Protein AF-A0A2G9PZA4-F1 (afdb_monomer_lite)

Foldseek 3Di:
DQPVPVVVVVVCVVVVVVVVVVVVPDDDPVVVLVVCPLLNVLLVVLLVVQLVVQLVVVCVVVDPPDPVSNVVSNVRSVVRSVVCVVVVVSVVPDVQVVCVVVVQDPVNCLVVVVVVLVVVLVVCVVVDDPLQSLLVVLVVQLCCLSNDPSDPPSVVSNVSSVVSNVSSVVVVVVVVVVVVCVPVVPDDDPPPDPDPPDDPDDDPDDDDDDDDDDDDDDDDDDDPDPDPPPVVVVVVVVVVVVVVVVVVVVVVVVVVVVVVVVVVVVVVVVVVVVVVVVVVVVVVVVVVVVVVVVVVVVVVVVVVVVVVVVVVVVVVVVVVVVVVVVVVVVVVVVVVVVVVVVVVVVVVVVVVVVVVVVVVVVVVVVVVVVVVVVVVVVVVVVVVVVVVVVVVVVVVVVVVVVVVVVVVVVVVVVVVVVVVVVVVVVVPPPPPDD

Structure (mmCIF, N/CA/C/O backbone):
data_AF-A0A2G9PZA4-F1
#
_entry.id   AF-A0A2G9PZA4-F1
#
loop_
_atom_site.group_PDB
_atom_site.id
_atom_site.type_symbol
_atom_site.label_atom_id
_atom_site.label_alt_id
_atom_site.label_comp_id
_atom_site.label_asym_id
_atom_site.label_entity_id
_atom_site.label_seq_id
_atom_site.pdbx_PDB_ins_code
_atom_site.Cartn_x
_atom_site.Cartn_y
_atom_site.Cartn_z
_atom_site.occupancy
_atom_site.B_iso_or_equiv
_atom_site.auth_seq_id
_atom_site.auth_comp_id
_atom_site.auth_asym_id
_atom_site.auth_atom_id
_atom_site.pdbx_PDB_model_num
ATOM 1 N N . MET A 1 1 ? 37.630 8.972 -16.124 1.00 41.41 1 MET A N 1
ATOM 2 C CA . MET A 1 1 ? 36.545 8.138 -15.556 1.00 41.41 1 MET A CA 1
ATOM 3 C C . MET A 1 1 ? 35.547 9.036 -14.835 1.00 41.41 1 MET A C 1
ATOM 5 O O . MET A 1 1 ? 35.939 9.765 -13.931 1.00 41.41 1 MET A O 1
ATOM 9 N N . GLN A 1 2 ? 34.293 9.073 -15.294 1.00 43.28 2 GLN A N 1
ATOM 10 C CA . GLN A 1 2 ? 33.258 9.966 -14.760 1.00 43.28 2 GLN A CA 1
ATOM 11 C C . GLN A 1 2 ? 32.872 9.541 -13.336 1.00 43.28 2 GLN A C 1
ATOM 13 O O . GLN A 1 2 ? 32.187 8.540 -13.146 1.00 43.28 2 GLN A O 1
ATOM 18 N N . LYS A 1 3 ? 33.284 10.326 -12.333 1.00 47.16 3 LYS A N 1
ATOM 19 C CA . LYS A 1 3 ? 32.994 10.103 -10.902 1.00 47.16 3 LYS A CA 1
ATOM 20 C C . LYS A 1 3 ? 31.487 10.042 -10.568 1.00 47.16 3 LYS A C 1
ATOM 22 O O . LYS A 1 3 ? 31.123 9.587 -9.494 1.00 47.16 3 LYS A O 1
ATOM 27 N N . GLY A 1 4 ? 30.608 10.430 -11.499 1.00 46.19 4 GLY A N 1
ATOM 28 C CA . GLY A 1 4 ? 29.153 10.280 -11.374 1.00 46.19 4 GLY A CA 1
ATOM 29 C C . GLY A 1 4 ? 28.617 8.867 -11.642 1.00 46.19 4 GLY A C 1
ATOM 30 O O . GLY A 1 4 ? 27.509 8.560 -11.212 1.00 46.19 4 GLY A O 1
ATOM 31 N N . GLY A 1 5 ? 29.384 7.993 -12.308 1.00 51.62 5 GLY A N 1
ATOM 32 C CA . GLY A 1 5 ? 28.921 6.646 -12.658 1.00 51.62 5 GLY A CA 1
ATOM 33 C C . GLY A 1 5 ? 28.713 5.752 -11.437 1.00 51.62 5 GLY A C 1
ATOM 34 O O . GLY A 1 5 ? 27.715 5.050 -11.352 1.00 51.62 5 GLY A O 1
ATOM 35 N N . LEU A 1 6 ? 29.606 5.837 -10.451 1.00 56.03 6 LEU A N 1
ATOM 36 C CA . LEU A 1 6 ? 29.572 4.971 -9.269 1.00 56.03 6 LEU A CA 1
ATOM 37 C C . LEU A 1 6 ? 28.418 5.338 -8.322 1.00 56.03 6 LEU A C 1
ATOM 39 O O . LEU A 1 6 ? 27.740 4.454 -7.814 1.00 56.03 6 LEU A O 1
ATOM 43 N N . ALA A 1 7 ? 28.121 6.634 -8.176 1.00 53.75 7 ALA A N 1
ATOM 44 C CA . ALA A 1 7 ? 26.958 7.106 -7.424 1.00 53.75 7 ALA A CA 1
ATOM 45 C C . ALA A 1 7 ? 25.631 6.736 -8.110 1.00 53.75 7 ALA A C 1
ATOM 47 O O . ALA A 1 7 ? 24.681 6.364 -7.432 1.00 53.75 7 ALA A O 1
ATOM 48 N N . LEU A 1 8 ? 25.569 6.789 -9.447 1.00 53.44 8 LEU A N 1
ATOM 49 C CA . LEU A 1 8 ? 24.397 6.342 -10.210 1.00 53.44 8 LEU A CA 1
ATOM 50 C C . LEU A 1 8 ? 24.197 4.828 -10.131 1.00 53.44 8 LEU A C 1
ATOM 52 O O . LEU A 1 8 ? 23.063 4.382 -10.002 1.00 53.44 8 LEU A O 1
ATOM 56 N N . ILE A 1 9 ? 25.281 4.049 -10.169 1.00 62.94 9 ILE A N 1
ATOM 57 C CA . ILE A 1 9 ? 25.228 2.595 -9.993 1.00 62.94 9 ILE A CA 1
ATOM 58 C C . ILE A 1 9 ? 24.745 2.268 -8.582 1.00 62.94 9 ILE A C 1
ATOM 60 O O . ILE A 1 9 ? 23.788 1.514 -8.450 1.00 62.94 9 ILE A O 1
ATOM 64 N N . PHE A 1 10 ? 25.321 2.891 -7.549 1.00 63.72 10 PHE A N 1
ATOM 65 C CA . PHE A 1 10 ? 24.907 2.680 -6.161 1.00 63.72 10 PHE A CA 1
ATOM 66 C C . PHE A 1 10 ? 23.440 3.068 -5.949 1.00 63.72 10 PHE A C 1
ATOM 68 O O . PHE A 1 10 ? 22.669 2.270 -5.433 1.00 63.72 10 PHE A O 1
ATOM 75 N N . LEU A 1 11 ? 23.015 4.233 -6.449 1.00 62.19 11 LEU A N 1
ATOM 76 C CA . LEU A 1 11 ? 21.614 4.656 -6.412 1.00 62.19 11 LEU A CA 1
ATOM 77 C C . LEU A 1 11 ? 20.703 3.666 -7.155 1.00 62.19 11 LEU A C 1
ATOM 79 O O . LEU A 1 11 ? 19.635 3.344 -6.647 1.00 62.19 11 LEU A O 1
ATOM 83 N N . SER A 1 12 ? 21.120 3.152 -8.320 1.00 59.28 12 SER A N 1
ATOM 84 C CA . SER A 1 12 ? 20.335 2.180 -9.094 1.00 59.28 12 SER A CA 1
ATOM 85 C C . SER A 1 12 ? 20.245 0.813 -8.420 1.00 59.28 12 SER A C 1
ATOM 87 O O . SER A 1 12 ? 19.210 0.166 -8.514 1.00 59.28 12 SER A O 1
ATOM 89 N N . VAL A 1 13 ? 21.297 0.390 -7.714 1.00 64.06 13 VAL A N 1
ATOM 90 C CA . VAL A 1 13 ? 21.334 -0.876 -6.978 1.00 64.06 13 VAL A CA 1
ATOM 91 C C . VAL A 1 13 ? 20.474 -0.760 -5.726 1.00 64.06 13 VAL A C 1
ATOM 93 O O . VAL A 1 13 ? 19.646 -1.631 -5.490 1.00 64.06 13 VAL A O 1
ATOM 96 N N . THR A 1 14 ? 20.574 0.339 -4.974 1.00 64.56 14 THR A N 1
ATOM 97 C CA . THR A 1 14 ? 19.731 0.576 -3.793 1.00 64.56 14 THR A CA 1
ATOM 98 C C . THR A 1 14 ? 18.256 0.710 -4.174 1.00 64.56 14 THR A C 1
ATOM 100 O O . THR A 1 14 ? 17.411 0.056 -3.565 1.00 64.56 14 THR A O 1
ATOM 103 N N . LEU A 1 15 ? 17.936 1.478 -5.226 1.00 62.97 15 LEU A N 1
ATOM 104 C CA . LEU A 1 15 ? 16.577 1.537 -5.779 1.00 62.97 15 LEU A CA 1
ATOM 105 C C . LEU A 1 15 ? 16.128 0.171 -6.296 1.00 62.97 15 LEU A C 1
ATOM 107 O O . LEU A 1 15 ? 14.997 -0.215 -6.043 1.00 62.97 15 LEU A O 1
ATOM 111 N N . GLY A 1 16 ? 16.997 -0.572 -6.981 1.00 63.59 16 GLY A N 1
ATOM 112 C CA . GLY A 1 16 ? 16.696 -1.896 -7.520 1.00 63.59 16 GLY A CA 1
ATOM 113 C C . GLY A 1 16 ? 16.392 -2.928 -6.435 1.00 63.59 16 GLY A C 1
ATOM 114 O O . GLY A 1 16 ? 15.448 -3.693 -6.583 1.00 63.59 16 GLY A O 1
ATOM 115 N N . ILE A 1 17 ? 17.130 -2.915 -5.323 1.00 56.12 17 ILE A N 1
ATOM 116 C CA . ILE A 1 17 ? 16.895 -3.793 -4.167 1.00 56.12 17 ILE A CA 1
ATOM 117 C C . ILE A 1 17 ? 15.582 -3.422 -3.467 1.00 56.12 17 ILE A C 1
ATOM 119 O O . ILE A 1 17 ? 14.815 -4.313 -3.105 1.00 56.12 17 ILE A O 1
ATOM 123 N N . MET A 1 18 ? 15.274 -2.126 -3.336 1.00 57.53 18 MET A N 1
ATOM 124 C CA . MET A 1 18 ? 13.964 -1.694 -2.839 1.00 57.53 18 MET A CA 1
ATOM 125 C C . MET A 1 18 ? 12.838 -2.116 -3.790 1.00 57.53 18 MET A C 1
ATOM 127 O O . MET A 1 18 ? 11.859 -2.696 -3.335 1.00 57.53 18 MET A O 1
ATOM 131 N N . PHE A 1 19 ? 13.006 -1.938 -5.104 1.00 59.59 19 PHE A N 1
ATOM 132 C CA . PHE A 1 19 ? 12.042 -2.374 -6.120 1.00 59.59 19 PHE A CA 1
ATOM 133 C C . PHE A 1 19 ? 11.858 -3.901 -6.171 1.00 59.59 19 PHE A C 1
ATOM 135 O O . PHE A 1 19 ? 10.755 -4.364 -6.439 1.00 59.59 19 PHE A O 1
ATOM 142 N N . LEU A 1 20 ? 12.901 -4.692 -5.900 1.00 49.34 20 LEU A N 1
ATOM 143 C CA . LEU A 1 20 ? 12.840 -6.159 -5.848 1.00 49.34 20 LEU A CA 1
ATOM 144 C C . LEU A 1 20 ? 12.078 -6.665 -4.620 1.00 49.34 20 LEU A C 1
ATOM 146 O O . LEU A 1 20 ? 11.274 -7.587 -4.745 1.00 49.34 20 LEU A O 1
ATOM 150 N N . ASN A 1 21 ? 12.281 -6.033 -3.461 1.00 50.91 21 ASN A N 1
ATOM 151 C CA . ASN A 1 21 ? 11.455 -6.284 -2.277 1.00 50.91 21 ASN A CA 1
ATOM 152 C C . ASN A 1 21 ? 10.006 -5.802 -2.480 1.00 50.91 21 ASN A C 1
ATOM 154 O O . ASN A 1 21 ? 9.085 -6.392 -1.927 1.00 50.91 21 ASN A O 1
ATOM 158 N N . PHE A 1 22 ? 9.794 -4.788 -3.327 1.00 47.09 22 PHE A N 1
ATOM 159 C CA . PHE A 1 22 ? 8.467 -4.322 -3.744 1.00 47.09 22 PHE A CA 1
ATOM 160 C C . PHE A 1 22 ? 7.753 -5.264 -4.713 1.00 47.09 22 PHE A C 1
ATOM 162 O O . PHE A 1 22 ? 6.556 -5.484 -4.588 1.00 47.09 22 PHE A O 1
ATOM 169 N N . ALA A 1 23 ? 8.467 -5.834 -5.683 1.00 52.97 23 ALA A N 1
ATOM 170 C CA . ALA A 1 23 ? 7.880 -6.720 -6.685 1.00 52.97 23 ALA A CA 1
ATOM 171 C C . ALA A 1 23 ? 7.468 -8.087 -6.108 1.00 52.97 23 ALA A C 1
ATOM 173 O O . ALA A 1 23 ? 6.637 -8.774 -6.703 1.00 52.97 23 ALA A O 1
ATOM 174 N N . SER A 1 24 ? 8.040 -8.493 -4.968 1.00 49.25 24 SER A N 1
ATOM 175 C CA . SER A 1 24 ? 7.716 -9.759 -4.300 1.00 49.25 24 SER A CA 1
ATOM 176 C C . SER A 1 24 ? 6.525 -9.659 -3.331 1.00 49.25 24 SER A C 1
ATOM 178 O O . SER A 1 24 ? 5.860 -10.667 -3.089 1.00 49.25 24 SER A O 1
ATOM 180 N N . ALA A 1 25 ? 6.194 -8.457 -2.842 1.00 46.25 25 ALA A N 1
ATOM 181 C CA . ALA A 1 25 ? 5.046 -8.171 -1.978 1.00 46.25 25 ALA A CA 1
ATOM 182 C C . ALA A 1 25 ? 3.823 -7.703 -2.805 1.00 46.25 25 ALA A C 1
ATOM 184 O O . ALA A 1 25 ? 3.539 -6.524 -2.925 1.00 46.25 25 ALA A O 1
ATOM 185 N N . GLN A 1 26 ? 3.162 -8.668 -3.443 1.00 50.53 26 GLN A N 1
ATOM 186 C CA . GLN A 1 26 ? 1.803 -8.698 -4.023 1.00 50.53 26 GLN A CA 1
ATOM 187 C C . GLN A 1 26 ? 0.907 -7.432 -4.216 1.00 50.53 26 GLN A C 1
ATOM 189 O O . GLN A 1 26 ? 0.645 -6.682 -3.290 1.00 50.53 26 GLN A O 1
ATOM 194 N N . VAL A 1 27 ? 0.235 -7.444 -5.393 1.00 56.69 27 VAL A N 1
ATOM 195 C CA . VAL A 1 27 ? -1.095 -6.885 -5.777 1.00 56.69 27 VAL A CA 1
ATOM 196 C C . VAL A 1 27 ? -1.184 -5.356 -5.930 1.00 56.69 27 VAL A C 1
ATOM 198 O O . VAL A 1 27 ? -1.075 -4.632 -4.967 1.00 56.69 27 VAL A O 1
ATOM 201 N N . SER A 1 28 ? -1.448 -4.884 -7.161 1.00 60.41 28 SER A N 1
ATOM 202 C CA . SER A 1 28 ? -1.873 -3.511 -7.516 1.00 60.41 28 SER A CA 1
ATOM 203 C C . SER A 1 28 ? -0.941 -2.346 -7.118 1.00 60.41 28 SER A C 1
ATOM 205 O O . SER A 1 28 ? -0.647 -2.099 -5.956 1.00 60.41 28 SER A O 1
ATOM 207 N N . LEU A 1 29 ? -0.563 -1.508 -8.097 1.00 51.56 29 LEU A N 1
ATOM 208 C CA . LEU A 1 29 ? 0.128 -0.232 -7.835 1.00 51.56 29 LEU A CA 1
ATOM 209 C C . LEU A 1 29 ? -0.648 0.638 -6.820 1.00 51.56 29 LEU A C 1
ATOM 211 O O . LEU A 1 29 ? -0.036 1.375 -6.056 1.00 51.56 29 LEU A O 1
ATOM 215 N N . GLY A 1 30 ? -1.982 0.535 -6.805 1.00 57.72 30 GLY A N 1
ATOM 216 C CA . GLY A 1 30 ? -2.848 1.270 -5.882 1.00 57.72 30 GLY A CA 1
ATOM 217 C C . GLY A 1 30 ? -2.719 0.818 -4.427 1.00 57.72 30 GLY A C 1
ATOM 218 O O . GLY A 1 30 ? -2.664 1.666 -3.544 1.00 57.72 30 GLY A O 1
ATOM 219 N N . ASP A 1 31 ? -2.583 -0.484 -4.165 1.00 59.25 31 ASP A N 1
ATOM 220 C CA . ASP A 1 31 ? -2.438 -0.992 -2.792 1.00 59.25 31 ASP A CA 1
ATOM 221 C C . ASP A 1 31 ? -1.059 -0.639 -2.224 1.00 59.25 31 ASP A C 1
ATOM 223 O O . ASP A 1 31 ? -0.925 -0.320 -1.044 1.00 59.25 31 ASP A O 1
ATOM 227 N N . PHE A 1 32 ? -0.044 -0.580 -3.091 1.00 61.09 32 PHE A N 1
ATOM 228 C CA . PHE A 1 32 ? 1.263 -0.041 -2.737 1.00 61.09 32 PHE A CA 1
ATOM 229 C C . PHE A 1 32 ? 1.173 1.426 -2.298 1.00 61.09 32 PHE A C 1
ATOM 231 O O . PHE A 1 32 ? 1.655 1.772 -1.218 1.00 61.09 32 PHE A O 1
ATOM 238 N N . PHE A 1 33 ? 0.538 2.288 -3.092 1.00 59.31 33 PHE A N 1
ATOM 239 C CA . PHE A 1 33 ? 0.412 3.698 -2.722 1.00 59.31 33 PHE A CA 1
ATOM 240 C C . PHE A 1 33 ? -0.455 3.900 -1.476 1.00 59.31 33 PHE A C 1
ATOM 242 O O . PHE A 1 33 ? -0.114 4.752 -0.663 1.00 59.31 33 PHE A O 1
ATOM 249 N N . ASN A 1 34 ? -1.474 3.064 -1.260 1.00 62.25 34 ASN A N 1
ATOM 250 C CA . ASN A 1 34 ? -2.271 3.063 -0.031 1.00 62.25 34 ASN A CA 1
ATOM 251 C C . ASN A 1 34 ? -1.493 2.545 1.193 1.00 62.25 34 ASN A C 1
ATOM 253 O O . ASN A 1 34 ? -1.813 2.907 2.322 1.00 62.25 34 ASN A O 1
ATOM 257 N N . SER A 1 35 ? -0.458 1.717 0.997 1.00 63.22 35 SER A N 1
ATOM 258 C CA . SER A 1 35 ? 0.415 1.252 2.088 1.00 63.22 35 SER A CA 1
ATOM 259 C C . SER A 1 35 ? 1.415 2.317 2.557 1.00 63.22 35 SER A C 1
ATOM 261 O O . SER A 1 35 ? 1.911 2.259 3.685 1.00 63.22 35 SER A O 1
ATOM 263 N N . ILE A 1 36 ? 1.699 3.315 1.714 1.00 65.94 36 ILE A N 1
ATOM 264 C CA . ILE A 1 36 ? 2.458 4.501 2.106 1.00 65.94 36 ILE A CA 1
ATOM 265 C C . ILE A 1 36 ? 1.476 5.461 2.778 1.00 65.94 36 ILE A C 1
ATOM 267 O O . ILE A 1 36 ? 0.850 6.283 2.117 1.00 65.94 36 ILE A O 1
ATOM 271 N N . GLY A 1 37 ? 1.348 5.359 4.105 1.00 66.00 37 GLY A N 1
ATOM 272 C CA . GLY A 1 37 ? 0.577 6.331 4.885 1.00 66.00 37 GLY A CA 1
ATOM 273 C C . GLY A 1 37 ? 1.023 7.768 4.587 1.00 66.00 37 GLY A C 1
ATOM 274 O O . GLY A 1 37 ? 2.208 7.999 4.327 1.00 66.00 37 GLY A O 1
ATOM 275 N N . ALA A 1 38 ? 0.086 8.721 4.624 1.00 65.75 38 ALA A N 1
ATOM 276 C CA . ALA A 1 38 ? 0.326 10.135 4.308 1.00 65.75 38 ALA A CA 1
ATOM 277 C C . ALA A 1 38 ? 1.571 10.706 5.023 1.00 65.75 38 ALA A C 1
ATOM 279 O O . ALA A 1 38 ? 2.367 11.432 4.426 1.00 65.75 38 ALA A O 1
ATOM 280 N N . ASP A 1 39 ? 1.813 10.257 6.255 1.00 67.00 39 ASP A N 1
ATOM 281 C CA . ASP A 1 39 ? 2.970 10.597 7.089 1.00 67.00 39 ASP A CA 1
ATOM 282 C C . ASP A 1 39 ? 4.326 10.308 6.421 1.00 67.00 39 ASP A C 1
ATOM 284 O O . ASP A 1 39 ? 5.273 11.098 6.500 1.00 67.00 39 ASP A O 1
ATOM 288 N N . ASN A 1 40 ? 4.431 9.184 5.708 1.00 77.25 40 ASN A N 1
ATOM 289 C CA . ASN A 1 40 ? 5.648 8.804 4.992 1.00 77.25 40 ASN A CA 1
ATOM 290 C C . ASN A 1 40 ? 5.896 9.711 3.781 1.00 77.25 40 ASN A C 1
ATOM 292 O O . ASN A 1 40 ? 7.046 9.918 3.385 1.00 77.25 40 ASN A O 1
ATOM 296 N N . ILE A 1 41 ? 4.836 10.276 3.200 1.00 69.50 41 ILE A N 1
ATOM 297 C CA . ILE A 1 41 ? 4.944 11.185 2.060 1.00 69.50 41 ILE A CA 1
ATOM 298 C C . ILE A 1 41 ? 5.432 12.558 2.525 1.00 69.50 41 ILE A C 1
ATOM 300 O O . ILE A 1 41 ? 6.348 13.113 1.913 1.00 69.50 41 ILE A O 1
ATOM 304 N N . SER A 1 42 ? 4.912 13.067 3.646 1.00 73.00 42 SER A N 1
ATOM 305 C CA . SER A 1 42 ? 5.410 14.292 4.287 1.00 73.00 42 SER A CA 1
ATOM 306 C C . SER A 1 42 ? 6.912 14.201 4.574 1.00 73.00 42 SER A C 1
ATOM 308 O O . SER A 1 42 ? 7.669 15.117 4.243 1.00 73.00 42 SER A O 1
ATOM 310 N N . LEU A 1 43 ? 7.384 13.053 5.076 1.00 80.81 43 LEU A N 1
ATOM 311 C CA . LEU A 1 43 ? 8.815 12.790 5.268 1.00 80.81 43 LEU A CA 1
ATOM 312 C C . LEU A 1 43 ? 9.607 12.807 3.955 1.00 80.81 43 LEU A C 1
ATOM 314 O O . LEU A 1 43 ? 10.704 13.365 3.901 1.00 80.81 43 LEU A O 1
ATOM 318 N N . LEU A 1 44 ? 9.055 12.245 2.880 1.00 79.19 44 LEU A N 1
ATOM 319 C CA . LEU A 1 44 ? 9.704 12.208 1.569 1.00 79.19 44 LEU A CA 1
ATOM 320 C C . LEU A 1 44 ? 9.804 13.608 0.936 1.00 79.19 44 LEU A C 1
ATOM 322 O O . LEU A 1 44 ? 10.819 13.942 0.316 1.00 79.19 44 LEU A O 1
ATOM 326 N N . ILE A 1 45 ? 8.795 14.458 1.146 1.00 79.06 45 ILE A N 1
ATOM 327 C CA . ILE A 1 45 ? 8.803 15.869 0.735 1.00 79.06 45 ILE A CA 1
ATOM 328 C C . ILE A 1 45 ? 9.845 16.657 1.531 1.00 79.06 45 ILE A C 1
ATOM 330 O O . ILE A 1 45 ? 10.654 17.368 0.927 1.00 79.06 45 ILE A O 1
ATOM 334 N N . ILE A 1 46 ? 9.875 16.502 2.860 1.00 84.31 46 ILE A N 1
ATOM 335 C CA . ILE A 1 46 ? 10.881 17.127 3.733 1.00 84.31 46 ILE A CA 1
ATOM 336 C C . ILE A 1 46 ? 12.287 16.715 3.286 1.00 84.31 46 ILE A C 1
ATOM 338 O O . ILE A 1 46 ? 13.160 17.573 3.129 1.00 84.31 46 ILE A O 1
ATOM 342 N N . PHE A 1 47 ? 12.499 15.430 2.998 1.00 88.06 47 PHE A N 1
ATOM 343 C CA . PHE A 1 47 ? 13.762 14.912 2.475 1.00 88.06 47 PHE A CA 1
ATOM 344 C C . PHE A 1 47 ? 14.148 15.567 1.141 1.00 88.06 47 PHE A C 1
ATOM 346 O O . PHE A 1 47 ? 15.269 16.052 0.976 1.00 88.06 47 PHE A O 1
ATOM 353 N N . GLY A 1 48 ? 13.215 15.635 0.189 1.00 83.94 48 GLY A N 1
ATOM 354 C CA . GLY A 1 48 ? 13.454 16.228 -1.126 1.00 83.94 48 GLY A CA 1
ATOM 355 C C . GLY A 1 48 ? 13.780 17.723 -1.063 1.00 83.94 48 GLY A C 1
ATOM 356 O O . GLY A 1 48 ? 14.771 18.166 -1.652 1.00 83.94 48 GLY A O 1
ATOM 357 N N . LEU A 1 49 ? 12.975 18.500 -0.332 1.00 84.19 49 LEU A N 1
ATOM 358 C CA . LEU A 1 49 ? 13.149 19.948 -0.180 1.00 84.19 49 LEU A CA 1
ATOM 359 C C . LEU A 1 49 ? 14.441 20.288 0.558 1.00 84.19 49 LEU A C 1
ATOM 361 O O . LEU A 1 49 ? 15.224 21.111 0.078 1.00 84.19 49 LEU A O 1
ATOM 365 N N . SER A 1 50 ? 14.694 19.631 1.691 1.00 88.75 50 SER A N 1
ATOM 366 C CA . SER A 1 50 ? 15.919 19.849 2.460 1.00 88.75 50 SER A CA 1
ATOM 367 C C . SER A 1 50 ? 17.162 19.459 1.657 1.00 88.75 50 SER A C 1
ATOM 369 O O . SER A 1 50 ? 18.131 20.217 1.634 1.00 88.75 50 SER A O 1
ATOM 371 N N . GLY A 1 51 ? 17.118 18.352 0.909 1.00 90.31 51 GLY A N 1
ATOM 372 C CA . GLY A 1 51 ? 18.206 17.933 0.027 1.00 90.31 51 GLY A CA 1
ATOM 373 C C . GLY A 1 51 ? 18.461 18.906 -1.121 1.00 90.31 51 GLY A C 1
ATOM 374 O O . GLY A 1 51 ? 19.614 19.218 -1.420 1.00 90.31 51 GLY A O 1
ATOM 375 N N . LEU A 1 52 ? 17.409 19.437 -1.749 1.00 85.00 52 LEU A N 1
ATOM 376 C CA . LEU A 1 52 ? 17.536 20.451 -2.800 1.00 85.00 52 LEU A CA 1
ATOM 377 C C . LEU A 1 52 ? 18.141 21.751 -2.266 1.00 85.00 52 LEU A C 1
ATOM 379 O O . LEU A 1 52 ? 19.077 22.275 -2.875 1.00 85.00 52 LEU A O 1
ATOM 383 N N . LEU A 1 53 ? 17.649 22.242 -1.127 1.00 88.06 53 LEU A N 1
ATOM 384 C CA . LEU A 1 53 ? 18.146 23.460 -0.487 1.00 88.06 53 LEU A CA 1
ATOM 385 C C . LEU A 1 53 ? 19.594 23.299 -0.019 1.00 88.06 53 LEU A C 1
ATOM 387 O O . LEU A 1 53 ? 20.435 24.141 -0.335 1.00 88.06 53 LEU A O 1
ATOM 391 N N . ALA A 1 54 ? 19.911 22.191 0.655 1.00 90.94 54 ALA A N 1
ATOM 392 C CA . ALA A 1 54 ? 21.265 21.886 1.105 1.00 90.94 54 ALA A CA 1
ATOM 393 C C . ALA A 1 54 ? 22.226 21.756 -0.082 1.00 90.94 54 ALA A C 1
ATOM 395 O O . ALA A 1 54 ? 23.311 22.335 -0.067 1.00 90.94 54 ALA A O 1
ATOM 396 N N . LYS A 1 55 ? 21.819 21.062 -1.154 1.00 92.06 55 LYS A N 1
ATOM 397 C CA . LYS A 1 55 ? 22.635 20.926 -2.367 1.00 92.06 55 LYS A CA 1
ATOM 398 C C . LYS A 1 55 ? 22.865 22.273 -3.026 1.00 92.06 55 LYS A C 1
ATOM 400 O O . LYS A 1 55 ? 23.987 22.551 -3.442 1.00 92.06 55 LYS A O 1
ATOM 405 N N . TRP A 1 56 ? 21.828 23.098 -3.136 1.00 89.31 56 TRP A N 1
ATOM 406 C CA . TRP A 1 56 ? 21.943 24.433 -3.709 1.00 89.31 56 TRP A CA 1
ATOM 407 C C . TRP A 1 56 ? 22.917 25.297 -2.900 1.00 89.31 56 TRP A C 1
ATOM 409 O O . TRP A 1 56 ? 23.866 25.833 -3.476 1.00 89.31 56 TRP A O 1
ATOM 419 N N . ALA A 1 57 ? 22.771 25.334 -1.573 1.00 91.19 57 ALA A N 1
ATOM 420 C CA . ALA A 1 57 ? 23.665 26.067 -0.680 1.00 91.19 57 ALA A CA 1
ATOM 421 C C . ALA A 1 57 ? 25.124 25.578 -0.776 1.00 91.19 57 ALA A C 1
ATOM 423 O O . ALA A 1 57 ? 26.036 26.376 -0.996 1.00 91.19 57 ALA A O 1
ATOM 424 N N . LEU A 1 58 ? 25.350 24.262 -0.700 1.00 92.38 58 LEU A N 1
ATOM 425 C CA . LEU A 1 58 ? 26.684 23.653 -0.770 1.00 92.38 58 LEU A CA 1
ATOM 426 C C . LEU A 1 58 ? 27.332 23.786 -2.152 1.00 92.38 58 LEU A C 1
ATOM 428 O O . LEU A 1 58 ? 28.544 23.962 -2.256 1.00 92.38 58 LEU A O 1
ATOM 432 N N . SER A 1 59 ? 26.542 23.737 -3.229 1.00 89.50 59 SER A N 1
ATOM 433 C CA . SER A 1 59 ? 27.058 23.917 -4.592 1.00 89.50 59 SER A CA 1
ATOM 434 C C . SER A 1 59 ? 27.642 25.311 -4.816 1.00 89.50 59 SER A C 1
ATOM 436 O O . SER A 1 59 ? 28.537 25.476 -5.644 1.00 89.50 59 SER A O 1
ATOM 438 N N . ARG A 1 60 ? 27.174 26.304 -4.049 1.00 91.06 60 ARG A N 1
ATOM 439 C CA . ARG A 1 60 ? 27.681 27.674 -4.108 1.00 91.06 60 ARG A CA 1
ATOM 440 C C . ARG A 1 60 ? 29.028 27.827 -3.401 1.00 91.06 60 ARG A C 1
ATOM 442 O O . ARG A 1 60 ? 29.838 28.621 -3.863 1.00 91.06 60 ARG A O 1
ATOM 449 N N . SER A 1 61 ? 29.280 27.079 -2.323 1.00 93.06 61 SER A N 1
ATOM 450 C CA . SER A 1 61 ? 30.540 27.176 -1.569 1.00 93.06 61 SER A CA 1
ATOM 451 C C . SER A 1 61 ? 31.646 26.263 -2.103 1.00 93.06 61 SER A C 1
ATOM 453 O O . SER A 1 61 ? 32.811 26.642 -2.079 1.00 93.06 61 SER A O 1
ATOM 455 N N . MET A 1 62 ? 31.305 25.076 -2.615 1.00 90.88 62 MET A N 1
ATOM 456 C CA . MET A 1 62 ? 32.289 24.047 -2.992 1.00 90.88 62 MET A CA 1
ATOM 457 C C . MET A 1 62 ? 32.704 24.069 -4.473 1.00 90.88 62 MET A C 1
ATOM 459 O O . MET A 1 62 ? 33.474 23.212 -4.909 1.00 90.88 62 MET A O 1
ATOM 463 N N . GLY A 1 63 ? 32.205 25.036 -5.243 1.00 81.75 63 GLY A N 1
ATOM 464 C CA . GLY A 1 63 ? 32.559 25.240 -6.645 1.00 81.75 63 GLY A CA 1
ATOM 465 C C . GLY A 1 63 ? 31.907 24.254 -7.634 1.00 81.75 63 GLY A C 1
ATOM 466 O O . GLY A 1 63 ? 31.428 23.175 -7.265 1.00 81.75 63 GLY A O 1
ATOM 467 N N . PRO A 1 64 ? 31.858 24.621 -8.927 1.00 82.12 64 PRO A N 1
ATOM 468 C CA . PRO A 1 64 ? 31.243 23.801 -9.965 1.00 82.12 64 PRO A CA 1
ATOM 469 C C . PRO A 1 64 ? 32.051 22.520 -10.237 1.00 82.12 64 PRO A C 1
ATOM 471 O O . PRO A 1 64 ? 33.274 22.544 -10.331 1.00 82.12 64 PRO A O 1
ATOM 474 N N . GLY A 1 65 ? 31.358 21.388 -10.406 1.00 77.88 65 GLY A N 1
ATOM 475 C CA . GLY A 1 65 ? 31.955 20.108 -10.826 1.00 77.88 65 GLY A CA 1
ATOM 476 C C . GLY A 1 65 ? 32.321 19.135 -9.699 1.00 77.88 65 GLY A C 1
ATOM 477 O O . GLY A 1 65 ? 32.640 17.978 -9.978 1.00 77.88 65 GLY A O 1
ATOM 478 N N . SER A 1 66 ? 32.220 19.549 -8.434 1.00 80.81 66 SER A N 1
ATOM 479 C CA . SER A 1 66 ? 32.376 18.641 -7.296 1.00 80.81 66 SER A CA 1
ATOM 480 C C . SER A 1 66 ? 31.119 17.787 -7.094 1.00 80.81 66 SER A C 1
ATOM 482 O O . SER A 1 66 ? 29.997 18.291 -7.116 1.00 80.81 66 SER A O 1
ATOM 484 N N . SER A 1 67 ? 31.292 16.482 -6.868 1.00 83.81 67 SER A N 1
ATOM 485 C CA . SER A 1 67 ? 30.202 15.580 -6.465 1.00 83.81 67 SER A CA 1
ATOM 486 C C . SER A 1 67 ? 29.897 15.656 -4.966 1.00 83.81 67 SER A C 1
ATOM 488 O O . SER A 1 67 ? 28.836 15.197 -4.541 1.00 83.81 67 SER A O 1
ATOM 490 N N . MET A 1 68 ? 30.794 16.251 -4.167 1.00 87.38 68 MET A N 1
ATOM 491 C CA . MET A 1 68 ? 30.649 16.325 -2.710 1.00 87.38 68 MET A CA 1
ATOM 492 C C . MET A 1 68 ? 29.391 17.058 -2.227 1.00 87.38 68 MET A C 1
ATOM 494 O O . MET A 1 68 ? 28.737 16.529 -1.331 1.00 87.38 68 MET A O 1
ATOM 498 N N . PRO A 1 69 ? 28.971 18.190 -2.827 1.00 88.44 69 PRO A N 1
ATOM 499 C CA . PRO A 1 69 ? 27.733 18.867 -2.446 1.00 88.44 69 PRO A CA 1
ATOM 500 C C . PRO A 1 69 ? 26.505 17.964 -2.493 1.00 88.44 69 PRO A C 1
ATOM 502 O O . PRO A 1 69 ? 25.617 18.104 -1.666 1.00 88.44 69 PRO A O 1
ATOM 505 N N . GLY A 1 70 ? 26.453 17.027 -3.446 1.00 82.50 70 GLY A N 1
ATOM 506 C CA . GLY A 1 70 ? 25.348 16.076 -3.543 1.00 82.50 70 GLY A CA 1
ATOM 507 C C . GLY A 1 70 ? 25.334 15.079 -2.386 1.00 82.50 70 GLY A C 1
ATOM 508 O O . GLY A 1 70 ? 24.279 14.834 -1.814 1.00 82.50 70 GLY A O 1
ATOM 509 N N . ILE A 1 71 ? 26.503 14.544 -2.021 1.00 86.12 71 ILE A N 1
ATOM 510 C CA . ILE A 1 71 ? 26.645 13.567 -0.932 1.00 86.12 71 ILE A CA 1
ATOM 511 C C . ILE A 1 71 ? 26.344 14.229 0.418 1.00 86.12 71 ILE A C 1
ATOM 513 O O . ILE A 1 71 ? 25.535 13.718 1.188 1.00 86.12 71 ILE A O 1
ATOM 517 N N . LEU A 1 72 ? 26.934 15.399 0.680 1.00 89.12 72 LEU A N 1
ATOM 518 C CA . LEU A 1 72 ? 26.683 16.168 1.902 1.00 89.12 72 LEU A CA 1
ATOM 519 C C . LEU A 1 72 ? 25.224 16.618 2.008 1.00 89.12 72 LEU A C 1
ATOM 521 O O . LEU A 1 72 ? 24.631 16.493 3.073 1.00 89.12 72 LEU A O 1
ATOM 525 N N . ALA A 1 73 ? 24.615 17.080 0.914 1.00 90.50 73 ALA A N 1
ATOM 526 C CA . ALA A 1 73 ? 23.201 17.437 0.915 1.00 90.50 73 ALA A CA 1
ATOM 527 C C . ALA A 1 73 ? 22.295 16.242 1.212 1.00 90.50 73 ALA A C 1
ATOM 529 O O . ALA A 1 73 ? 21.304 16.399 1.915 1.00 90.50 73 ALA A O 1
ATOM 530 N N . MET A 1 74 ? 22.643 15.054 0.712 1.00 87.62 74 MET A N 1
ATOM 531 C CA . MET A 1 74 ? 21.895 13.832 0.993 1.00 87.62 74 MET A CA 1
ATOM 532 C C . MET A 1 74 ? 22.004 13.434 2.469 1.00 87.62 74 MET A C 1
ATOM 534 O O . MET A 1 74 ? 20.992 13.091 3.069 1.00 87.62 74 MET A O 1
ATOM 538 N N . LEU A 1 75 ? 23.195 13.541 3.072 1.00 90.25 75 LEU A N 1
ATOM 539 C CA . LEU A 1 75 ? 23.397 13.306 4.508 1.00 90.25 75 LEU A CA 1
ATOM 540 C C . LEU A 1 75 ? 22.618 14.309 5.369 1.00 90.25 75 LEU A C 1
ATOM 542 O O . LEU A 1 75 ? 21.956 13.913 6.324 1.00 90.25 75 LEU A O 1
ATOM 546 N N . ILE A 1 76 ? 22.654 15.593 5.004 1.00 91.06 76 ILE A N 1
ATOM 547 C CA . ILE A 1 76 ? 21.901 16.652 5.688 1.00 91.06 76 ILE A CA 1
ATOM 548 C C . ILE A 1 76 ? 20.394 16.401 5.570 1.00 91.06 76 ILE A C 1
ATOM 550 O O . ILE A 1 76 ? 19.687 16.470 6.571 1.00 91.06 76 ILE A O 1
ATOM 554 N N . ALA A 1 77 ? 19.905 16.052 4.378 1.00 90.56 77 ALA A N 1
ATOM 555 C CA . ALA A 1 77 ? 18.501 15.721 4.158 1.00 90.56 77 ALA A CA 1
ATOM 556 C C . ALA A 1 77 ? 18.060 14.515 4.993 1.00 90.56 77 ALA A C 1
ATOM 558 O O . ALA A 1 77 ? 16.985 14.541 5.589 1.00 90.56 77 ALA A O 1
ATOM 559 N N . PHE A 1 78 ? 18.903 13.481 5.092 1.00 88.44 78 PHE A N 1
ATOM 560 C CA . PHE A 1 78 ? 18.637 12.314 5.934 1.00 88.44 78 PHE A CA 1
ATOM 561 C C . PHE A 1 78 ? 18.560 12.700 7.413 1.00 88.44 78 PHE A C 1
ATOM 563 O O . PHE A 1 78 ? 17.631 12.288 8.100 1.00 88.44 78 PHE A O 1
ATOM 570 N N . GLY A 1 79 ? 19.489 13.536 7.886 1.00 91.44 79 GLY A N 1
ATOM 571 C CA . GLY A 1 79 ? 19.489 14.050 9.256 1.00 91.44 79 GLY A CA 1
ATOM 572 C C . GLY A 1 79 ? 18.243 14.877 9.578 1.00 91.44 79 GLY A C 1
ATOM 573 O O . GLY A 1 79 ? 17.611 14.651 10.605 1.00 91.44 79 GLY A O 1
ATOM 574 N N . ILE A 1 80 ? 17.843 15.781 8.678 1.00 90.88 80 ILE A N 1
ATOM 575 C CA . ILE A 1 80 ? 16.631 16.603 8.831 1.00 90.88 80 ILE A CA 1
ATOM 576 C C . ILE A 1 80 ? 15.375 15.727 8.822 1.00 90.88 80 ILE A C 1
ATOM 578 O O . ILE A 1 80 ? 14.489 15.919 9.646 1.00 90.88 80 ILE A O 1
ATOM 582 N N . THR A 1 81 ? 15.309 14.742 7.928 1.00 89.50 81 THR A N 1
ATOM 583 C CA . THR A 1 81 ? 14.148 13.845 7.815 1.00 89.50 81 THR A CA 1
ATOM 584 C C . THR A 1 81 ? 14.034 12.925 9.026 1.00 89.50 81 THR A C 1
ATOM 586 O O . THR A 1 81 ? 12.945 12.757 9.564 1.00 89.50 81 THR A O 1
ATOM 589 N N . ALA A 1 82 ? 15.155 12.384 9.513 1.00 86.62 82 ALA A N 1
ATOM 590 C CA . ALA A 1 82 ? 15.186 11.605 10.746 1.00 86.62 82 ALA A CA 1
ATOM 591 C C . ALA A 1 82 ? 14.764 12.459 11.951 1.00 86.62 82 ALA A C 1
ATOM 593 O O . ALA A 1 82 ? 13.934 12.028 12.746 1.00 86.62 82 ALA A O 1
ATOM 594 N N . ALA A 1 83 ? 15.270 13.692 12.057 1.00 89.75 83 ALA A N 1
ATOM 595 C CA . ALA A 1 83 ? 14.853 14.623 13.101 1.00 89.75 83 ALA A CA 1
ATOM 596 C C . ALA A 1 83 ? 13.349 14.935 13.019 1.00 89.75 83 ALA A C 1
ATOM 598 O O . ALA A 1 83 ? 12.670 14.885 14.040 1.00 89.75 83 ALA A O 1
ATOM 599 N N . ALA A 1 84 ? 12.807 15.186 11.824 1.00 85.94 84 ALA A N 1
ATOM 600 C CA . ALA A 1 84 ? 11.378 15.430 11.609 1.00 85.94 84 ALA A CA 1
ATOM 601 C C . ALA A 1 84 ? 10.504 14.213 11.965 1.00 85.94 84 ALA A C 1
ATOM 603 O O . ALA A 1 84 ? 9.414 14.382 12.509 1.00 85.94 84 ALA A O 1
ATOM 604 N N . HIS A 1 85 ? 10.994 12.997 11.704 1.00 88.00 85 HIS A N 1
ATOM 605 C CA . HIS A 1 85 ? 10.333 11.755 12.100 1.00 88.00 85 HIS A CA 1
ATOM 606 C C . HIS A 1 85 ? 10.316 11.580 13.626 1.00 88.00 85 HIS A C 1
ATOM 608 O O . HIS A 1 85 ? 9.257 11.353 14.203 1.00 88.00 85 HIS A O 1
ATOM 614 N N . PHE A 1 86 ? 11.464 11.734 14.298 1.00 87.50 86 PHE A N 1
ATOM 615 C CA . PHE A 1 86 ? 11.568 11.528 15.750 1.00 87.50 86 PHE A CA 1
ATOM 616 C C . PHE A 1 86 ? 10.874 12.611 16.579 1.00 87.50 86 PHE A C 1
ATOM 618 O O . PHE A 1 86 ? 10.320 12.317 17.632 1.00 87.50 86 PHE A O 1
ATOM 625 N N . THR A 1 87 ? 10.894 13.861 16.117 1.00 87.38 87 THR A N 1
ATOM 626 C CA . THR A 1 87 ? 10.179 14.974 16.773 1.00 87.38 87 THR A CA 1
ATOM 627 C C . THR A 1 87 ? 8.675 14.932 16.528 1.00 87.38 87 THR A C 1
ATOM 629 O O . THR A 1 87 ? 7.927 15.686 17.142 1.00 87.38 87 THR A O 1
ATOM 632 N N . GLY A 1 88 ? 8.235 14.074 15.608 1.00 83.12 88 GLY A N 1
ATOM 633 C CA . GLY A 1 88 ? 6.859 13.976 15.166 1.00 83.12 88 GLY A CA 1
ATOM 634 C C . GLY A 1 88 ? 6.348 15.188 14.390 1.00 83.12 88 GLY A C 1
ATOM 635 O O . GLY A 1 88 ? 5.165 15.236 14.068 1.00 83.12 88 GLY A O 1
ATOM 636 N N . ILE A 1 89 ? 7.230 16.131 14.031 1.00 78.38 89 ILE A N 1
ATOM 637 C CA . ILE A 1 89 ? 6.893 17.298 13.205 1.00 78.38 89 ILE A CA 1
ATOM 638 C C . ILE A 1 89 ? 6.282 16.845 11.878 1.00 78.38 89 ILE A C 1
ATOM 640 O O . ILE A 1 89 ? 5.365 17.479 11.382 1.00 78.38 89 ILE A O 1
ATOM 644 N N . ALA A 1 90 ? 6.739 15.723 11.319 1.00 71.88 90 ALA A N 1
ATOM 645 C CA . ALA A 1 90 ? 6.170 15.196 10.082 1.00 71.88 90 ALA A CA 1
ATOM 646 C C . ALA A 1 90 ? 4.700 14.747 10.205 1.00 71.88 90 ALA A C 1
ATOM 648 O O . ALA A 1 90 ? 3.997 14.778 9.201 1.00 71.88 90 ALA A O 1
ATOM 649 N N . TYR A 1 91 ? 4.246 14.367 11.407 1.00 72.00 91 TYR A N 1
ATOM 650 C CA . TYR A 1 91 ? 2.858 13.966 11.674 1.00 72.00 91 TYR A CA 1
ATOM 651 C C . TYR A 1 91 ? 1.953 15.164 11.984 1.00 72.00 91 TYR A C 1
ATOM 653 O O . TYR A 1 91 ? 0.746 15.091 11.790 1.00 72.00 91 TYR A O 1
ATOM 661 N N . THR A 1 92 ? 2.519 16.267 12.485 1.00 67.44 92 THR A N 1
ATOM 662 C CA . THR A 1 92 ? 1.770 17.495 12.803 1.00 67.44 92 THR A CA 1
ATOM 663 C C . THR A 1 92 ? 1.777 18.517 11.673 1.00 67.44 92 THR A C 1
ATOM 665 O O . THR A 1 92 ? 0.981 19.452 11.701 1.00 67.44 92 THR A O 1
ATOM 668 N N . PHE A 1 93 ? 2.644 18.352 10.670 1.00 63.66 93 PHE A N 1
ATOM 669 C CA . PHE A 1 93 ? 2.696 19.207 9.486 1.00 63.66 93 PHE A CA 1
ATOM 670 C C . PHE A 1 93 ? 1.574 18.849 8.502 1.00 63.66 93 PHE A C 1
ATOM 672 O O . PHE A 1 93 ? 1.817 18.395 7.384 1.00 63.66 93 PHE A O 1
ATOM 679 N N . ASP A 1 94 ? 0.331 19.051 8.930 1.00 66.56 94 ASP A N 1
ATOM 680 C CA . ASP A 1 94 ? -0.808 19.076 8.028 1.00 66.56 94 ASP A CA 1
ATOM 681 C C . ASP A 1 94 ? -0.819 20.441 7.326 1.00 66.56 94 ASP A C 1
ATOM 683 O O . ASP A 1 94 ? -0.950 21.495 7.957 1.00 66.56 94 ASP A O 1
ATOM 687 N N . LEU A 1 95 ? -0.643 20.433 6.002 1.00 62.50 95 LEU A N 1
ATOM 688 C CA . LEU A 1 95 ? -0.723 21.646 5.188 1.00 62.50 95 LEU A CA 1
ATOM 689 C C . LEU A 1 95 ? -2.048 22.375 5.432 1.00 62.50 95 LEU A C 1
ATOM 691 O O . LEU A 1 95 ? -2.054 23.605 5.451 1.00 62.50 95 LEU A O 1
ATOM 695 N N . ASN A 1 96 ? -3.135 21.641 5.690 1.00 65.19 96 ASN A N 1
ATOM 696 C CA . ASN A 1 96 ? -4.422 22.241 6.011 1.00 65.19 96 ASN A CA 1
ATOM 697 C C . ASN A 1 96 ? -4.347 23.048 7.309 1.00 65.19 96 ASN A C 1
ATOM 699 O O . ASN A 1 96 ? -4.764 24.201 7.301 1.00 65.19 96 ASN A O 1
ATOM 703 N N . SER A 1 97 ? -3.741 22.509 8.375 1.00 68.12 97 SER A N 1
ATOM 704 C CA . SER A 1 97 ? -3.522 23.222 9.647 1.00 68.12 97 SER A CA 1
ATOM 705 C C . SER A 1 97 ? -2.703 24.499 9.456 1.00 68.12 97 SER A C 1
ATOM 707 O O . SER A 1 97 ? -3.095 25.544 9.966 1.00 68.12 97 SER A O 1
ATOM 709 N N . LEU A 1 98 ? -1.618 24.449 8.677 1.00 69.81 98 LEU A N 1
ATOM 710 C CA . LEU A 1 98 ? -0.752 25.612 8.458 1.00 69.81 98 LEU A CA 1
ATOM 711 C C . LEU A 1 98 ? -1.504 26.769 7.779 1.00 69.81 98 LEU A C 1
ATOM 713 O O . LEU A 1 98 ? -1.351 27.931 8.151 1.00 69.81 98 LEU A O 1
ATOM 717 N N . PHE A 1 99 ? -2.313 26.463 6.764 1.00 75.88 99 PHE A N 1
ATOM 718 C CA . PHE A 1 99 ? -3.123 27.475 6.089 1.00 75.88 99 PHE A CA 1
ATOM 719 C C . PHE A 1 99 ? -4.305 27.936 6.950 1.00 75.88 99 PHE A C 1
ATOM 721 O O . PHE A 1 99 ? -4.645 29.120 6.916 1.00 75.88 99 PHE A O 1
ATOM 728 N N . TYR A 1 100 ? -4.873 27.045 7.766 1.00 75.75 100 TYR A N 1
ATOM 729 C CA . TYR A 1 100 ? -5.927 27.387 8.719 1.00 75.75 100 TYR A CA 1
ATOM 730 C C . TYR A 1 100 ? -5.430 28.373 9.785 1.00 75.75 100 TYR A C 1
ATOM 732 O O . TYR A 1 100 ? -6.100 29.368 10.059 1.00 75.75 100 TYR A O 1
ATOM 740 N N . ASP A 1 101 ? -4.219 28.164 10.310 1.00 80.88 101 ASP A N 1
ATOM 741 C CA . ASP A 1 101 ? -3.563 29.063 11.270 1.00 80.88 101 ASP A CA 1
ATOM 742 C C . ASP A 1 101 ? -3.241 30.437 10.658 1.00 80.88 101 ASP A C 1
ATOM 744 O O . ASP A 1 101 ? -3.211 31.452 11.355 1.00 80.88 101 ASP A O 1
ATOM 748 N N . LEU A 1 102 ? -3.060 30.500 9.335 1.00 81.06 102 LEU A N 1
ATOM 749 C CA . LEU A 1 102 ? -2.921 31.746 8.572 1.00 81.06 102 LEU A CA 1
ATOM 750 C C . LEU A 1 102 ? -4.272 32.409 8.239 1.00 81.06 102 LEU A C 1
ATOM 752 O O . LEU A 1 102 ? -4.302 33.420 7.534 1.00 81.06 102 LEU A O 1
ATOM 756 N N . GLY A 1 103 ? -5.389 31.862 8.730 1.00 84.50 103 GLY A N 1
ATOM 757 C CA . GLY A 1 103 ? -6.740 32.373 8.490 1.00 84.50 103 GLY A CA 1
ATOM 758 C C . GLY A 1 103 ? -7.280 32.077 7.088 1.00 84.50 103 GLY A C 1
ATOM 759 O O . GLY A 1 103 ? -8.270 32.679 6.667 1.00 84.50 103 GLY A O 1
ATOM 760 N N . VAL A 1 104 ? -6.647 31.167 6.344 1.00 82.38 104 VAL A N 1
ATOM 761 C CA . VAL A 1 104 ? -7.118 30.734 5.028 1.00 82.38 104 VAL A CA 1
ATOM 762 C C . VAL A 1 104 ? -8.091 29.581 5.228 1.00 82.38 104 VAL A C 1
ATOM 764 O O . VAL A 1 104 ? -7.699 28.473 5.583 1.00 82.38 104 VAL A O 1
ATOM 767 N N . SER A 1 105 ? -9.378 29.843 4.990 1.00 84.06 105 SER A N 1
ATOM 768 C CA . SER A 1 105 ? -10.387 28.779 5.006 1.00 84.06 105 SER A CA 1
ATOM 769 C C . SER A 1 105 ? -10.074 27.712 3.955 1.00 84.06 105 SER A C 1
ATOM 771 O O . SER A 1 105 ? -9.573 28.018 2.870 1.00 84.06 105 SER A O 1
ATOM 773 N N . GLU A 1 106 ? -10.430 26.465 4.253 1.00 74.44 106 GLU A N 1
ATOM 774 C CA . GLU A 1 106 ? -10.257 25.319 3.354 1.00 74.44 106 GLU A CA 1
ATOM 775 C C . GLU A 1 106 ? -10.861 25.595 1.964 1.00 74.44 106 GLU A C 1
ATOM 777 O O . GLU A 1 106 ? -10.221 25.382 0.935 1.00 74.44 106 GLU A O 1
ATOM 782 N N . THR A 1 107 ? -12.038 26.229 1.920 1.00 75.88 107 THR A N 1
ATOM 783 C CA . THR A 1 107 ? -12.703 26.651 0.680 1.00 75.88 107 THR A CA 1
ATOM 784 C C . THR A 1 107 ? -11.891 27.675 -0.115 1.00 75.88 107 THR A C 1
ATOM 786 O O . THR A 1 107 ? -11.876 27.624 -1.342 1.00 75.88 107 THR A O 1
ATOM 789 N N . MET A 1 108 ? -11.197 28.610 0.543 1.00 76.50 108 MET A N 1
ATOM 790 C CA . MET A 1 108 ? -10.295 29.543 -0.148 1.00 76.50 108 MET A CA 1
ATOM 791 C C . MET A 1 108 ? -9.058 28.834 -0.699 1.00 76.50 108 MET A C 1
ATOM 793 O O . MET A 1 108 ? -8.585 29.179 -1.781 1.00 76.50 108 MET A O 1
ATOM 797 N N . LEU A 1 109 ? -8.558 27.832 0.017 1.00 70.38 109 LEU A N 1
ATOM 798 C CA . LEU A 1 109 ? -7.413 27.011 -0.369 1.00 70.38 109 LEU A CA 1
ATOM 799 C C . LEU A 1 109 ? -7.661 26.316 -1.719 1.00 70.38 109 LEU A C 1
ATOM 801 O O . LEU A 1 109 ? -6.794 26.350 -2.597 1.00 70.38 109 LEU A O 1
ATOM 805 N N . PHE A 1 110 ? -8.888 25.827 -1.937 1.00 68.94 110 PHE A N 1
ATOM 806 C CA . PHE A 1 110 ? -9.355 25.279 -3.219 1.00 68.94 110 PHE A CA 1
ATOM 807 C C . PHE A 1 110 ? -9.266 26.256 -4.396 1.00 68.94 110 PHE A C 1
ATOM 809 O O . PHE A 1 110 ? -9.072 25.814 -5.525 1.00 68.94 110 PHE A O 1
ATOM 816 N N . TYR A 1 111 ? -9.366 27.566 -4.168 1.00 75.94 111 TYR A N 1
ATOM 817 C CA . TYR A 1 111 ? -9.238 28.571 -5.230 1.00 75.94 111 TYR A CA 1
ATOM 818 C C . TYR A 1 111 ? -7.811 29.109 -5.362 1.00 75.94 111 TYR A C 1
ATOM 820 O O . TYR A 1 111 ? -7.332 29.341 -6.473 1.00 75.94 111 TYR A O 1
ATOM 828 N N . ILE A 1 112 ? -7.113 29.292 -4.240 1.00 73.50 112 ILE A N 1
ATOM 829 C CA . ILE A 1 112 ? -5.775 29.890 -4.198 1.00 73.50 112 ILE A CA 1
ATOM 830 C C . ILE A 1 112 ? -4.720 28.920 -4.735 1.00 73.50 112 ILE A C 1
ATOM 832 O O . ILE A 1 112 ? -3.844 29.341 -5.493 1.00 73.50 112 ILE A O 1
ATOM 836 N N . VAL A 1 113 ? -4.799 27.629 -4.391 1.00 73.81 113 VAL A N 1
ATOM 837 C CA . VAL A 1 113 ? -3.800 26.636 -4.816 1.00 73.81 113 VAL A CA 1
ATOM 838 C C . VAL A 1 113 ? -3.756 26.481 -6.338 1.00 73.81 113 VAL A C 1
ATOM 840 O O . VAL A 1 113 ? -2.661 26.621 -6.887 1.00 73.81 113 VAL A O 1
ATOM 843 N N . PRO A 1 114 ? -4.879 26.293 -7.065 1.00 69.69 114 PRO A N 1
ATOM 844 C CA . PRO A 1 114 ? -4.855 26.268 -8.527 1.00 69.69 114 PRO A CA 1
ATOM 845 C C . PRO A 1 114 ? -4.307 27.560 -9.138 1.00 69.69 114 PRO A C 1
ATOM 847 O O . PRO A 1 114 ? -3.581 27.503 -10.130 1.00 69.69 114 PRO A O 1
ATOM 850 N N . LEU A 1 115 ? -4.601 28.719 -8.538 1.00 75.19 115 LEU A N 1
ATOM 851 C CA . LEU A 1 115 ? -4.123 30.016 -9.020 1.00 75.19 115 LEU A CA 1
ATOM 852 C C . LEU A 1 115 ? -2.601 30.163 -8.861 1.00 75.19 115 LEU A C 1
ATOM 854 O O . LEU A 1 115 ? -1.914 30.590 -9.791 1.00 75.19 115 LEU A O 1
ATOM 858 N N . LEU A 1 116 ? -2.061 29.761 -7.705 1.00 76.69 116 LEU A N 1
ATOM 859 C CA . LEU A 1 116 ? -0.620 29.696 -7.453 1.00 76.69 116 LEU A CA 1
ATOM 860 C C . LEU A 1 116 ? 0.061 28.705 -8.396 1.00 76.69 116 LEU A C 1
ATOM 862 O O . LEU A 1 116 ? 1.113 29.021 -8.956 1.00 76.69 116 LEU A O 1
ATOM 866 N N . PHE A 1 117 ? -0.553 27.541 -8.620 1.00 76.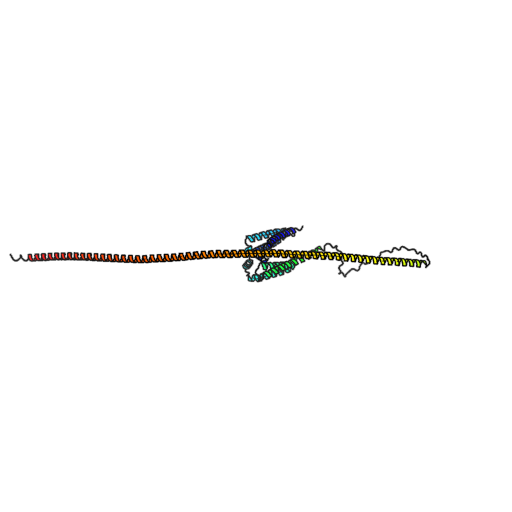19 117 PHE A N 1
ATOM 867 C CA . PHE A 1 117 ? -0.052 26.539 -9.555 1.00 76.19 117 PHE A CA 1
ATOM 868 C C . PHE A 1 117 ? -0.003 27.087 -10.983 1.00 76.19 117 PHE A C 1
ATOM 870 O O . PHE A 1 117 ? 1.017 26.955 -11.656 1.00 76.19 117 PHE A O 1
ATOM 877 N N . LEU A 1 118 ? -1.056 27.778 -11.428 1.00 75.81 118 LEU A N 1
ATOM 878 C CA . LEU A 1 118 ? -1.110 28.438 -12.732 1.00 75.81 118 LEU A CA 1
ATOM 879 C C . LEU A 1 118 ? -0.009 29.502 -12.867 1.00 75.81 118 LEU A C 1
ATOM 881 O O . LEU A 1 118 ? 0.693 29.545 -13.878 1.00 75.81 118 LEU A O 1
ATOM 885 N N . GLY A 1 119 ? 0.193 30.322 -11.831 1.00 78.19 119 GLY A N 1
ATOM 886 C CA . GLY A 1 119 ? 1.275 31.308 -11.781 1.00 78.19 119 GLY A CA 1
ATOM 887 C C . GLY A 1 119 ? 2.663 30.666 -11.889 1.00 78.19 119 GLY A C 1
ATOM 888 O O . GLY A 1 119 ? 3.499 31.120 -12.675 1.00 78.19 119 GLY A O 1
ATOM 889 N N . LEU A 1 120 ? 2.889 29.565 -11.166 1.00 77.19 120 LEU A N 1
ATOM 890 C CA . LEU A 1 120 ? 4.110 28.755 -11.235 1.00 77.19 120 LEU A CA 1
ATOM 891 C C . LEU A 1 120 ? 4.322 28.152 -12.626 1.00 77.19 120 LEU A C 1
ATOM 893 O O . LEU A 1 120 ? 5.436 28.207 -13.146 1.00 77.19 120 LEU A O 1
ATOM 897 N N . ILE A 1 121 ? 3.266 27.634 -13.260 1.00 77.06 121 ILE A N 1
ATOM 898 C CA . ILE A 1 121 ? 3.314 27.104 -14.628 1.00 77.06 121 ILE A CA 1
ATOM 899 C C . ILE A 1 121 ? 3.752 28.195 -15.601 1.00 77.06 121 ILE A C 1
ATOM 901 O O . ILE A 1 121 ? 4.707 27.985 -16.350 1.00 77.06 121 ILE A O 1
ATOM 905 N N . ILE A 1 122 ? 3.111 29.367 -15.557 1.00 79.62 122 ILE A N 1
ATOM 906 C CA . ILE A 1 122 ? 3.431 30.504 -16.432 1.00 79.62 122 ILE A CA 1
ATOM 907 C C . ILE A 1 122 ? 4.890 30.934 -16.232 1.00 79.62 122 ILE A C 1
ATOM 909 O O . ILE A 1 122 ? 5.643 31.107 -17.200 1.00 79.62 122 ILE A O 1
ATOM 913 N N . PHE A 1 123 ? 5.319 31.054 -14.974 1.00 84.62 123 PHE A N 1
ATOM 914 C CA . PHE A 1 123 ? 6.696 31.384 -14.627 1.00 84.62 123 PHE A CA 1
ATOM 915 C C . PHE A 1 123 ? 7.691 30.351 -15.178 1.00 84.62 123 PHE A C 1
ATOM 917 O O . PHE A 1 123 ? 8.687 30.718 -15.812 1.00 84.62 123 PHE A O 1
ATOM 924 N N . PHE A 1 124 ? 7.407 29.057 -15.010 1.00 79.62 124 PHE A N 1
ATOM 925 C CA . PHE A 1 124 ? 8.264 27.991 -15.511 1.00 79.62 124 PHE A CA 1
ATOM 926 C C . PHE A 1 124 ? 8.297 27.935 -17.039 1.00 79.62 124 PHE A C 1
ATOM 928 O O . PHE A 1 124 ? 9.392 27.802 -17.588 1.00 79.62 124 PHE A O 1
ATOM 935 N N . THR A 1 125 ? 7.170 28.127 -17.738 1.00 79.75 125 THR A N 1
ATOM 936 C CA . THR A 1 125 ? 7.147 28.218 -19.212 1.00 79.75 125 THR A CA 1
ATOM 937 C C . THR A 1 125 ? 8.035 29.323 -19.764 1.00 79.75 125 THR A C 1
ATOM 939 O O . THR A 1 125 ? 8.609 29.155 -20.837 1.00 79.75 125 THR A O 1
ATOM 942 N N . ARG A 1 126 ? 8.196 30.438 -19.040 1.00 81.44 126 ARG A N 1
ATOM 943 C CA . ARG A 1 126 ? 9.091 31.524 -19.463 1.00 81.44 126 ARG A CA 1
ATOM 944 C C . ARG A 1 126 ? 10.569 31.217 -19.246 1.00 81.44 126 ARG A C 1
ATOM 946 O O . ARG A 1 126 ? 11.399 31.705 -20.007 1.00 81.44 126 ARG A O 1
ATOM 953 N N . LYS A 1 127 ? 10.910 30.460 -18.201 1.00 79.56 127 LYS A N 1
ATOM 954 C CA . LYS A 1 127 ? 12.304 30.270 -17.770 1.00 79.56 127 LYS A CA 1
ATOM 955 C C . LYS A 1 127 ? 12.921 28.943 -18.219 1.00 79.56 127 LYS A C 1
ATOM 957 O O . LYS A 1 127 ? 14.140 28.860 -18.353 1.00 79.56 127 LYS A O 1
ATOM 962 N N . PHE A 1 128 ? 12.109 27.917 -18.457 1.00 81.06 128 PHE A N 1
ATOM 963 C CA . PHE A 1 128 ? 12.565 26.563 -18.763 1.00 81.06 128 PHE A CA 1
ATOM 964 C C . PHE A 1 128 ? 12.056 26.082 -20.123 1.00 81.06 128 PHE A C 1
ATOM 966 O O . PHE A 1 128 ? 11.051 26.552 -20.647 1.00 81.06 128 PHE A O 1
ATOM 973 N N . ASN A 1 129 ? 12.760 25.108 -20.708 1.00 84.88 129 ASN A N 1
ATOM 974 C CA . ASN A 1 129 ? 12.320 24.475 -21.951 1.00 84.88 129 ASN A CA 1
ATOM 975 C C . ASN A 1 129 ? 10.975 23.771 -21.739 1.00 84.88 129 ASN A C 1
ATOM 977 O O . ASN A 1 129 ? 10.780 23.134 -20.706 1.00 84.88 129 ASN A O 1
ATOM 981 N N . PHE A 1 130 ? 10.115 23.783 -22.759 1.00 84.69 130 PHE A N 1
ATOM 982 C CA . PHE A 1 130 ? 8.782 23.175 -22.712 1.00 84.69 130 PHE A CA 1
ATOM 983 C C . PHE A 1 130 ? 8.770 21.749 -22.134 1.00 84.69 130 PHE A C 1
ATOM 985 O O . PHE A 1 130 ? 7.944 21.446 -21.287 1.00 84.69 130 PHE A O 1
ATOM 992 N N . GLY A 1 131 ? 9.735 20.893 -22.500 1.00 84.75 131 GLY A N 1
ATOM 993 C CA . GLY A 1 131 ? 9.841 19.540 -21.933 1.00 84.75 131 GLY A CA 1
ATOM 994 C C . GLY A 1 131 ? 10.125 19.508 -20.424 1.00 84.75 131 GLY A C 1
ATOM 995 O O . GLY A 1 131 ? 9.554 18.691 -19.711 1.00 84.75 131 GLY A O 1
ATOM 996 N N . ALA A 1 132 ? 10.962 20.420 -19.918 1.00 84.06 132 ALA A N 1
ATOM 997 C CA . ALA A 1 132 ? 11.239 20.529 -18.484 1.00 84.06 132 ALA A CA 1
ATOM 998 C C . ALA A 1 132 ? 10.014 21.049 -17.721 1.00 84.06 132 ALA A C 1
ATOM 1000 O O . ALA A 1 132 ? 9.698 20.541 -16.652 1.00 84.06 132 ALA A O 1
ATOM 1001 N N . VAL A 1 133 ? 9.290 22.006 -18.303 1.00 87.88 133 VAL A N 1
ATOM 1002 C CA . VAL A 1 133 ? 8.033 22.509 -17.738 1.00 87.88 133 VAL A CA 1
ATOM 1003 C C . VAL A 1 133 ? 7.000 21.396 -17.688 1.00 87.88 133 VAL A C 1
ATOM 1005 O O . VAL A 1 133 ? 6.427 21.154 -16.639 1.00 87.88 133 VAL A O 1
ATOM 1008 N N . LEU A 1 134 ? 6.817 20.662 -18.786 1.00 87.69 134 LEU A N 1
ATOM 1009 C CA . LEU A 1 134 ? 5.870 19.555 -18.858 1.00 87.69 134 LEU A CA 1
ATOM 1010 C C . LEU A 1 134 ? 6.186 18.463 -17.826 1.00 87.69 134 LEU A C 1
ATOM 1012 O O . LEU A 1 134 ? 5.272 17.919 -17.218 1.00 87.69 134 LEU A O 1
ATOM 1016 N N . ALA A 1 135 ? 7.473 18.195 -17.577 1.00 87.12 135 ALA A N 1
ATOM 1017 C CA . ALA A 1 135 ? 7.896 17.285 -16.519 1.00 87.12 135 ALA A CA 1
ATOM 1018 C C . ALA A 1 135 ? 7.552 17.831 -15.122 1.00 87.12 135 ALA A C 1
ATOM 1020 O O . ALA A 1 135 ? 6.977 17.112 -14.312 1.00 87.12 135 ALA A O 1
ATOM 1021 N N . ILE A 1 136 ? 7.851 19.104 -14.846 1.00 83.75 136 ILE A N 1
ATOM 1022 C CA . ILE A 1 136 ? 7.550 19.744 -13.555 1.00 83.75 136 ILE A CA 1
ATOM 1023 C C . ILE A 1 136 ? 6.035 19.795 -13.299 1.00 83.75 136 ILE A C 1
ATOM 1025 O O . ILE A 1 136 ? 5.584 19.520 -12.192 1.00 83.75 136 ILE A O 1
ATOM 1029 N N . VAL A 1 137 ? 5.237 20.095 -14.322 1.00 85.25 137 VAL A N 1
ATOM 1030 C CA . VAL A 1 137 ? 3.773 20.118 -14.219 1.00 85.25 137 VAL A CA 1
ATOM 1031 C C . VAL A 1 137 ? 3.209 18.713 -14.073 1.00 85.25 137 VAL A C 1
ATOM 1033 O O . VAL A 1 137 ? 2.340 18.505 -13.238 1.00 85.25 137 VAL A O 1
ATOM 1036 N N . GLY A 1 138 ? 3.726 17.740 -14.826 1.00 85.94 138 GLY A N 1
ATOM 1037 C CA . GLY A 1 138 ? 3.305 16.346 -14.717 1.00 85.94 138 GLY A CA 1
ATOM 1038 C C . GLY A 1 138 ? 3.571 15.763 -13.331 1.00 85.94 138 GLY A C 1
ATOM 1039 O O . GLY A 1 138 ? 2.676 15.169 -12.739 1.00 85.94 138 GLY A O 1
ATOM 1040 N N . ILE A 1 139 ? 4.765 15.996 -12.769 1.00 85.25 139 ILE A N 1
ATOM 1041 C CA . ILE A 1 139 ? 5.062 15.547 -11.403 1.00 85.25 139 ILE A CA 1
ATOM 1042 C C . ILE A 1 139 ? 4.258 16.329 -10.367 1.00 85.25 139 ILE A C 1
ATOM 1044 O O . ILE A 1 139 ? 3.831 15.753 -9.378 1.00 85.25 139 ILE A O 1
ATOM 1048 N N . GLY A 1 140 ? 3.993 17.611 -10.621 1.00 81.62 140 GLY A N 1
ATOM 1049 C CA . GLY A 1 140 ? 3.100 18.426 -9.812 1.00 81.62 140 GLY A CA 1
ATOM 1050 C C . GLY A 1 140 ? 1.684 17.855 -9.746 1.00 81.62 140 GLY A C 1
ATOM 1051 O O . GLY A 1 140 ? 1.176 17.646 -8.655 1.00 81.62 140 GLY A O 1
ATOM 1052 N N . LEU A 1 141 ? 1.091 17.530 -10.898 1.00 82.31 141 LEU A N 1
ATOM 1053 C CA . LEU A 1 141 ? -0.239 16.919 -11.000 1.00 82.31 141 LEU A CA 1
ATOM 1054 C C . LEU A 1 141 ? -0.293 15.522 -10.378 1.00 82.31 141 LEU A C 1
ATOM 1056 O O . LEU A 1 141 ? -1.268 15.181 -9.713 1.00 82.31 141 LEU A O 1
ATOM 1060 N N . PHE A 1 142 ? 0.760 14.725 -10.574 1.00 83.81 142 PHE A N 1
ATOM 1061 C CA . PHE A 1 142 ? 0.906 13.429 -9.917 1.00 83.81 142 PHE A CA 1
ATOM 1062 C C . PHE A 1 142 ? 0.920 13.585 -8.393 1.00 83.81 142 PHE A C 1
ATOM 1064 O O . PHE A 1 142 ? 0.167 12.907 -7.705 1.00 83.81 142 PHE A O 1
ATOM 1071 N N . LEU A 1 143 ? 1.730 14.514 -7.878 1.00 76.56 143 LEU A N 1
ATOM 1072 C CA . LEU A 1 143 ? 1.823 14.785 -6.449 1.00 76.56 143 LEU A CA 1
ATOM 1073 C C . LEU A 1 143 ? 0.515 15.344 -5.895 1.00 76.56 143 LEU A C 1
ATOM 1075 O O . LEU A 1 143 ? 0.118 14.912 -4.828 1.00 76.56 143 LEU A O 1
ATOM 1079 N N . THR A 1 144 ? -0.190 16.237 -6.595 1.00 72.50 144 THR A N 1
ATOM 1080 C CA . THR A 1 144 ? -1.491 16.735 -6.120 1.00 72.50 144 THR A CA 1
ATOM 1081 C C . THR A 1 144 ? -2.551 15.639 -6.128 1.00 72.50 144 THR A C 1
ATOM 1083 O O . THR A 1 144 ? -3.236 15.468 -5.138 1.00 72.50 144 THR A O 1
ATOM 1086 N N . GLY A 1 145 ? -2.649 14.828 -7.187 1.00 72.50 145 GLY A N 1
ATOM 1087 C CA . GLY A 1 145 ? -3.592 13.701 -7.201 1.00 72.50 145 GLY A CA 1
ATOM 1088 C C . GLY A 1 145 ? -3.276 12.624 -6.158 1.00 72.50 145 GLY A C 1
ATOM 1089 O O . GLY A 1 145 ? -4.135 11.810 -5.852 1.00 72.50 145 GLY A O 1
ATOM 1090 N N . TRP A 1 146 ? -2.052 12.606 -5.625 1.00 66.88 146 TRP A N 1
ATOM 1091 C CA . TRP A 1 146 ? -1.621 11.647 -4.610 1.00 66.88 146 TRP A CA 1
ATOM 1092 C C . TRP A 1 146 ? -1.684 12.195 -3.177 1.00 66.88 146 TRP A C 1
ATOM 1094 O O . TRP A 1 146 ? -1.994 11.455 -2.253 1.00 66.88 146 TRP A O 1
ATOM 1104 N N . LEU A 1 147 ? -1.377 13.479 -2.984 1.00 58.81 147 LEU A N 1
ATOM 1105 C CA . LEU A 1 147 ? -1.312 14.138 -1.675 1.00 58.81 147 LEU A CA 1
ATOM 1106 C C . LEU A 1 147 ? -2.639 14.737 -1.239 1.00 58.81 147 LEU A C 1
ATOM 1108 O O . LEU A 1 147 ? -2.821 14.999 -0.053 1.00 58.81 147 LEU A O 1
ATOM 1112 N N . THR A 1 148 ? -3.523 15.038 -2.187 1.00 62.31 148 THR A N 1
ATOM 1113 C CA . THR A 1 148 ? -4.753 15.747 -1.891 1.00 62.31 148 THR A CA 1
ATOM 1114 C C . THR A 1 148 ? -5.956 15.037 -2.500 1.00 62.31 148 THR A C 1
ATOM 1116 O O . THR A 1 148 ? -6.096 14.950 -3.718 1.00 62.31 148 THR A O 1
ATOM 1119 N N . ASP A 1 149 ? -6.923 14.671 -1.653 1.00 61.53 149 ASP A N 1
ATOM 1120 C CA . ASP A 1 149 ? -8.295 14.301 -2.058 1.00 61.53 149 ASP A CA 1
ATOM 1121 C C . ASP A 1 149 ? -9.080 15.505 -2.634 1.00 61.53 149 ASP A C 1
ATOM 1123 O O . ASP A 1 149 ? -10.301 15.490 -2.774 1.00 61.53 149 ASP A O 1
ATOM 1127 N N . PHE A 1 150 ? -8.376 16.579 -3.005 1.00 57.44 150 PHE A N 1
ATOM 1128 C CA . PHE A 1 150 ? -8.930 17.799 -3.587 1.00 57.44 150 PHE A CA 1
ATOM 1129 C C . PHE A 1 150 ? -9.604 17.549 -4.943 1.00 57.44 150 PHE A C 1
ATOM 1131 O O . PHE A 1 150 ? -10.451 18.335 -5.366 1.00 57.44 150 PHE A O 1
ATOM 1138 N N . PHE A 1 151 ? -9.234 16.486 -5.659 1.00 61.06 151 PHE A N 1
ATOM 1139 C CA . PHE A 1 151 ? -9.828 16.160 -6.950 1.00 61.06 151 PHE A CA 1
ATOM 1140 C C . PHE A 1 151 ? -10.782 14.979 -6.819 1.00 61.06 151 PHE A C 1
ATOM 1142 O O . PHE A 1 151 ? -10.375 13.879 -6.459 1.00 61.06 151 PHE A O 1
ATOM 1149 N N . TYR A 1 152 ? -12.039 15.195 -7.215 1.00 58.12 152 TYR A N 1
ATOM 1150 C CA . TYR A 1 152 ? -13.081 14.162 -7.221 1.00 58.12 152 TYR A CA 1
ATOM 1151 C C . TYR A 1 152 ? -12.662 12.900 -7.999 1.00 58.12 152 TYR A C 1
ATOM 1153 O O . TYR A 1 152 ? -12.997 11.786 -7.614 1.00 58.12 152 TYR A O 1
ATOM 1161 N N . GLU A 1 153 ? -11.857 13.068 -9.054 1.00 75.94 153 GLU A N 1
ATOM 1162 C CA . GLU A 1 153 ? -11.217 11.970 -9.786 1.00 75.94 153 GLU A CA 1
ATOM 1163 C C . GLU A 1 153 ? -9.686 11.997 -9.649 1.00 75.94 153 GLU A C 1
ATOM 1165 O O . GLU A 1 153 ? -8.947 12.104 -10.635 1.00 75.94 153 GLU A O 1
ATOM 1170 N N . TYR A 1 154 ? -9.188 11.897 -8.416 1.00 74.44 154 TYR A N 1
ATOM 1171 C CA . TYR A 1 154 ? -7.753 11.889 -8.106 1.00 74.44 154 TYR A CA 1
ATOM 1172 C C . TYR A 1 154 ? -6.963 10.853 -8.930 1.00 74.44 154 TYR A C 1
ATOM 1174 O O . TYR A 1 154 ? -5.859 11.138 -9.396 1.00 74.44 154 TYR A O 1
ATOM 1182 N N . THR A 1 155 ? -7.559 9.688 -9.218 1.00 75.06 155 THR A N 1
ATOM 1183 C CA . THR A 1 155 ? -6.930 8.636 -10.037 1.00 75.06 155 THR A CA 1
ATOM 1184 C C . THR A 1 155 ? -6.693 9.098 -11.480 1.00 75.06 155 THR A C 1
ATOM 1186 O O . THR A 1 155 ? -5.605 8.898 -12.024 1.00 75.06 155 THR A O 1
ATOM 1189 N N . THR A 1 156 ? -7.672 9.766 -12.099 1.00 74.00 156 THR A N 1
ATOM 1190 C CA . THR A 1 156 ? -7.562 10.290 -13.470 1.00 74.00 156 THR A CA 1
ATOM 1191 C C . THR A 1 156 ? -6.483 11.374 -13.546 1.00 74.00 156 THR A C 1
ATOM 1193 O O . THR A 1 156 ? -5.629 11.346 -14.437 1.00 74.00 156 THR A O 1
ATOM 1196 N N . VAL A 1 157 ? -6.457 12.287 -12.567 1.00 79.62 157 VAL A N 1
ATOM 1197 C CA . VAL A 1 157 ? -5.442 13.351 -12.465 1.00 79.62 157 VAL A CA 1
ATOM 1198 C C . VAL A 1 157 ? -4.039 12.765 -12.281 1.00 79.62 157 VAL A C 1
ATOM 1200 O O . VAL A 1 157 ? -3.098 13.191 -12.956 1.00 79.62 157 VAL A O 1
ATOM 1203 N N . MET A 1 158 ? -3.902 11.737 -11.440 1.00 83.12 158 MET A N 1
ATOM 1204 C CA . MET A 1 158 ? -2.635 11.051 -11.197 1.00 83.12 158 MET A CA 1
ATOM 1205 C C . MET A 1 158 ? -2.085 10.396 -12.474 1.00 83.12 158 MET A C 1
ATOM 1207 O O . MET A 1 158 ? -0.912 10.581 -12.811 1.00 83.12 158 MET A O 1
ATOM 1211 N N . VAL A 1 159 ? -2.930 9.677 -13.227 1.00 81.81 159 VAL A N 1
ATOM 1212 C CA . VAL A 1 159 ? -2.538 9.022 -14.490 1.00 81.81 159 VAL A CA 1
ATOM 1213 C C . VAL A 1 159 ? -2.095 10.052 -15.531 1.00 81.81 159 VAL A C 1
ATOM 1215 O O . VAL A 1 159 ? -1.047 9.881 -16.162 1.00 81.81 159 VAL A O 1
ATOM 1218 N N . ILE A 1 160 ? -2.838 11.153 -15.679 1.00 83.19 160 ILE A N 1
ATOM 1219 C CA . ILE A 1 160 ? -2.472 12.252 -16.586 1.00 83.19 160 ILE A CA 1
ATOM 1220 C C . ILE A 1 160 ? -1.129 12.868 -16.172 1.00 83.19 160 ILE A C 1
ATOM 1222 O O . ILE A 1 160 ? -0.268 13.094 -17.028 1.00 83.19 160 ILE A O 1
ATOM 1226 N N . GLY A 1 161 ? -0.912 13.077 -14.870 1.00 88.88 161 GLY A N 1
ATOM 1227 C CA . GLY A 1 161 ? 0.344 13.582 -14.319 1.00 88.88 161 GLY A CA 1
ATOM 1228 C C . GLY A 1 161 ? 1.546 12.704 -14.678 1.00 88.88 161 GLY A C 1
ATOM 1229 O O . GLY A 1 161 ? 2.551 13.210 -15.184 1.00 88.88 161 GLY A O 1
ATOM 1230 N N . ILE A 1 162 ? 1.427 11.379 -14.523 1.00 89.62 162 ILE A N 1
ATOM 1231 C CA . ILE A 1 162 ? 2.486 10.419 -14.887 1.00 89.62 162 ILE A CA 1
ATOM 1232 C C . ILE A 1 162 ? 2.790 10.474 -16.387 1.00 89.62 162 ILE A C 1
ATOM 1234 O O . ILE A 1 162 ? 3.959 10.534 -16.780 1.00 89.62 162 ILE A O 1
ATOM 1238 N N . ILE A 1 163 ? 1.758 10.479 -17.236 1.00 90.69 163 ILE A N 1
ATOM 1239 C CA . ILE A 1 163 ? 1.931 10.538 -18.694 1.00 90.69 163 ILE A CA 1
ATOM 1240 C C . ILE A 1 163 ? 2.640 11.840 -19.092 1.00 90.69 163 ILE A C 1
ATOM 1242 O O . ILE A 1 163 ? 3.620 11.803 -19.844 1.00 90.69 163 ILE A O 1
ATOM 1246 N N . MET A 1 164 ? 2.206 12.983 -18.549 1.00 92.25 164 MET A N 1
ATOM 1247 C CA . MET A 1 164 ? 2.852 14.279 -18.781 1.00 92.25 164 MET A CA 1
ATOM 1248 C C . MET A 1 164 ? 4.296 14.301 -18.282 1.00 92.25 164 MET A C 1
ATOM 1250 O O . MET A 1 164 ? 5.170 14.822 -18.979 1.00 92.25 164 MET A O 1
ATOM 1254 N N . PHE A 1 165 ? 4.569 13.707 -17.118 1.00 92.88 165 PHE A N 1
ATOM 1255 C CA . PHE A 1 165 ? 5.913 13.623 -16.561 1.00 92.88 165 PHE A CA 1
ATOM 1256 C C . PHE A 1 165 ? 6.850 12.841 -17.483 1.00 92.88 165 PHE A C 1
ATOM 1258 O O . PHE A 1 165 ? 7.890 13.364 -17.890 1.00 92.88 165 PHE A O 1
ATOM 1265 N N . LEU A 1 166 ? 6.466 11.620 -17.871 1.00 92.31 166 LEU A N 1
ATOM 1266 C CA . LEU A 1 166 ? 7.270 10.761 -18.744 1.00 92.31 166 LEU A CA 1
ATOM 1267 C C . LEU A 1 166 ? 7.492 11.399 -20.121 1.00 92.31 166 LEU A C 1
ATOM 1269 O O . LEU A 1 166 ? 8.617 11.402 -20.633 1.00 92.31 166 LEU A O 1
ATOM 1273 N N . PHE A 1 167 ? 6.445 11.988 -20.704 1.00 92.44 167 PHE A N 1
ATOM 1274 C CA . PHE A 1 167 ? 6.542 12.663 -21.996 1.00 92.44 167 PHE A CA 1
ATOM 1275 C C . PHE A 1 167 ? 7.408 13.929 -21.920 1.00 92.44 167 PHE A C 1
ATOM 1277 O O . PHE A 1 167 ? 8.249 14.169 -22.791 1.00 92.44 167 PHE A O 1
ATOM 1284 N N . GLY A 1 168 ? 7.279 14.705 -20.843 1.00 91.25 168 GLY A N 1
ATOM 1285 C CA . GLY A 1 168 ? 8.112 15.874 -20.573 1.00 91.25 168 GLY A CA 1
ATOM 1286 C C . GLY A 1 168 ? 9.585 15.507 -20.423 1.00 91.25 168 GLY A C 1
ATOM 1287 O O . GLY A 1 168 ? 10.450 16.119 -21.056 1.00 91.25 168 GLY A O 1
ATOM 1288 N N . LEU A 1 169 ? 9.876 14.442 -19.673 1.00 90.12 169 LEU A N 1
ATOM 1289 C CA . LEU A 1 169 ? 11.233 13.937 -19.467 1.00 90.12 169 LEU A CA 1
ATOM 1290 C C . LEU A 1 169 ? 11.859 13.449 -20.783 1.00 90.12 169 LEU A C 1
ATOM 1292 O O . LEU A 1 169 ? 13.031 13.725 -21.062 1.00 90.12 169 LEU A O 1
ATOM 1296 N N . TRP A 1 170 ? 11.066 12.791 -21.633 1.00 92.94 170 TRP A N 1
ATOM 1297 C CA . TRP A 1 170 ? 11.478 12.390 -22.978 1.00 92.94 170 TRP A CA 1
ATOM 1298 C C . TRP A 1 170 ? 11.814 13.598 -23.867 1.00 92.94 170 TRP A C 1
ATOM 1300 O O . TRP A 1 170 ? 12.897 13.641 -24.467 1.00 92.94 170 TRP A O 1
ATOM 1310 N N . LEU A 1 171 ? 10.947 14.617 -23.907 1.00 89.75 171 LEU A N 1
ATOM 1311 C CA . LEU A 1 171 ? 11.185 15.853 -24.662 1.00 89.75 171 LEU A CA 1
ATOM 1312 C C . LEU A 1 171 ? 12.413 16.612 -24.153 1.00 89.75 171 LEU A C 1
ATOM 1314 O O . LEU A 1 171 ? 13.233 17.077 -24.952 1.00 89.75 171 LEU A O 1
ATOM 1318 N N . TRP A 1 172 ? 12.576 16.706 -22.832 1.00 88.75 172 TRP A N 1
ATOM 1319 C CA . TRP A 1 172 ? 13.722 17.366 -22.218 1.00 88.75 172 TRP A CA 1
ATOM 1320 C C . TRP A 1 172 ? 15.029 16.671 -22.612 1.00 88.75 172 TRP A C 1
ATOM 1322 O O . TRP A 1 172 ? 15.962 17.324 -23.090 1.00 88.75 172 TRP A O 1
ATOM 1332 N N . ARG A 1 173 ? 15.071 15.335 -22.530 1.00 85.81 173 ARG A N 1
ATOM 1333 C CA . ARG A 1 173 ? 16.248 14.546 -22.920 1.00 85.81 173 ARG A CA 1
ATOM 1334 C C . ARG A 1 173 ? 16.557 14.657 -24.415 1.00 85.81 173 ARG A C 1
ATOM 1336 O O . ARG A 1 173 ? 17.730 14.664 -24.794 1.00 85.81 173 ARG A O 1
ATOM 1343 N N . ARG A 1 174 ? 15.535 14.774 -25.271 1.00 85.25 174 ARG A N 1
ATOM 1344 C CA . ARG A 1 174 ? 15.706 14.948 -26.724 1.00 85.25 174 ARG A CA 1
ATOM 1345 C C . ARG A 1 174 ? 16.276 16.322 -27.084 1.00 85.25 174 ARG A C 1
ATOM 1347 O O . ARG A 1 174 ? 17.085 16.411 -28.006 1.00 85.25 174 ARG A O 1
ATOM 1354 N N . HIS A 1 175 ? 15.896 17.375 -26.361 1.00 74.12 175 HIS A N 1
ATOM 1355 C CA . HIS A 1 175 ? 16.386 18.731 -26.619 1.00 74.12 175 HIS A CA 1
ATOM 1356 C C . HIS A 1 175 ? 17.825 18.966 -26.147 1.00 74.12 175 HIS A C 1
ATOM 1358 O O . HIS A 1 175 ? 18.565 19.672 -26.832 1.00 74.12 175 HIS A O 1
ATOM 1364 N N . SER A 1 176 ? 18.258 18.345 -25.045 1.00 66.00 176 SER A N 1
ATOM 1365 C CA . SER A 1 176 ? 19.635 18.505 -24.550 1.00 66.00 176 SER A CA 1
ATOM 1366 C C . SER A 1 176 ? 20.681 17.954 -25.528 1.00 66.00 176 SER A C 1
ATOM 1368 O O . SER A 1 176 ? 21.703 18.591 -25.753 1.00 66.00 176 SER A O 1
ATOM 1370 N N . LYS A 1 177 ? 20.386 16.847 -26.226 1.00 60.31 177 LYS A N 1
ATOM 1371 C CA . LYS A 1 177 ? 21.317 16.240 -27.199 1.00 60.31 177 LYS A CA 1
ATOM 1372 C C . LYS A 1 177 ? 21.590 17.101 -28.438 1.00 60.31 177 LYS A C 1
ATOM 1374 O O . LYS A 1 177 ? 22.609 16.914 -29.092 1.00 60.31 177 LYS A O 1
ATOM 1379 N N . LYS A 1 178 ? 20.691 18.029 -28.783 1.00 55.97 178 LYS A N 1
ATOM 1380 C CA . LYS A 1 178 ? 20.853 18.870 -29.979 1.00 55.97 178 LYS A CA 1
ATOM 1381 C C . LYS A 1 178 ? 21.833 20.026 -29.773 1.00 55.97 178 LYS A C 1
ATOM 1383 O O . LYS A 1 178 ? 22.389 20.503 -30.754 1.00 55.97 178 LYS A O 1
ATOM 1388 N N . LYS A 1 179 ? 22.054 20.474 -28.531 1.00 54.91 179 LYS A N 1
ATOM 1389 C CA . LYS A 1 179 ? 22.978 21.585 -28.250 1.00 54.91 179 LYS A CA 1
ATOM 1390 C C . LYS A 1 179 ? 24.442 21.138 -28.249 1.00 54.91 179 LYS A C 1
ATOM 1392 O O . LYS A 1 179 ? 25.282 21.875 -28.749 1.00 54.91 179 LYS A O 1
ATOM 1397 N N . ASP A 1 180 ? 24.723 19.907 -27.825 1.00 51.84 180 ASP A N 1
ATOM 1398 C CA . ASP A 1 180 ? 26.098 19.388 -27.790 1.00 51.84 180 ASP A CA 1
ATOM 1399 C C . ASP A 1 180 ? 26.608 18.979 -29.185 1.00 51.84 180 ASP A C 1
ATOM 1401 O O . ASP A 1 180 ? 27.765 19.224 -29.518 1.00 51.84 180 ASP A O 1
ATOM 1405 N N . MET A 1 181 ? 25.737 18.454 -30.058 1.00 50.19 181 MET A N 1
ATOM 1406 C CA . MET A 1 181 ? 26.118 18.105 -31.440 1.00 50.19 181 MET A CA 1
ATOM 1407 C C . MET A 1 181 ? 26.324 19.328 -32.346 1.00 50.19 181 MET A C 1
ATOM 1409 O O . MET A 1 181 ? 27.059 19.243 -33.325 1.00 50.19 181 MET A O 1
ATOM 1413 N N . ALA A 1 182 ? 25.704 20.469 -32.027 1.00 51.94 182 ALA A N 1
ATOM 1414 C CA . ALA A 1 182 ? 25.914 21.710 -32.771 1.00 51.94 182 ALA A CA 1
ATOM 1415 C C . ALA A 1 182 ? 27.248 22.396 -32.415 1.00 51.94 182 ALA A C 1
ATOM 1417 O O . ALA A 1 182 ? 27.755 23.171 -33.220 1.00 51.94 182 ALA A O 1
ATOM 1418 N N . LEU A 1 183 ? 27.830 22.097 -31.245 1.00 49.56 183 LEU A N 1
ATOM 1419 C CA . LEU A 1 183 ? 29.087 22.698 -30.789 1.00 49.56 183 LEU A CA 1
ATOM 1420 C C . LEU A 1 183 ? 30.305 21.771 -30.958 1.00 49.56 183 LEU A C 1
ATOM 1422 O O . LEU A 1 183 ? 31.405 22.268 -31.173 1.00 49.56 183 LEU A O 1
ATOM 1426 N N . SER A 1 184 ? 30.134 20.441 -30.928 1.00 46.72 184 SER A N 1
ATOM 1427 C CA . SER A 1 184 ? 31.258 19.496 -31.084 1.00 46.72 184 SER A CA 1
ATOM 1428 C C . SER A 1 184 ? 31.574 19.109 -32.537 1.00 46.72 184 SER A C 1
ATOM 1430 O O . SER A 1 184 ? 32.532 18.379 -32.772 1.00 46.72 184 SER A O 1
ATOM 1432 N N . GLY A 1 185 ? 30.776 19.559 -33.512 1.00 47.91 185 GLY A N 1
ATOM 1433 C CA . GLY A 1 185 ?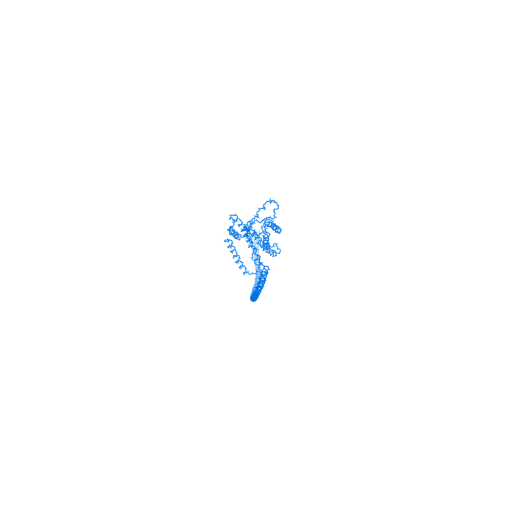 30.979 19.280 -34.942 1.00 47.91 185 GLY A CA 1
ATOM 1434 C C . GLY A 1 185 ? 31.653 20.406 -35.734 1.00 47.91 185 GLY A C 1
ATOM 1435 O O . GLY A 1 185 ? 31.849 20.256 -36.936 1.00 47.91 185 GLY A O 1
ATOM 1436 N N . TYR A 1 186 ? 31.990 21.533 -35.094 1.00 48.81 186 TYR A N 1
ATOM 1437 C CA . TYR A 1 186 ? 32.470 22.748 -35.772 1.00 48.81 186 TYR A CA 1
ATOM 1438 C C . TYR A 1 186 ? 33.851 23.234 -35.295 1.00 48.81 186 TYR A C 1
ATOM 1440 O O . TYR A 1 186 ? 34.178 24.405 -35.471 1.00 48.81 186 TYR A O 1
ATOM 1448 N N . SER A 1 187 ? 34.665 22.356 -34.696 1.00 49.44 187 SER A N 1
ATOM 1449 C CA . SER A 1 187 ? 36.002 22.723 -34.194 1.00 49.44 187 SER A CA 1
ATOM 1450 C C . SER A 1 187 ? 37.173 22.308 -35.094 1.00 49.44 187 SER A C 1
ATOM 1452 O O . SER A 1 187 ? 38.247 22.855 -34.903 1.00 49.44 187 SER A O 1
ATOM 1454 N N . ASP A 1 188 ? 36.998 21.416 -36.079 1.00 49.53 188 ASP A N 1
ATOM 1455 C CA . ASP A 1 188 ? 38.131 20.880 -36.866 1.00 49.53 188 ASP A CA 1
ATOM 1456 C C . ASP A 1 188 ? 37.875 20.821 -38.382 1.00 49.53 188 ASP A C 1
ATOM 1458 O O . ASP A 1 188 ? 38.342 19.925 -39.083 1.00 49.53 188 ASP A O 1
ATOM 1462 N N . TYR A 1 189 ? 37.160 21.804 -38.932 1.00 53.16 189 TYR A N 1
ATOM 1463 C CA . TYR A 1 189 ? 37.325 22.106 -40.355 1.00 53.16 189 TYR A CA 1
ATOM 1464 C C . TYR A 1 189 ? 38.316 23.261 -40.490 1.00 53.16 189 TYR A C 1
ATOM 1466 O O . TYR A 1 189 ? 37.983 24.379 -40.082 1.00 53.16 189 TYR A O 1
ATOM 1474 N N . PRO A 1 190 ? 39.520 23.044 -41.065 1.00 45.22 190 PRO A N 1
ATOM 1475 C CA . PRO A 1 190 ? 40.388 24.153 -41.401 1.00 45.22 190 PRO A CA 1
ATOM 1476 C C . PRO A 1 190 ? 39.600 25.056 -42.338 1.00 45.22 190 PRO A C 1
ATOM 1478 O O . PRO A 1 190 ? 38.931 24.596 -43.266 1.00 45.22 190 PRO A O 1
ATOM 1481 N N . TYR A 1 191 ? 39.653 26.339 -42.021 1.00 46.97 191 TYR A N 1
ATOM 1482 C CA . TYR A 1 191 ? 39.012 27.474 -42.661 1.00 46.97 191 TYR A CA 1
ATOM 1483 C C . TYR A 1 191 ? 39.263 27.499 -44.187 1.00 46.97 191 TYR A C 1
ATOM 1485 O O . TYR A 1 191 ? 40.011 28.323 -44.708 1.00 46.97 191 TYR A O 1
ATOM 1493 N N . SER A 1 192 ? 38.633 26.600 -44.948 1.00 49.47 192 SER A N 1
ATOM 1494 C CA . SER A 1 192 ? 38.505 26.746 -46.392 1.00 49.47 192 SER A CA 1
ATOM 1495 C C . SER A 1 192 ? 37.430 27.802 -46.601 1.00 49.47 192 SER A C 1
ATOM 1497 O O . SER A 1 192 ? 36.232 27.570 -46.445 1.00 49.47 192 SER A O 1
ATOM 1499 N N . LYS A 1 193 ? 37.901 29.025 -46.844 1.00 48.31 193 LYS A N 1
ATOM 1500 C CA . LYS A 1 193 ? 37.104 30.162 -47.294 1.00 48.31 193 LYS A CA 1
ATOM 1501 C C . LYS A 1 193 ? 36.256 29.723 -48.490 1.00 48.31 193 LYS A C 1
ATOM 1503 O O . LYS A 1 193 ? 36.709 29.791 -49.629 1.00 48.31 193 LYS A O 1
ATOM 1508 N N . LYS A 1 194 ? 35.020 29.286 -48.252 1.00 45.22 194 LYS A N 1
ATOM 1509 C CA . LYS A 1 194 ? 33.998 29.289 -49.294 1.00 45.22 194 LYS A CA 1
ATOM 1510 C C . LYS A 1 194 ? 33.495 30.728 -49.414 1.00 45.22 194 LYS A C 1
ATOM 1512 O O . LYS A 1 194 ? 33.090 31.307 -48.404 1.00 45.22 194 LYS A O 1
ATOM 1517 N N . PRO A 1 195 ? 33.587 31.338 -50.605 1.00 45.75 195 PRO A N 1
ATOM 1518 C CA . PRO A 1 195 ? 33.236 32.732 -50.801 1.00 45.75 195 PRO A CA 1
ATOM 1519 C C . PRO A 1 195 ? 31.732 32.896 -50.601 1.00 45.75 195 PRO A C 1
ATOM 1521 O O . PRO A 1 195 ? 30.925 32.223 -51.242 1.00 45.75 195 PRO A O 1
ATOM 1524 N N . GLY A 1 196 ? 31.367 33.782 -49.677 1.00 42.78 196 GLY A N 1
ATOM 1525 C CA . GLY A 1 196 ? 29.989 34.192 -49.472 1.00 42.78 196 GLY A CA 1
ATOM 1526 C C . GLY A 1 196 ? 29.404 34.730 -50.774 1.00 42.78 196 GLY A C 1
ATOM 1527 O O . GLY A 1 196 ? 29.966 35.622 -51.406 1.00 42.78 196 GLY A O 1
ATOM 1528 N N . PHE A 1 197 ? 28.245 34.195 -51.138 1.00 53.75 197 PHE A N 1
ATOM 1529 C CA . PHE A 1 197 ? 27.439 34.515 -52.317 1.00 53.75 197 PHE A CA 1
ATOM 1530 C C . PHE A 1 197 ? 26.825 35.937 -52.284 1.00 53.75 197 PHE A C 1
ATOM 1532 O O . PHE A 1 197 ? 25.895 36.243 -53.021 1.00 53.75 197 PHE A O 1
ATOM 1539 N N . PHE A 1 198 ? 27.346 36.827 -51.435 1.00 50.75 198 PHE A N 1
ATOM 1540 C CA . PHE A 1 198 ? 26.885 38.202 -51.259 1.00 50.75 198 PHE A CA 1
ATOM 1541 C C . PHE A 1 198 ? 28.075 39.146 -51.070 1.00 50.75 198 PHE A C 1
ATOM 1543 O O . PHE A 1 198 ? 28.384 39.598 -49.971 1.00 50.75 198 PHE A O 1
ATOM 1550 N N . ARG A 1 199 ? 28.749 39.473 -52.175 1.00 43.62 199 ARG A N 1
ATOM 1551 C CA . ARG A 1 199 ? 29.501 40.728 -52.294 1.00 43.62 199 ARG A CA 1
ATOM 1552 C C . ARG A 1 199 ? 29.489 41.198 -53.750 1.00 43.62 199 ARG A C 1
ATOM 1554 O O . ARG A 1 199 ? 30.478 41.125 -54.468 1.00 43.62 199 ARG A O 1
ATOM 1561 N N . LYS A 1 200 ? 28.321 41.665 -54.205 1.00 49.88 200 LYS A N 1
ATOM 1562 C CA 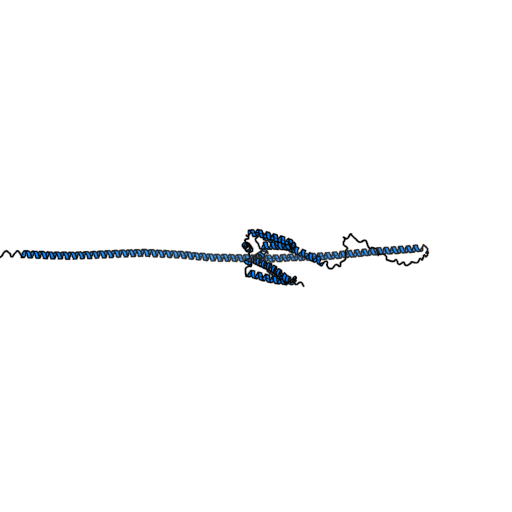. LYS A 1 200 ? 28.258 42.601 -55.335 1.00 49.88 200 LYS A CA 1
ATOM 1563 C C . LYS A 1 200 ? 28.823 43.926 -54.831 1.00 49.88 200 LYS A C 1
ATOM 1565 O O . LYS A 1 200 ? 28.148 44.632 -54.093 1.00 49.88 200 LYS A O 1
ATOM 1570 N N . GLY A 1 201 ? 30.064 44.226 -55.190 1.00 50.47 201 GLY A N 1
ATOM 1571 C CA . GLY A 1 201 ? 30.654 45.536 -54.945 1.00 50.47 201 GLY A CA 1
ATOM 1572 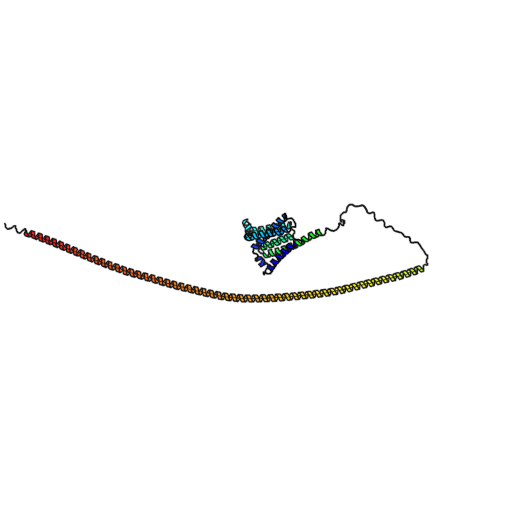C C . GLY A 1 201 ? 32.159 45.472 -54.739 1.00 50.47 201 GLY A C 1
ATOM 1573 O O . GLY A 1 201 ? 32.615 44.982 -53.713 1.00 50.47 201 GLY A O 1
ATOM 1574 N N . ALA A 1 202 ? 32.876 46.049 -55.703 1.00 49.00 202 ALA A N 1
ATOM 1575 C CA . ALA A 1 202 ? 34.309 46.341 -55.724 1.00 49.00 202 ALA A CA 1
ATOM 1576 C C . ALA A 1 202 ? 35.256 45.163 -56.024 1.00 49.00 202 ALA A C 1
ATOM 1578 O O . ALA A 1 202 ? 35.439 44.253 -55.219 1.00 49.00 202 ALA A O 1
ATOM 1579 N N . GLY A 1 203 ? 35.920 45.236 -57.184 1.00 40.09 203 GLY A N 1
ATOM 1580 C CA . GLY A 1 203 ? 37.062 44.374 -57.495 1.00 40.09 203 GLY A CA 1
ATOM 1581 C C . GLY A 1 203 ? 37.430 44.254 -58.973 1.00 40.09 203 GLY A C 1
ATOM 1582 O O . GLY A 1 203 ? 37.709 43.155 -59.434 1.00 40.09 203 GLY A O 1
ATOM 1583 N N . TRP A 1 204 ? 37.414 45.352 -59.730 1.00 49.25 204 TRP A N 1
ATOM 1584 C CA . TRP A 1 204 ? 37.996 45.417 -61.073 1.00 49.25 204 TRP A CA 1
ATOM 1585 C C . TRP A 1 204 ? 39.521 45.536 -60.935 1.00 49.25 204 TRP A C 1
ATOM 1587 O O . TRP A 1 204 ? 40.043 46.641 -60.894 1.00 49.25 204 TRP A O 1
ATOM 1597 N N . ALA A 1 205 ? 40.232 44.418 -60.760 1.00 50.25 205 ALA A N 1
ATOM 1598 C CA . ALA A 1 205 ? 41.689 44.353 -60.920 1.00 50.25 205 ALA A CA 1
ATOM 1599 C C . ALA A 1 205 ? 42.188 42.898 -60.911 1.00 50.25 205 ALA A C 1
ATOM 1601 O O . ALA A 1 205 ? 42.082 42.211 -59.900 1.00 50.25 205 ALA A O 1
ATOM 1602 N N . GLY A 1 206 ? 42.810 42.463 -62.012 1.00 47.19 206 GLY A N 1
ATOM 1603 C CA . GLY A 1 206 ? 43.823 41.402 -61.960 1.00 47.19 206 GLY A CA 1
ATOM 1604 C C . GLY A 1 206 ? 43.477 40.049 -62.586 1.00 47.19 206 GLY A C 1
ATOM 1605 O O . GLY A 1 206 ? 43.557 39.029 -61.913 1.00 47.19 206 GLY A O 1
ATOM 1606 N N . SER A 1 207 ? 43.209 40.001 -63.894 1.00 43.50 207 SER A N 1
ATOM 1607 C CA . SER A 1 207 ? 43.363 38.780 -64.701 1.00 43.50 207 SER A CA 1
ATOM 1608 C C . SER A 1 207 ? 44.403 38.990 -65.808 1.00 43.50 207 SER A C 1
ATOM 1610 O O . SER A 1 207 ? 44.100 39.197 -66.979 1.00 43.50 207 SER A O 1
ATOM 1612 N N . LYS A 1 208 ? 45.679 38.925 -65.426 1.00 52.62 208 LYS A N 1
ATOM 1613 C CA . LYS A 1 208 ? 46.798 38.663 -66.339 1.00 52.62 208 LYS A CA 1
ATOM 1614 C C . LYS A 1 208 ? 47.772 37.745 -65.621 1.00 52.62 208 LYS A C 1
ATOM 1616 O O . LYS A 1 208 ? 48.488 38.227 -64.756 1.00 52.62 208 LYS A O 1
ATOM 1621 N N . ALA A 1 209 ? 47.774 36.459 -65.972 1.00 49.97 209 ALA A N 1
ATOM 1622 C CA . ALA A 1 209 ? 48.960 35.593 -65.952 1.00 49.97 209 ALA A CA 1
ATOM 1623 C C . ALA A 1 209 ? 48.576 34.130 -66.216 1.00 49.97 209 ALA A C 1
ATOM 1625 O O . ALA A 1 209 ? 48.645 33.327 -65.305 1.00 49.97 209 ALA A O 1
ATOM 1626 N N . TRP A 1 210 ? 48.200 33.768 -67.444 1.00 42.22 210 TRP A N 1
ATOM 1627 C CA . TRP A 1 210 ? 48.346 32.388 -67.942 1.00 42.22 210 TRP A CA 1
ATOM 1628 C C . TRP A 1 210 ? 48.658 32.450 -69.441 1.00 42.22 210 TRP A C 1
ATOM 1630 O O . TRP A 1 210 ? 47.820 32.213 -70.303 1.00 42.22 210 TRP A O 1
ATOM 1640 N N . GLY A 1 211 ? 49.887 32.863 -69.740 1.00 42.59 211 GLY A N 1
ATOM 1641 C CA . GLY A 1 211 ? 50.503 32.756 -71.055 1.00 42.59 211 GLY A CA 1
ATOM 1642 C C . GLY A 1 211 ? 51.911 32.216 -70.860 1.00 42.59 211 GLY A C 1
ATOM 1643 O O . GLY A 1 211 ? 52.749 32.908 -70.289 1.00 42.59 211 GLY A O 1
ATOM 1644 N N . GLY A 1 212 ? 52.162 30.974 -71.278 1.00 42.25 212 GLY A N 1
ATOM 1645 C CA . GLY A 1 212 ? 53.505 30.403 -71.189 1.00 42.25 212 GLY A CA 1
ATOM 1646 C C . GLY A 1 212 ? 53.592 28.880 -71.185 1.00 42.25 212 GLY A C 1
ATOM 1647 O O . GLY A 1 212 ? 54.216 28.328 -70.290 1.00 42.25 212 GLY A O 1
ATOM 1648 N N . ALA A 1 213 ? 53.045 28.197 -72.193 1.00 41.41 213 ALA A N 1
ATOM 1649 C CA . ALA A 1 213 ? 53.492 26.846 -72.543 1.00 41.41 213 ALA A CA 1
ATOM 1650 C C . ALA A 1 213 ? 54.070 26.893 -73.963 1.00 41.41 213 ALA A C 1
ATOM 1652 O O . ALA A 1 213 ? 53.349 26.985 -74.954 1.00 41.41 213 ALA A O 1
ATOM 1653 N N . LYS A 1 214 ? 55.403 26.950 -74.022 1.00 43.19 214 LYS A N 1
ATOM 1654 C CA . LYS A 1 214 ? 56.212 27.063 -75.236 1.00 43.19 214 LYS A CA 1
ATOM 1655 C C . LYS A 1 214 ? 56.115 25.776 -76.056 1.00 43.19 214 LYS A C 1
ATOM 1657 O O . LYS A 1 214 ? 56.459 24.702 -75.571 1.00 43.19 214 LYS A O 1
ATOM 1662 N N . ALA A 1 215 ? 55.707 25.924 -77.312 1.00 44.53 215 ALA A N 1
ATOM 1663 C CA . ALA A 1 215 ? 55.834 24.920 -78.354 1.00 44.53 215 ALA A CA 1
ATOM 1664 C C . ALA A 1 215 ? 57.320 24.685 -78.676 1.00 44.53 215 ALA A C 1
ATOM 1666 O O . ALA A 1 215 ? 58.012 25.573 -79.173 1.00 44.53 215 ALA A O 1
ATOM 1667 N N . THR A 1 216 ? 57.814 23.482 -78.396 1.00 45.84 216 THR A N 1
ATOM 1668 C CA . THR A 1 216 ? 59.107 22.987 -78.869 1.00 45.84 216 THR A CA 1
ATOM 1669 C C . THR A 1 216 ? 58.917 22.328 -80.230 1.00 45.84 216 THR A C 1
ATOM 1671 O O . THR A 1 216 ? 58.567 21.157 -80.348 1.00 45.84 216 THR A O 1
ATOM 1674 N N . GLY A 1 217 ? 59.158 23.108 -81.283 1.00 43.72 217 GLY A N 1
ATOM 1675 C CA . GLY A 1 217 ? 59.330 22.589 -82.631 1.00 43.72 217 GLY A CA 1
ATOM 1676 C C . GLY A 1 217 ? 60.593 21.731 -82.721 1.00 43.72 217 GLY A C 1
ATOM 1677 O O . GLY A 1 217 ? 61.699 22.211 -82.476 1.00 43.72 217 GLY A O 1
ATOM 1678 N N . ARG A 1 218 ? 60.433 20.463 -83.106 1.00 41.34 218 ARG A N 1
ATOM 1679 C CA . ARG A 1 218 ? 61.506 19.650 -83.689 1.00 41.34 218 ARG A CA 1
ATOM 1680 C C . ARG A 1 218 ? 61.128 19.322 -85.123 1.00 41.34 218 ARG A C 1
ATOM 1682 O O . ARG A 1 218 ? 60.093 18.718 -85.385 1.00 41.34 218 ARG A O 1
ATOM 1689 N N . GLY A 1 219 ? 61.975 19.797 -86.032 1.00 45.62 219 GLY A N 1
ATOM 1690 C CA . GLY A 1 219 ? 61.814 19.686 -87.470 1.00 45.62 219 GLY A CA 1
ATOM 1691 C C . GLY A 1 219 ? 61.770 18.240 -87.947 1.00 45.62 219 GLY A C 1
ATOM 1692 O O . GLY A 1 219 ? 62.656 17.441 -87.649 1.00 45.62 219 GLY A O 1
ATOM 1693 N N . ILE A 1 220 ? 60.754 17.945 -88.750 1.00 41.22 220 ILE A N 1
ATOM 1694 C CA . ILE A 1 220 ? 60.704 16.757 -89.592 1.00 41.22 220 ILE A CA 1
ATOM 1695 C C . ILE A 1 220 ? 61.211 17.185 -90.970 1.00 41.22 220 ILE A C 1
ATOM 1697 O O . ILE A 1 220 ? 60.619 18.027 -91.647 1.00 41.22 220 ILE A O 1
ATOM 1701 N N . LYS A 1 221 ? 62.377 16.644 -91.333 1.00 41.59 221 LYS A N 1
ATOM 1702 C CA . LYS A 1 221 ? 63.035 16.828 -92.626 1.00 41.59 221 LYS A CA 1
ATOM 1703 C C . LYS A 1 221 ? 62.142 16.293 -93.749 1.00 41.59 221 LYS A C 1
ATOM 1705 O O . LYS A 1 221 ? 61.690 15.153 -93.706 1.00 41.59 221 LYS A O 1
ATOM 1710 N N . LYS A 1 222 ? 61.946 17.127 -94.772 1.00 40.72 222 LYS A N 1
ATOM 1711 C CA . LYS A 1 222 ? 61.380 16.767 -96.075 1.00 40.72 222 LYS A CA 1
ATOM 1712 C C . LYS A 1 222 ? 62.283 15.735 -96.760 1.00 40.72 222 LYS A C 1
ATOM 1714 O O . LYS A 1 222 ? 63.415 16.054 -97.109 1.00 40.72 222 LYS A O 1
ATOM 1719 N N . GLY A 1 223 ? 61.754 14.537 -96.982 1.00 40.97 223 GLY A N 1
ATOM 1720 C CA . GLY A 1 223 ? 62.270 13.548 -97.926 1.00 40.97 223 GLY A CA 1
ATOM 1721 C C . GLY A 1 223 ? 61.131 13.132 -98.849 1.00 40.97 223 GLY A C 1
ATOM 1722 O O . GLY A 1 223 ? 60.426 12.170 -98.569 1.00 40.97 223 GLY A O 1
ATOM 1723 N N . VAL A 1 224 ? 60.896 13.912 -99.906 1.00 41.97 224 VAL A N 1
ATOM 1724 C CA . VAL A 1 224 ? 59.911 13.601 -100.950 1.00 41.97 224 VAL A CA 1
ATOM 1725 C C . VAL A 1 224 ? 60.596 12.673 -101.949 1.00 41.97 224 VAL A C 1
ATOM 1727 O O . VAL A 1 224 ? 61.179 13.121 -102.932 1.00 41.97 224 VAL A O 1
ATOM 1730 N N . GLY A 1 225 ? 60.580 11.375 -101.653 1.00 41.62 225 GLY A N 1
ATOM 1731 C CA . GLY A 1 225 ? 60.878 10.341 -102.635 1.00 41.62 225 GLY A CA 1
ATOM 1732 C C . GLY A 1 225 ? 59.646 10.132 -103.507 1.00 41.62 225 GLY A C 1
ATOM 1733 O O . GLY A 1 225 ? 58.622 9.659 -103.016 1.00 41.62 225 GLY A O 1
ATOM 1734 N N . TRP A 1 226 ? 59.737 10.505 -104.784 1.00 43.47 226 TRP A N 1
ATOM 1735 C CA . TRP A 1 226 ? 58.770 10.126 -105.814 1.00 43.47 226 TRP A CA 1
ATOM 1736 C C . TRP A 1 226 ? 58.795 8.604 -105.966 1.00 43.47 226 TRP A C 1
ATOM 1738 O O . TRP A 1 226 ? 59.554 8.050 -106.755 1.00 43.47 226 TRP A O 1
ATOM 1748 N N . THR A 1 227 ? 57.990 7.924 -105.157 1.00 49.31 227 THR A N 1
ATOM 1749 C CA . THR A 1 227 ? 57.687 6.506 -105.310 1.00 49.31 227 THR A CA 1
ATOM 1750 C C . THR A 1 227 ? 56.407 6.393 -106.122 1.00 49.31 227 THR A C 1
ATOM 1752 O O . THR A 1 227 ? 55.383 7.014 -105.837 1.00 49.31 227 THR A O 1
ATOM 1755 N N . THR A 1 228 ? 56.525 5.653 -107.215 1.00 52.34 228 THR A N 1
ATOM 1756 C CA . THR A 1 228 ? 55.498 5.314 -108.193 1.00 52.34 228 THR A CA 1
ATOM 1757 C C . THR A 1 228 ? 54.157 5.021 -107.526 1.00 52.34 228 THR A C 1
ATOM 1759 O O . THR A 1 228 ? 54.055 4.151 -106.662 1.00 52.34 228 THR A O 1
ATOM 1762 N N . GLY A 1 229 ? 53.099 5.707 -107.965 1.00 52.41 229 GLY A N 1
ATOM 1763 C CA . GLY A 1 229 ? 51.737 5.611 -107.433 1.00 52.41 229 GLY A CA 1
ATOM 1764 C C . GLY A 1 229 ? 51.050 4.246 -107.565 1.00 52.41 229 GLY A C 1
ATOM 1765 O O . GLY A 1 229 ? 49.834 4.220 -107.569 1.00 52.41 229 GLY A O 1
ATOM 1766 N N . LYS A 1 230 ? 51.773 3.125 -107.684 1.00 54.66 230 LYS A N 1
ATOM 1767 C CA . LYS A 1 230 ? 51.266 1.754 -107.500 1.00 54.66 230 LYS A CA 1
ATOM 1768 C C . LYS A 1 230 ? 51.572 1.207 -106.100 1.00 54.66 230 LYS A C 1
ATOM 1770 O O . LYS A 1 230 ? 50.752 0.466 -105.562 1.00 54.66 230 LYS A O 1
ATOM 1775 N N . ASP A 1 231 ? 52.678 1.617 -105.481 1.00 58.81 231 ASP A N 1
ATOM 1776 C CA . ASP A 1 231 ? 53.102 1.074 -104.182 1.00 58.81 231 ASP A CA 1
ATOM 1777 C C . ASP A 1 231 ? 52.327 1.702 -103.013 1.00 58.81 231 ASP A C 1
ATOM 1779 O O . ASP A 1 231 ? 51.951 1.010 -102.069 1.00 58.81 231 ASP A O 1
ATOM 1783 N N . ILE A 1 232 ? 51.929 2.974 -103.143 1.00 63.44 232 ILE A N 1
ATOM 1784 C CA . ILE A 1 232 ? 51.081 3.674 -102.161 1.00 63.44 232 ILE A CA 1
ATOM 1785 C C . ILE A 1 232 ? 49.690 3.022 -102.040 1.00 63.44 232 ILE A C 1
ATOM 1787 O O . ILE A 1 232 ? 49.120 2.976 -100.950 1.00 63.44 232 ILE A O 1
ATOM 1791 N N . TRP A 1 233 ? 49.126 2.492 -103.134 1.00 68.88 233 TRP A N 1
ATOM 1792 C CA . TRP A 1 233 ? 47.825 1.808 -103.079 1.00 68.88 233 TRP A CA 1
ATOM 1793 C C . TRP A 1 233 ? 47.917 0.422 -102.451 1.00 68.88 233 TRP A C 1
ATOM 1795 O O . TRP A 1 233 ? 46.986 0.034 -101.748 1.00 68.88 233 TRP A O 1
ATOM 1805 N N . LYS A 1 234 ? 49.028 -0.302 -102.646 1.00 75.31 234 LYS A N 1
ATOM 1806 C CA . LYS A 1 234 ? 49.273 -1.564 -101.934 1.00 75.31 234 LYS A CA 1
ATOM 1807 C C . LYS A 1 234 ? 49.435 -1.326 -100.435 1.00 75.31 234 LYS A C 1
ATOM 1809 O O . LYS A 1 234 ? 48.753 -1.982 -99.656 1.00 75.31 234 LYS A O 1
ATOM 1814 N N . GLN A 1 235 ? 50.223 -0.325 -100.046 1.00 78.56 235 GLN A N 1
ATOM 1815 C CA . GLN A 1 235 ? 50.428 0.018 -98.639 1.00 78.56 235 GLN A CA 1
ATOM 1816 C C . GLN A 1 235 ? 49.121 0.466 -97.963 1.00 78.56 235 GLN A C 1
ATOM 1818 O O . GLN A 1 235 ? 48.772 -0.041 -96.903 1.00 78.56 235 GLN A O 1
ATOM 1823 N N . LYS A 1 236 ? 48.312 1.311 -98.622 1.00 80.44 236 LYS A N 1
ATOM 1824 C CA . LYS A 1 236 ? 46.978 1.682 -98.111 1.00 80.44 236 LYS A CA 1
ATOM 1825 C C . LYS A 1 236 ? 45.999 0.506 -98.043 1.00 80.44 236 LYS A C 1
ATOM 1827 O O . LYS A 1 236 ? 45.112 0.511 -97.193 1.00 80.44 236 LYS A O 1
ATOM 1832 N N . ALA A 1 237 ? 46.102 -0.471 -98.944 1.00 80.19 237 ALA A N 1
ATOM 1833 C CA . ALA A 1 237 ? 45.260 -1.666 -98.903 1.00 80.19 237 ALA A CA 1
ATOM 1834 C C . ALA A 1 237 ? 45.647 -2.593 -97.739 1.00 80.19 237 ALA A C 1
ATOM 1836 O O . ALA A 1 237 ? 44.764 -3.134 -97.077 1.00 80.19 237 ALA A O 1
ATOM 1837 N N . GLU A 1 238 ? 46.943 -2.738 -97.458 1.00 82.69 238 GLU A N 1
ATOM 1838 C CA . GLU A 1 238 ? 47.445 -3.474 -96.292 1.00 82.69 238 GLU A CA 1
ATOM 1839 C C . GLU A 1 238 ? 47.094 -2.767 -94.976 1.00 82.69 238 GLU A C 1
ATOM 1841 O O . GLU A 1 238 ? 46.607 -3.417 -94.055 1.00 82.69 238 GLU A O 1
ATOM 1846 N N . GLU A 1 239 ? 47.217 -1.436 -94.909 1.00 85.88 239 GLU A N 1
ATOM 1847 C CA . GLU A 1 239 ? 46.778 -0.641 -93.752 1.00 85.88 239 GLU A CA 1
ATOM 1848 C C . GLU A 1 239 ? 45.271 -0.776 -93.493 1.00 85.88 239 GLU A C 1
ATOM 1850 O O . GLU A 1 239 ? 44.856 -0.902 -92.343 1.00 85.88 239 GLU A O 1
ATOM 1855 N N . ARG A 1 240 ? 44.435 -0.805 -94.545 1.00 85.06 240 ARG A N 1
ATOM 1856 C CA . ARG A 1 240 ? 42.988 -1.044 -94.398 1.00 85.06 240 ARG A CA 1
ATOM 1857 C C . ARG A 1 240 ? 42.684 -2.439 -93.863 1.00 85.06 240 ARG A C 1
ATOM 1859 O O . ARG A 1 240 ? 41.853 -2.552 -92.971 1.00 85.06 240 ARG A O 1
ATOM 1866 N N . LYS A 1 241 ? 43.373 -3.475 -94.355 1.00 88.12 241 LYS A N 1
ATOM 1867 C CA . LYS A 1 241 ? 43.220 -4.844 -93.833 1.00 88.12 241 LYS A CA 1
ATOM 1868 C C . LYS A 1 241 ? 43.654 -4.947 -92.372 1.00 88.12 241 LYS A C 1
ATOM 1870 O O . LYS A 1 241 ? 42.927 -5.517 -91.569 1.00 88.12 241 LYS A O 1
ATOM 1875 N N . ALA A 1 242 ? 44.793 -4.352 -92.014 1.00 87.69 242 ALA A N 1
ATOM 1876 C CA . ALA A 1 242 ? 45.271 -4.325 -90.634 1.00 87.69 242 ALA A CA 1
ATOM 1877 C C . ALA A 1 242 ? 44.295 -3.580 -89.706 1.00 87.69 242 ALA A C 1
ATOM 1879 O O . ALA A 1 242 ? 44.007 -4.048 -88.606 1.00 87.69 242 ALA A O 1
ATOM 1880 N N . TYR A 1 243 ? 43.738 -2.458 -90.172 1.00 87.94 243 TYR A N 1
ATOM 1881 C CA . TYR A 1 243 ? 42.728 -1.702 -89.435 1.00 87.94 243 TYR A CA 1
ATOM 1882 C C . TYR A 1 243 ? 41.423 -2.491 -89.259 1.00 87.94 243 TYR A C 1
ATOM 1884 O O . TYR A 1 243 ? 40.862 -2.506 -88.166 1.00 87.94 243 TYR A O 1
ATOM 1892 N N . GLU A 1 244 ? 40.945 -3.178 -90.301 1.00 90.69 244 GLU A N 1
ATOM 1893 C CA . GLU A 1 244 ? 39.757 -4.039 -90.225 1.00 90.69 244 GLU A CA 1
ATOM 1894 C C . GLU A 1 244 ? 39.963 -5.216 -89.260 1.00 90.69 244 GLU A C 1
ATOM 1896 O O . GLU A 1 244 ? 39.097 -5.459 -88.415 1.00 90.69 244 GLU A O 1
ATOM 1901 N N . GLU A 1 245 ? 41.123 -5.883 -89.303 1.00 91.44 245 GLU A N 1
ATOM 1902 C CA . GLU A 1 245 ? 41.481 -6.940 -88.347 1.00 91.44 245 GLU A CA 1
ATOM 1903 C C . GLU A 1 245 ? 41.545 -6.420 -86.904 1.00 91.44 245 GLU A C 1
ATOM 1905 O O . GLU A 1 245 ? 41.075 -7.084 -85.976 1.00 91.44 245 GLU A O 1
ATOM 1910 N N . GLU A 1 246 ? 42.115 -5.235 -86.680 1.00 91.50 246 GLU A N 1
ATOM 1911 C CA . GLU A 1 246 ? 42.180 -4.635 -85.347 1.00 91.50 246 GLU A CA 1
ATOM 1912 C C . GLU A 1 246 ? 40.782 -4.278 -84.824 1.00 91.50 246 GLU A C 1
ATOM 1914 O O . GLU A 1 246 ? 40.454 -4.550 -83.665 1.00 91.50 246 GLU A O 1
ATOM 1919 N N . LEU A 1 247 ? 39.921 -3.744 -85.690 1.00 91.62 247 LEU A N 1
ATOM 1920 C CA . LEU A 1 247 ? 38.543 -3.398 -85.356 1.00 91.62 247 LEU A CA 1
ATOM 1921 C C . LEU A 1 247 ? 37.707 -4.653 -85.058 1.00 91.62 247 LEU A C 1
ATOM 1923 O O . LEU A 1 247 ? 36.879 -4.650 -84.142 1.00 91.62 247 LEU A O 1
ATOM 1927 N N . GLU A 1 248 ? 37.958 -5.757 -85.764 1.00 92.31 248 GLU A N 1
ATOM 1928 C CA . GLU A 1 248 ? 37.356 -7.058 -85.474 1.00 92.31 248 GLU A CA 1
ATOM 1929 C C . GLU A 1 248 ? 37.854 -7.641 -84.143 1.00 92.31 248 GLU A C 1
ATOM 1931 O O . GLU A 1 248 ? 37.041 -8.097 -83.330 1.00 92.31 248 GLU A O 1
ATOM 1936 N N . ARG A 1 249 ? 39.158 -7.542 -83.842 1.00 92.50 249 ARG A N 1
ATOM 1937 C CA . ARG A 1 249 ? 39.702 -7.912 -82.523 1.00 92.50 249 ARG A CA 1
ATOM 1938 C C . ARG A 1 249 ? 39.042 -7.101 -81.413 1.00 92.50 249 ARG A C 1
ATOM 1940 O O . ARG A 1 249 ? 38.599 -7.692 -80.430 1.00 92.50 249 ARG A O 1
ATOM 1947 N N . GLN A 1 250 ? 38.904 -5.784 -81.569 1.00 91.44 250 GLN A N 1
ATOM 1948 C CA . GLN A 1 250 ? 38.234 -4.931 -80.581 1.00 91.44 250 GLN A CA 1
ATOM 1949 C C . GLN A 1 250 ? 36.764 -5.320 -80.381 1.00 91.44 250 GLN A C 1
ATOM 1951 O O . GLN A 1 250 ? 36.311 -5.433 -79.240 1.00 91.44 250 GLN A O 1
ATOM 1956 N N . ARG A 1 251 ? 36.025 -5.608 -81.463 1.00 92.69 251 ARG A N 1
ATOM 1957 C CA . ARG A 1 251 ? 34.642 -6.115 -81.378 1.00 92.69 251 ARG A CA 1
ATOM 1958 C C . ARG A 1 251 ? 34.572 -7.455 -80.648 1.00 92.69 251 ARG A C 1
ATOM 1960 O O . ARG A 1 251 ? 33.686 -7.647 -79.817 1.00 92.69 251 ARG A O 1
ATOM 1967 N N . ASN A 1 252 ? 35.507 -8.365 -80.909 1.00 92.62 252 ASN A N 1
ATOM 1968 C CA . ASN A 1 252 ? 35.568 -9.662 -80.238 1.00 92.62 252 ASN A CA 1
ATOM 1969 C C . ASN A 1 252 ? 35.935 -9.526 -78.751 1.00 92.62 252 ASN A C 1
ATOM 1971 O O . ASN A 1 252 ? 35.318 -10.181 -77.909 1.00 92.62 252 ASN A O 1
ATOM 1975 N N . TYR A 1 253 ? 36.852 -8.620 -78.397 1.00 90.19 253 TYR A N 1
ATOM 1976 C CA . TYR A 1 253 ? 37.157 -8.289 -77.002 1.00 90.19 253 TYR A CA 1
ATOM 1977 C C . TYR A 1 253 ? 35.961 -7.665 -76.273 1.00 90.19 253 TYR A C 1
ATOM 1979 O O . TYR A 1 253 ? 35.695 -8.036 -75.129 1.00 90.19 253 TYR A O 1
ATOM 1987 N N . ALA A 1 254 ? 35.214 -6.768 -76.923 1.00 90.75 254 ALA A N 1
ATOM 1988 C CA . ALA A 1 254 ? 33.999 -6.177 -76.364 1.00 90.75 254 ALA A CA 1
ATOM 1989 C C . ALA A 1 254 ? 32.911 -7.238 -76.122 1.00 90.75 254 ALA A C 1
ATOM 1991 O O . ALA A 1 254 ? 32.377 -7.334 -75.020 1.00 90.75 254 ALA A O 1
ATOM 1992 N N . LYS A 1 255 ? 32.659 -8.120 -77.099 1.00 93.50 255 LYS A N 1
ATOM 1993 C CA . LYS A 1 255 ? 31.723 -9.246 -76.933 1.00 93.50 255 LYS A CA 1
ATOM 1994 C C . LYS A 1 255 ? 32.143 -10.179 -75.794 1.00 93.50 255 LYS A C 1
ATOM 1996 O O . LYS A 1 255 ? 31.313 -10.596 -74.989 1.00 93.50 255 LYS A O 1
ATOM 2001 N N . MET A 1 256 ? 33.436 -10.493 -75.691 1.00 91.81 256 MET A N 1
ATOM 2002 C CA . MET A 1 256 ? 33.952 -11.363 -74.633 1.00 91.81 256 MET A CA 1
ATOM 2003 C C . MET A 1 256 ? 33.869 -10.705 -73.246 1.00 91.81 256 MET A C 1
ATOM 2005 O O . MET A 1 256 ? 33.580 -11.387 -72.260 1.00 91.81 256 MET A O 1
ATOM 2009 N N . SER A 1 257 ? 34.105 -9.395 -73.144 1.00 91.19 257 SER A N 1
ATOM 2010 C CA . SER A 1 257 ? 34.002 -8.667 -71.875 1.00 91.19 257 SER A CA 1
ATOM 2011 C C . SER A 1 257 ? 32.548 -8.545 -71.407 1.00 91.19 257 SER A C 1
ATOM 2013 O O . SER A 1 257 ? 32.276 -8.779 -70.226 1.00 91.19 257 SER A O 1
ATOM 2015 N N . GLU A 1 258 ? 31.602 -8.307 -72.320 1.00 93.12 258 GLU A N 1
ATOM 2016 C CA . GLU A 1 258 ? 30.167 -8.333 -72.025 1.00 93.12 258 GLU A CA 1
ATOM 2017 C C . GLU A 1 258 ? 29.695 -9.719 -71.583 1.00 93.12 258 GLU A C 1
ATOM 2019 O O . GLU A 1 258 ? 29.017 -9.832 -70.559 1.00 93.12 258 GLU A O 1
ATOM 2024 N N . ALA A 1 259 ? 30.117 -10.782 -72.275 1.00 93.31 259 ALA A N 1
ATOM 2025 C CA . ALA A 1 259 ? 29.795 -12.155 -71.888 1.00 93.31 259 ALA A CA 1
ATOM 2026 C C . ALA A 1 259 ? 30.311 -12.487 -70.476 1.00 93.31 259 ALA A C 1
ATOM 2028 O O . ALA A 1 259 ? 29.586 -13.059 -69.660 1.00 93.31 259 ALA A O 1
ATOM 2029 N N . ARG A 1 260 ? 31.540 -12.065 -70.137 1.00 93.75 260 ARG A N 1
ATOM 2030 C CA . ARG A 1 260 ? 32.095 -12.223 -68.780 1.00 93.75 260 ARG A CA 1
ATOM 2031 C C . ARG A 1 260 ? 31.325 -11.411 -67.740 1.00 93.75 260 ARG A C 1
ATOM 2033 O O . ARG A 1 260 ? 31.149 -11.892 -66.622 1.00 93.75 260 ARG A O 1
ATOM 2040 N N . ARG A 1 261 ? 30.865 -10.203 -68.080 1.00 93.81 261 ARG A N 1
ATOM 2041 C CA . ARG A 1 261 ? 30.045 -9.371 -67.187 1.00 93.81 261 ARG A CA 1
ATOM 2042 C C . ARG A 1 261 ? 28.706 -10.044 -66.887 1.00 93.81 261 ARG A C 1
ATOM 2044 O O . ARG A 1 261 ? 28.370 -10.190 -65.716 1.00 93.81 261 ARG A O 1
ATOM 2051 N N . LEU A 1 262 ? 28.005 -10.524 -67.915 1.00 94.62 262 LEU A N 1
ATOM 2052 C CA . LEU A 1 262 ? 26.730 -11.236 -67.767 1.00 94.62 262 LEU A CA 1
ATOM 2053 C C . LEU A 1 262 ? 26.884 -12.532 -66.960 1.00 94.62 262 LEU A C 1
ATOM 2055 O O . LEU A 1 262 ? 26.059 -12.821 -66.097 1.00 94.62 262 LEU A O 1
ATOM 2059 N N . ALA A 1 263 ? 27.969 -13.285 -67.174 1.00 94.06 263 ALA A N 1
ATOM 2060 C CA . ALA A 1 263 ? 28.257 -14.486 -66.392 1.00 94.06 263 ALA A CA 1
ATOM 2061 C C . ALA A 1 263 ? 28.480 -14.176 -64.899 1.00 94.06 263 ALA A C 1
ATOM 2063 O O . ALA A 1 263 ? 27.947 -14.880 -64.041 1.00 94.06 263 ALA A O 1
ATOM 2064 N N . ARG A 1 264 ? 29.217 -13.101 -64.573 1.00 94.50 264 ARG A N 1
ATOM 2065 C CA . ARG A 1 264 ? 29.405 -12.652 -63.179 1.00 94.50 264 ARG A CA 1
ATOM 2066 C C . ARG A 1 264 ? 28.101 -12.178 -62.549 1.00 94.50 264 ARG A C 1
ATOM 2068 O O . ARG A 1 264 ? 27.844 -12.494 -61.393 1.00 94.50 264 ARG A O 1
ATOM 2075 N N . GLU A 1 265 ? 27.281 -11.445 -63.297 1.00 93.88 265 GLU A N 1
ATOM 2076 C CA . GLU A 1 265 ? 25.986 -10.968 -62.812 1.00 93.88 265 GLU A CA 1
ATOM 2077 C C . GLU A 1 265 ? 25.038 -12.137 -62.515 1.00 93.88 265 GLU A C 1
ATOM 2079 O O . GLU A 1 265 ? 24.409 -12.166 -61.458 1.00 93.88 265 GLU A O 1
ATOM 2084 N N . LYS A 1 266 ? 24.997 -13.147 -63.393 1.00 96.12 266 LYS A N 1
ATOM 2085 C CA . LYS A 1 266 ? 24.219 -14.369 -63.165 1.00 96.12 266 LYS A CA 1
ATOM 2086 C C . LYS A 1 266 ? 24.701 -15.126 -61.923 1.00 96.12 266 LYS A C 1
ATOM 2088 O O . LYS A 1 266 ? 23.881 -15.467 -61.076 1.00 96.12 266 LYS A O 1
ATOM 2093 N N . ALA A 1 267 ? 26.014 -15.314 -61.769 1.00 93.44 267 ALA A N 1
ATOM 2094 C CA . ALA A 1 267 ? 26.587 -15.962 -60.587 1.00 93.44 267 ALA A CA 1
ATOM 2095 C C . ALA A 1 267 ? 26.269 -15.199 -59.286 1.00 93.44 267 ALA A C 1
ATOM 2097 O O . ALA A 1 267 ? 25.957 -15.812 -58.267 1.00 93.44 267 ALA A O 1
ATOM 2098 N N . TYR A 1 268 ? 26.292 -13.863 -59.327 1.00 93.19 268 TYR A N 1
ATOM 2099 C CA . TYR A 1 268 ? 25.942 -13.024 -58.182 1.00 93.19 268 TYR A CA 1
ATOM 2100 C C . TYR A 1 268 ? 24.459 -13.145 -57.803 1.00 93.19 268 TYR A C 1
ATOM 2102 O O . TYR A 1 268 ? 24.143 -13.300 -56.624 1.00 93.19 268 TYR A O 1
ATOM 2110 N N . ARG A 1 269 ? 23.550 -13.152 -58.788 1.00 93.25 269 ARG A N 1
ATOM 2111 C CA . ARG A 1 269 ? 22.112 -13.375 -58.551 1.00 93.25 269 ARG A CA 1
ATOM 2112 C C . ARG A 1 269 ? 21.843 -14.757 -57.954 1.00 93.25 269 ARG A C 1
ATOM 2114 O O . ARG A 1 269 ? 21.129 -14.858 -56.964 1.00 93.25 269 ARG A O 1
ATOM 2121 N N . GLU A 1 270 ? 22.470 -15.807 -58.485 1.00 94.06 270 GLU A N 1
ATOM 2122 C CA . GLU A 1 270 ? 22.345 -17.167 -57.939 1.00 94.06 270 GLU A CA 1
ATOM 2123 C C . GLU A 1 270 ? 22.872 -17.264 -56.497 1.00 94.06 270 GLU A C 1
ATOM 2125 O O . GLU A 1 270 ? 22.300 -17.974 -55.666 1.00 94.06 270 GLU A O 1
ATOM 2130 N N . GLN A 1 271 ? 23.946 -16.539 -56.170 1.00 93.19 271 GLN A N 1
ATOM 2131 C CA . GLN A 1 271 ? 24.475 -16.476 -54.808 1.00 93.19 271 GLN A CA 1
ATOM 2132 C C . GLN A 1 271 ? 23.526 -15.733 -53.857 1.00 93.19 271 GLN A C 1
ATOM 2134 O O . GLN A 1 271 ? 23.291 -16.215 -52.748 1.00 93.19 271 GLN A O 1
ATOM 2139 N N . GLN A 1 272 ? 22.952 -14.606 -54.289 1.00 91.19 272 GLN A N 1
ATOM 2140 C CA . GLN A 1 272 ? 21.950 -13.875 -53.508 1.00 91.19 272 GLN A CA 1
ATOM 2141 C C . GLN A 1 272 ? 20.701 -14.726 -53.259 1.00 91.19 272 GLN A C 1
ATOM 2143 O O . GLN A 1 272 ? 20.262 -14.839 -52.119 1.00 91.19 272 GLN A O 1
ATOM 2148 N N . GLU A 1 273 ? 20.186 -15.416 -54.279 1.00 93.31 273 GLU A N 1
ATOM 2149 C CA . GLU A 1 273 ? 19.032 -16.306 -54.115 1.00 93.31 273 GLU A CA 1
ATOM 2150 C C . GLU A 1 273 ? 19.299 -17.444 -53.121 1.00 93.31 273 GLU A C 1
ATOM 2152 O O . GLU A 1 273 ? 18.405 -17.826 -52.361 1.00 93.31 273 GLU A O 1
ATOM 2157 N N . LYS A 1 274 ? 20.520 -17.997 -53.100 1.00 93.94 274 LYS A N 1
ATOM 2158 C CA . LYS A 1 274 ? 20.911 -19.008 -52.105 1.00 93.94 274 LYS A CA 1
ATOM 2159 C C . LYS A 1 274 ? 20.931 -18.425 -50.693 1.00 93.94 274 LYS A C 1
ATOM 2161 O O . LYS A 1 274 ? 20.354 -19.033 -49.794 1.00 93.94 274 LYS A O 1
ATOM 2166 N N . GLN A 1 275 ? 21.524 -17.245 -50.509 1.00 91.50 275 GLN A N 1
ATOM 2167 C CA . GLN A 1 275 ? 21.560 -16.570 -49.207 1.00 91.50 275 GLN A CA 1
ATOM 2168 C C . GLN A 1 275 ? 20.156 -16.211 -48.710 1.00 91.50 275 GLN A C 1
ATOM 2170 O O . GLN A 1 275 ? 19.839 -16.445 -47.545 1.00 91.50 275 GLN A O 1
ATOM 2175 N N . ASP A 1 276 ? 19.279 -15.726 -49.587 1.00 91.75 276 ASP A N 1
ATOM 2176 C CA . ASP A 1 276 ? 17.901 -15.392 -49.227 1.00 91.75 276 ASP A CA 1
ATOM 2177 C C . ASP A 1 276 ? 17.084 -16.634 -48.855 1.00 91.75 276 ASP A C 1
ATOM 2179 O O . ASP A 1 276 ? 16.299 -16.601 -47.904 1.00 91.75 276 ASP A O 1
ATOM 2183 N N . LYS A 1 277 ? 17.286 -17.760 -49.553 1.00 93.81 277 LYS A N 1
ATOM 2184 C CA . LYS A 1 277 ? 16.665 -19.044 -49.187 1.00 93.81 277 LYS A CA 1
ATOM 2185 C C . LYS A 1 277 ? 17.142 -19.532 -47.819 1.00 93.81 277 LYS A C 1
ATOM 2187 O O . LYS A 1 277 ? 16.324 -20.010 -47.031 1.00 93.81 277 LYS A O 1
ATOM 2192 N N . GLU A 1 278 ? 18.431 -19.400 -47.511 1.00 91.81 278 GLU A N 1
ATOM 2193 C CA . GLU A 1 278 ? 18.975 -19.770 -46.200 1.00 91.81 278 GLU A CA 1
ATOM 2194 C C . GLU A 1 278 ? 18.460 -18.864 -45.080 1.00 91.81 278 GLU A C 1
ATOM 2196 O O . GLU A 1 278 ? 18.018 -19.378 -44.050 1.00 91.81 278 GLU A O 1
ATOM 2201 N N . ARG A 1 279 ? 18.422 -17.544 -45.301 1.00 89.81 279 ARG A N 1
ATOM 2202 C CA . ARG A 1 279 ? 17.857 -16.578 -44.347 1.00 89.81 279 ARG A CA 1
ATOM 2203 C C . ARG A 1 279 ? 16.389 -16.864 -44.055 1.00 89.81 279 ARG A C 1
ATOM 2205 O O . ARG A 1 279 ? 16.033 -17.028 -42.894 1.00 89.81 279 ARG A O 1
ATOM 2212 N N . LYS A 1 280 ? 15.555 -17.053 -45.085 1.00 91.50 280 LYS A N 1
ATOM 2213 C CA . LYS A 1 280 ? 14.135 -17.414 -44.903 1.00 91.50 280 LYS A CA 1
ATOM 2214 C C . LYS A 1 280 ? 13.963 -18.728 -44.138 1.00 91.50 280 LYS A C 1
ATOM 2216 O O . LYS A 1 280 ? 13.063 -18.855 -43.311 1.00 91.50 280 LYS A O 1
ATOM 2221 N N . LYS A 1 281 ? 14.837 -19.714 -44.374 1.00 92.31 281 LYS A N 1
ATOM 2222 C CA . LYS A 1 281 ? 14.825 -20.989 -43.639 1.00 92.31 281 LYS A CA 1
ATOM 2223 C C . LYS A 1 281 ? 15.218 -20.814 -42.167 1.00 92.31 281 LYS A C 1
ATOM 2225 O O . LYS A 1 281 ? 14.670 -21.515 -41.317 1.00 92.31 281 LYS A O 1
ATOM 2230 N N . GLN A 1 282 ? 16.156 -19.918 -41.859 1.00 89.44 282 GLN A N 1
ATOM 2231 C CA . GLN A 1 282 ? 16.528 -19.574 -40.483 1.00 89.44 282 GLN A CA 1
ATOM 2232 C C . GLN A 1 282 ? 15.400 -18.820 -39.771 1.00 89.44 282 GLN A C 1
ATOM 2234 O O . GLN A 1 282 ? 14.982 -19.256 -38.701 1.00 89.44 282 GLN A O 1
ATOM 2239 N N . GLU A 1 283 ? 14.835 -17.791 -40.405 1.00 88.31 283 GLU A N 1
ATOM 2240 C CA . GLU A 1 283 ? 13.696 -17.022 -39.882 1.00 88.31 283 GLU A CA 1
ATOM 2241 C C . GLU A 1 283 ? 12.500 -17.937 -39.571 1.00 88.31 283 GLU A C 1
ATOM 2243 O O . GLU A 1 283 ? 11.911 -17.855 -38.494 1.00 88.31 283 GLU A O 1
ATOM 2248 N N . PHE A 1 284 ? 12.188 -18.892 -40.454 1.00 88.81 284 PHE A N 1
ATOM 2249 C CA . PHE A 1 284 ? 11.124 -19.872 -40.215 1.00 88.81 284 PHE A CA 1
ATOM 2250 C C . PHE A 1 284 ? 11.408 -20.784 -39.007 1.00 88.81 284 PHE A C 1
ATOM 2252 O O . PHE A 1 284 ? 10.517 -21.055 -38.200 1.00 88.81 284 PHE A O 1
ATOM 2259 N N . ARG A 1 285 ? 12.657 -21.244 -38.837 1.00 87.69 285 ARG A N 1
ATOM 2260 C CA . ARG A 1 285 ? 13.063 -22.055 -37.672 1.00 87.69 285 ARG A CA 1
ATOM 2261 C C . ARG A 1 285 ? 12.975 -21.263 -36.366 1.00 87.69 285 ARG A C 1
ATOM 2263 O O . ARG A 1 285 ? 12.579 -21.823 -35.346 1.00 87.69 285 ARG A O 1
ATOM 2270 N N . GLU A 1 286 ? 13.341 -19.985 -36.381 1.00 84.38 286 GLU A N 1
ATOM 2271 C CA . GLU A 1 286 ? 13.233 -19.099 -35.216 1.00 84.38 286 GLU A CA 1
ATOM 2272 C C . GLU A 1 286 ? 11.777 -18.796 -34.854 1.00 84.38 286 GLU A C 1
ATOM 2274 O O . GLU A 1 286 ? 11.414 -18.838 -33.675 1.00 84.38 286 GLU A O 1
ATOM 2279 N N . GLN A 1 287 ? 10.914 -18.586 -35.853 1.00 82.88 287 GLN A N 1
ATOM 2280 C CA . GLN A 1 287 ? 9.474 -18.441 -35.635 1.00 82.88 287 GLN A CA 1
ATOM 2281 C C . GLN A 1 287 ? 8.870 -19.702 -35.004 1.00 82.88 287 GLN A C 1
ATOM 2283 O O . GLN A 1 287 ? 8.144 -19.592 -34.016 1.00 82.88 287 GLN A O 1
ATOM 2288 N N . GLN A 1 288 ? 9.223 -20.899 -35.490 1.00 83.81 288 GLN A N 1
ATOM 2289 C CA . GLN A 1 288 ? 8.757 -22.153 -34.885 1.00 83.81 288 GLN A CA 1
ATOM 2290 C C . GLN A 1 288 ? 9.239 -22.329 -33.440 1.00 83.81 288 GLN A C 1
ATOM 2292 O O . GLN A 1 288 ? 8.452 -22.720 -32.578 1.00 83.81 288 GLN A O 1
ATOM 2297 N N . LYS A 1 289 ? 10.504 -22.004 -33.139 1.00 82.44 289 LYS A N 1
ATOM 2298 C CA . LYS A 1 289 ? 11.024 -22.054 -31.761 1.00 82.44 289 LYS A CA 1
ATOM 2299 C C . LYS A 1 289 ? 10.290 -21.082 -30.839 1.00 82.44 289 LYS A C 1
ATOM 2301 O O . LYS A 1 289 ? 9.953 -21.455 -29.719 1.00 82.44 289 LYS A O 1
ATOM 2306 N N . THR A 1 290 ? 10.015 -19.868 -31.313 1.00 78.06 290 THR A N 1
ATOM 2307 C CA . THR A 1 290 ? 9.270 -18.856 -30.551 1.00 78.06 290 THR A CA 1
ATOM 2308 C C . THR A 1 290 ? 7.838 -19.316 -30.271 1.00 78.06 290 THR A C 1
ATOM 2310 O O . THR A 1 290 ? 7.376 -19.213 -29.136 1.00 78.06 290 THR A O 1
ATOM 2313 N N . GLN A 1 291 ? 7.154 -19.903 -31.261 1.00 78.44 291 GLN A N 1
ATOM 2314 C CA . GLN A 1 291 ? 5.810 -20.464 -31.080 1.00 78.44 291 GLN A CA 1
ATOM 2315 C C . GLN A 1 291 ? 5.801 -21.633 -30.082 1.00 78.44 291 GLN A C 1
ATOM 2317 O O . GLN A 1 291 ? 4.965 -21.660 -29.184 1.00 78.44 291 GLN A O 1
ATOM 2322 N N . GLN A 1 292 ? 6.761 -22.560 -30.171 1.00 79.94 292 GLN A N 1
ATOM 2323 C CA . GLN A 1 292 ? 6.886 -23.665 -29.210 1.00 79.94 292 GLN A CA 1
ATOM 2324 C C . GLN A 1 292 ? 7.219 -23.180 -27.792 1.00 79.94 292 GLN A C 1
ATOM 2326 O O . GLN A 1 292 ? 6.707 -23.730 -26.819 1.00 79.94 292 GLN A O 1
ATOM 2331 N N . GLY A 1 293 ? 8.060 -22.149 -27.666 1.00 77.94 293 GLY A N 1
ATOM 2332 C CA . GLY A 1 293 ? 8.360 -21.507 -26.387 1.00 77.94 293 GLY A CA 1
ATOM 2333 C C . GLY A 1 293 ? 7.113 -20.891 -25.754 1.00 77.94 293 GLY A C 1
ATOM 2334 O O . GLY A 1 293 ? 6.836 -21.155 -24.589 1.00 77.94 293 GLY A O 1
ATOM 2335 N N . ALA A 1 294 ? 6.319 -20.160 -26.543 1.00 73.38 294 ALA A N 1
ATOM 2336 C CA . ALA A 1 294 ? 5.068 -19.569 -26.079 1.00 73.38 294 ALA A CA 1
ATOM 2337 C C . ALA A 1 294 ? 4.077 -20.633 -25.580 1.00 73.38 294 ALA A C 1
ATOM 2339 O O . ALA A 1 294 ? 3.521 -20.473 -24.497 1.00 73.38 294 ALA A O 1
ATOM 2340 N N . VAL A 1 295 ? 3.901 -21.742 -26.313 1.00 80.50 295 VAL A N 1
ATOM 2341 C CA . VAL A 1 295 ? 3.018 -22.850 -25.894 1.00 80.50 295 VAL A CA 1
ATOM 2342 C C . VAL A 1 295 ? 3.458 -23.438 -24.551 1.00 80.50 295 VAL A C 1
ATOM 2344 O O . VAL A 1 295 ? 2.629 -23.577 -23.657 1.00 80.50 295 VAL A O 1
ATOM 2347 N N . LYS A 1 296 ? 4.761 -23.689 -24.356 1.00 78.56 296 LYS A N 1
ATOM 2348 C CA . LYS A 1 296 ? 5.285 -24.193 -23.074 1.00 78.56 296 LYS A CA 1
ATOM 2349 C C . LYS A 1 296 ? 5.030 -23.231 -21.914 1.00 78.56 296 LYS A C 1
ATOM 2351 O O . LYS A 1 296 ? 4.676 -23.671 -20.825 1.00 78.56 296 LYS A O 1
ATOM 2356 N N . THR A 1 297 ? 5.187 -21.925 -22.136 1.00 75.38 297 THR A N 1
ATOM 2357 C CA . THR A 1 297 ? 4.888 -20.915 -21.111 1.00 75.38 297 THR A CA 1
ATOM 2358 C C . THR A 1 297 ? 3.396 -20.880 -20.774 1.00 75.38 297 THR A C 1
ATOM 2360 O O . THR A 1 297 ? 3.039 -20.783 -19.601 1.00 75.38 297 THR A O 1
ATOM 2363 N N . TYR A 1 298 ? 2.512 -21.011 -21.770 1.00 75.44 298 TYR A N 1
ATOM 2364 C CA . TYR A 1 298 ? 1.069 -21.112 -21.530 1.00 75.44 298 TYR A CA 1
ATOM 2365 C C . TYR A 1 298 ? 0.698 -22.370 -20.733 1.00 75.44 298 TYR A C 1
ATOM 2367 O O . TYR A 1 298 ? -0.087 -22.268 -19.793 1.00 75.44 298 TYR A O 1
ATOM 2375 N N . GLU A 1 299 ? 1.285 -23.527 -21.051 1.00 77.62 299 GLU A N 1
ATOM 2376 C CA . GLU A 1 299 ? 1.068 -24.771 -20.300 1.00 77.62 299 GLU A CA 1
ATOM 2377 C C . GLU A 1 299 ? 1.539 -24.651 -18.844 1.00 77.62 299 GLU A C 1
ATOM 2379 O O . GLU A 1 299 ? 0.796 -25.009 -17.931 1.00 77.62 299 GLU A O 1
ATOM 2384 N N . GLN A 1 300 ? 2.727 -24.083 -18.605 1.00 79.75 300 GLN A N 1
ATOM 2385 C CA . GLN A 1 300 ? 3.242 -23.853 -17.249 1.00 79.75 300 GLN A CA 1
ATOM 2386 C C . GLN A 1 300 ? 2.324 -22.931 -16.439 1.00 79.75 300 GLN A C 1
ATOM 2388 O O . GLN A 1 300 ? 1.929 -23.276 -15.325 1.00 79.75 300 GLN A O 1
ATOM 2393 N N . ASN A 1 301 ? 1.906 -21.804 -17.022 1.00 79.12 301 ASN A N 1
ATOM 2394 C CA . ASN A 1 301 ? 0.992 -20.868 -16.366 1.00 79.12 301 ASN A CA 1
ATOM 2395 C C . ASN A 1 301 ? -0.376 -21.501 -16.071 1.00 79.12 301 ASN A C 1
ATOM 2397 O O . ASN A 1 301 ? -0.993 -21.199 -15.046 1.00 79.12 301 ASN A O 1
ATOM 2401 N N . TRP A 1 302 ? -0.865 -22.376 -16.953 1.00 83.25 302 TRP A N 1
ATOM 2402 C CA . TRP A 1 302 ? -2.121 -23.091 -16.748 1.00 83.25 302 TRP A CA 1
ATOM 2403 C C . TRP A 1 302 ? -2.025 -24.099 -15.595 1.00 83.25 302 TRP A C 1
ATOM 2405 O O . TRP A 1 302 ? -2.904 -24.110 -14.732 1.00 83.25 302 TRP A O 1
ATOM 2415 N N . VAL A 1 303 ? -0.935 -24.873 -15.517 1.00 87.12 303 VAL A N 1
ATOM 2416 C CA . VAL A 1 303 ? -0.679 -25.810 -14.407 1.00 87.12 303 VAL A CA 1
ATOM 2417 C C . VAL A 1 303 ? -0.555 -25.066 -13.074 1.00 87.12 303 VAL A C 1
ATOM 2419 O O . VAL A 1 303 ? -1.225 -25.429 -12.108 1.00 87.12 303 VAL A O 1
ATOM 2422 N N . GLU A 1 304 ? 0.206 -23.968 -13.025 1.00 83.19 304 GLU A N 1
ATOM 2423 C CA . GLU A 1 304 ? 0.311 -23.143 -11.813 1.00 83.19 304 GLU A CA 1
ATOM 2424 C C . GLU A 1 304 ? -1.041 -22.554 -11.384 1.00 83.19 304 GLU A C 1
ATOM 2426 O O . GLU A 1 304 ? -1.347 -22.472 -10.190 1.00 83.19 304 GLU A O 1
ATOM 2431 N N . SER A 1 305 ? -1.867 -22.144 -12.349 1.00 80.62 305 SER A N 1
ATOM 2432 C CA . SER A 1 305 ? -3.204 -21.606 -12.078 1.00 80.62 305 SER A CA 1
ATOM 2433 C C . SER A 1 305 ? -4.148 -22.683 -11.539 1.00 80.62 305 SER A C 1
ATOM 2435 O O . SER A 1 305 ? -4.903 -22.423 -10.600 1.00 80.62 305 SER A O 1
ATOM 2437 N N . ALA A 1 306 ? -4.072 -23.904 -12.076 1.00 87.69 306 ALA A N 1
ATOM 2438 C CA . ALA A 1 306 ? -4.838 -25.049 -11.594 1.00 87.69 306 ALA A CA 1
ATOM 2439 C C . ALA A 1 306 ? -4.441 -25.440 -10.158 1.00 87.69 306 ALA A C 1
ATOM 2441 O O . ALA A 1 306 ? -5.316 -25.666 -9.319 1.00 87.69 306 ALA A O 1
ATOM 2442 N N . ASP A 1 307 ? -3.145 -25.439 -9.837 1.00 88.94 307 ASP A N 1
ATOM 2443 C CA . ASP A 1 307 ? -2.656 -25.719 -8.482 1.00 88.94 307 ASP A CA 1
ATOM 2444 C C . ASP A 1 307 ? -3.056 -24.630 -7.481 1.00 88.94 307 ASP A C 1
ATOM 2446 O O . ASP A 1 307 ? -3.484 -24.934 -6.363 1.00 88.94 307 ASP A O 1
ATOM 2450 N N . LYS A 1 308 ? -2.998 -23.351 -7.879 1.00 85.62 308 LYS A N 1
ATOM 2451 C CA . LYS A 1 308 ? -3.522 -22.243 -7.062 1.00 85.62 308 LYS A CA 1
ATOM 2452 C C . LYS A 1 308 ? -5.019 -22.409 -6.798 1.00 85.62 308 LYS A C 1
ATOM 2454 O O . LYS A 1 308 ? -5.450 -22.260 -5.656 1.00 85.62 308 LYS A O 1
ATOM 2459 N N . ALA A 1 309 ? -5.803 -22.772 -7.813 1.00 87.44 309 ALA A N 1
ATOM 2460 C CA . ALA A 1 309 ? -7.237 -23.009 -7.656 1.00 87.44 309 ALA A CA 1
ATOM 2461 C C . ALA A 1 309 ? -7.537 -24.170 -6.689 1.00 87.44 309 ALA A C 1
ATOM 2463 O O . ALA A 1 309 ? -8.430 -24.044 -5.848 1.00 87.44 309 ALA A O 1
ATOM 2464 N N . ARG A 1 310 ? -6.763 -25.266 -6.743 1.00 91.62 310 ARG A N 1
ATOM 2465 C CA . ARG A 1 310 ? -6.879 -26.391 -5.795 1.00 91.62 310 ARG A CA 1
ATOM 2466 C C . ARG A 1 310 ? -6.586 -25.962 -4.358 1.00 91.62 310 ARG A C 1
ATOM 2468 O O . ARG A 1 310 ? -7.407 -26.219 -3.480 1.00 91.62 310 ARG A O 1
ATOM 2475 N N . LYS A 1 311 ? -5.495 -25.223 -4.130 1.00 90.50 311 LYS A N 1
ATOM 2476 C CA . LYS A 1 311 ? -5.152 -24.690 -2.798 1.00 90.50 311 LYS A CA 1
ATOM 2477 C C . LYS A 1 311 ? -6.236 -23.766 -2.243 1.00 90.50 311 LYS A C 1
ATOM 2479 O O . LYS A 1 311 ? -6.578 -23.863 -1.068 1.00 90.50 311 LYS A O 1
ATOM 2484 N N . ILE A 1 312 ? -6.828 -22.912 -3.083 1.00 88.00 312 ILE A N 1
ATOM 2485 C CA . ILE A 1 312 ? -7.943 -22.042 -2.674 1.00 88.00 312 ILE A CA 1
ATOM 2486 C C . ILE A 1 312 ? -9.172 -22.874 -2.276 1.00 88.00 312 ILE A C 1
ATOM 2488 O O . ILE A 1 312 ? -9.832 -22.568 -1.282 1.00 88.00 312 ILE A O 1
ATOM 2492 N N . GLN A 1 313 ? -9.493 -23.938 -3.018 1.00 90.31 313 GLN A N 1
ATOM 2493 C CA . GLN A 1 313 ? -10.606 -24.821 -2.659 1.00 90.31 313 GLN A CA 1
ATOM 2494 C C . GLN A 1 313 ? -10.359 -25.570 -1.343 1.00 90.31 313 GLN A C 1
ATOM 2496 O O . GLN A 1 313 ? -11.283 -25.699 -0.540 1.00 90.31 313 GLN A O 1
ATOM 2501 N N . GLU A 1 314 ? -9.135 -26.035 -1.096 1.00 91.69 314 GLU A N 1
ATOM 2502 C CA . GLU A 1 314 ? -8.757 -26.675 0.170 1.00 91.69 314 GLU A CA 1
ATOM 2503 C C . GLU A 1 314 ? -8.841 -25.703 1.350 1.00 91.69 314 GLU A C 1
ATOM 2505 O O . GLU A 1 314 ? -9.436 -26.038 2.375 1.00 91.69 314 GLU A O 1
ATOM 2510 N N . GLN A 1 315 ? -8.350 -24.471 1.187 1.00 89.62 315 GLN A N 1
ATOM 2511 C CA . GLN A 1 315 ? -8.476 -23.423 2.202 1.00 89.62 315 GLN A CA 1
ATOM 2512 C C . GLN A 1 315 ? -9.938 -23.112 2.527 1.00 89.62 315 GLN A C 1
ATOM 2514 O O . GLN A 1 315 ? -10.297 -23.046 3.698 1.00 89.62 315 GLN A O 1
ATOM 2519 N N . ARG A 1 316 ? -10.810 -23.010 1.515 1.00 90.56 316 ARG A N 1
ATOM 2520 C CA . ARG A 1 316 ? -12.252 -22.798 1.731 1.00 90.56 316 ARG A CA 1
ATOM 2521 C C . ARG A 1 316 ? -12.913 -23.958 2.477 1.00 90.56 316 ARG A C 1
ATOM 2523 O O . ARG A 1 316 ? -13.794 -23.723 3.299 1.00 90.56 316 ARG A O 1
ATOM 2530 N N . LYS A 1 317 ? -12.503 -25.206 2.214 1.00 93.75 317 LYS A N 1
ATOM 2531 C CA . LYS A 1 317 ? -12.998 -26.380 2.958 1.00 93.75 317 LYS A CA 1
ATOM 2532 C C . LYS A 1 317 ? -12.557 -26.339 4.422 1.00 93.75 317 LYS A C 1
ATOM 2534 O O . LYS A 1 317 ? -13.392 -26.552 5.297 1.00 93.75 317 LYS A O 1
ATOM 2539 N N . LEU A 1 318 ? -11.288 -26.022 4.680 1.00 92.31 318 LEU A N 1
ATOM 2540 C CA . LEU A 1 318 ? -10.751 -25.868 6.036 1.00 92.31 318 LEU A CA 1
ATOM 2541 C C . LEU A 1 318 ? -11.429 -24.720 6.790 1.00 92.31 318 LEU A C 1
ATOM 2543 O O . LEU A 1 318 ? -11.799 -24.875 7.950 1.00 92.31 318 LEU A O 1
ATOM 2547 N N . GLU A 1 319 ? -11.646 -23.582 6.132 1.00 90.31 319 GLU A N 1
ATOM 2548 C CA . GLU A 1 319 ? -12.336 -22.438 6.728 1.00 90.31 319 GLU A CA 1
ATOM 2549 C C . GLU A 1 319 ? -13.788 -22.781 7.075 1.00 90.31 319 GLU A C 1
ATOM 2551 O O . GLU A 1 319 ? -14.251 -22.460 8.167 1.00 90.31 319 GLU A O 1
ATOM 2556 N N . LYS A 1 320 ? -14.492 -23.505 6.195 1.00 93.69 320 LYS A N 1
ATOM 2557 C CA . LYS A 1 320 ? -15.850 -23.979 6.478 1.00 93.69 320 LYS A CA 1
ATOM 2558 C C . LYS A 1 320 ? -15.885 -24.906 7.697 1.00 93.69 320 LYS A C 1
ATOM 2560 O O . LYS A 1 320 ? -16.727 -24.716 8.566 1.00 93.69 320 LYS A O 1
ATOM 2565 N N . GLN A 1 321 ? -14.943 -25.845 7.801 1.00 92.94 321 GLN A N 1
ATOM 2566 C CA . GLN A 1 321 ? -14.827 -26.724 8.971 1.00 92.94 321 GLN A CA 1
ATOM 2567 C C . GLN A 1 321 ? -14.533 -25.944 10.259 1.00 92.94 321 GLN A C 1
ATOM 2569 O O . GLN A 1 321 ? -15.116 -26.244 11.298 1.00 92.94 321 GLN A O 1
ATOM 2574 N N . ARG A 1 322 ? -13.671 -24.918 10.200 1.00 91.69 322 ARG A N 1
ATOM 2575 C CA . ARG A 1 322 ? -13.403 -24.039 11.350 1.00 91.69 322 ARG A CA 1
ATOM 2576 C C . ARG A 1 322 ? -14.648 -23.269 11.777 1.00 91.69 322 ARG A C 1
ATOM 2578 O O . ARG A 1 322 ? -14.948 -23.261 12.962 1.00 91.69 322 ARG A O 1
ATOM 2585 N N . ARG A 1 323 ? -15.402 -22.697 10.832 1.00 90.88 323 ARG A N 1
ATOM 2586 C CA . ARG A 1 323 ? -16.661 -21.994 11.131 1.00 90.88 323 ARG A CA 1
ATOM 2587 C C . ARG A 1 323 ? -17.703 -22.927 11.749 1.00 90.88 323 ARG A C 1
ATOM 2589 O O . ARG A 1 323 ? -18.322 -22.562 12.739 1.00 90.88 323 ARG A O 1
ATOM 2596 N N . GLU A 1 324 ? -17.856 -24.143 11.224 1.00 92.94 324 GLU A N 1
ATOM 2597 C CA . GLU A 1 324 ? -18.762 -25.151 11.798 1.00 92.94 324 GLU A CA 1
ATOM 2598 C C . GLU A 1 324 ? -18.348 -25.555 13.225 1.00 92.94 324 GLU A C 1
ATOM 2600 O O . GLU A 1 324 ? -19.203 -25.796 14.078 1.00 92.94 324 GLU A O 1
ATOM 2605 N N . GLN A 1 325 ? -17.043 -25.619 13.506 1.00 91.56 325 GLN A N 1
ATOM 2606 C CA . GLN A 1 325 ? -16.535 -25.893 14.849 1.00 91.56 325 GLN A CA 1
ATOM 2607 C C . GLN A 1 325 ? -16.768 -24.707 15.798 1.00 91.56 325 GLN A C 1
ATOM 2609 O O . GLN A 1 325 ? -17.272 -24.902 16.902 1.00 91.56 325 GLN A O 1
ATOM 2614 N N . GLU A 1 326 ? -16.488 -23.482 15.351 1.00 90.38 326 GLU A N 1
ATOM 2615 C CA . GLU A 1 326 ? -16.749 -22.252 16.108 1.00 90.38 326 GLU A CA 1
ATOM 2616 C C . GLU A 1 326 ? -18.244 -22.078 16.413 1.00 90.38 326 GLU A C 1
ATOM 2618 O O . GLU A 1 326 ? -18.606 -21.674 17.516 1.00 90.38 326 GLU A O 1
ATOM 2623 N N . GLU A 1 327 ? -19.140 -22.425 15.484 1.00 92.19 327 GLU A N 1
ATOM 2624 C CA . GLU A 1 327 ? -20.587 -22.420 15.726 1.00 92.19 327 GLU A CA 1
ATOM 2625 C C . GLU A 1 327 ? -21.001 -23.427 16.805 1.00 92.19 327 GLU A C 1
ATOM 2627 O O . GLU A 1 327 ? -21.817 -23.091 17.668 1.00 92.19 327 GLU A O 1
ATOM 2632 N N . LYS A 1 328 ? -20.423 -24.636 16.808 1.00 93.06 328 LYS A N 1
ATOM 2633 C CA . LYS A 1 328 ? -20.671 -25.640 17.859 1.00 93.06 328 LYS A CA 1
ATOM 2634 C C . LYS A 1 328 ? -20.171 -25.170 19.221 1.00 93.06 328 LYS A C 1
ATOM 2636 O O . LYS A 1 328 ? -20.894 -25.303 20.211 1.00 93.06 328 LYS A O 1
ATOM 2641 N N . ASP A 1 329 ? -18.975 -24.594 19.271 1.00 91.50 329 ASP A N 1
ATOM 2642 C CA . ASP A 1 329 ? -18.389 -24.082 20.509 1.00 91.50 329 ASP A CA 1
ATOM 2643 C C . ASP A 1 329 ? -19.205 -22.894 21.045 1.00 91.50 329 ASP A C 1
ATOM 2645 O O . ASP A 1 329 ? -19.566 -22.860 22.223 1.00 91.50 329 ASP A O 1
ATOM 2649 N N . ASN A 1 330 ? -19.622 -21.978 20.167 1.00 91.12 330 ASN A N 1
ATOM 2650 C CA . ASN A 1 330 ? -20.507 -20.868 20.519 1.00 91.12 330 ASN A CA 1
ATOM 2651 C C . ASN A 1 330 ? -21.889 -21.344 20.990 1.00 91.12 330 ASN A C 1
ATOM 2653 O O . ASN A 1 330 ? -22.444 -20.781 21.936 1.00 91.12 330 ASN A O 1
ATOM 2657 N N . ALA A 1 331 ? -22.456 -22.382 20.369 1.00 91.56 331 ALA A N 1
ATOM 2658 C CA . ALA A 1 331 ? -23.714 -22.978 20.812 1.00 91.56 331 ALA A CA 1
ATOM 2659 C C . ALA A 1 331 ? -23.587 -23.582 22.220 1.00 91.56 331 ALA A C 1
ATOM 2661 O O . ALA A 1 331 ? -24.482 -23.395 23.047 1.00 91.56 331 ALA A O 1
ATOM 2662 N N . LYS A 1 332 ? -22.457 -24.235 22.522 1.00 92.75 332 LYS A N 1
ATOM 2663 C CA . LYS A 1 332 ? -22.159 -24.771 23.856 1.00 92.75 332 LYS A CA 1
ATOM 2664 C C . LYS A 1 332 ? -22.031 -23.659 24.900 1.00 92.75 332 LYS A C 1
ATOM 2666 O O . LYS A 1 332 ? -22.679 -23.731 25.939 1.00 92.75 332 LYS A O 1
ATOM 2671 N N . ILE A 1 333 ? -21.293 -22.589 24.590 1.00 89.12 333 ILE A N 1
ATOM 2672 C CA . ILE A 1 333 ? -21.159 -21.419 25.475 1.00 89.12 333 ILE A CA 1
ATOM 2673 C C . ILE A 1 333 ? -22.531 -20.792 25.764 1.00 89.12 333 ILE A C 1
ATOM 2675 O O . ILE A 1 333 ? -22.841 -20.481 26.913 1.00 89.12 333 ILE A O 1
ATOM 2679 N N . ARG A 1 334 ? -23.387 -20.637 24.745 1.00 89.50 334 ARG A N 1
ATOM 2680 C CA . ARG A 1 334 ? -24.753 -20.115 24.928 1.00 89.50 334 ARG A CA 1
ATOM 2681 C C . ARG A 1 334 ? -25.605 -21.023 25.815 1.00 89.50 334 ARG A C 1
ATOM 2683 O O . ARG A 1 334 ? -26.345 -20.514 26.653 1.00 89.50 334 ARG A O 1
ATOM 2690 N N . ALA A 1 335 ? -25.502 -22.342 25.653 1.00 91.31 335 ALA A N 1
ATOM 2691 C CA . ALA A 1 335 ? -26.204 -23.296 26.507 1.00 91.31 335 ALA A CA 1
ATOM 2692 C C . ALA A 1 335 ? -25.753 -23.184 27.975 1.00 91.31 335 ALA A C 1
ATOM 2694 O O . ALA A 1 335 ? -26.605 -23.127 28.862 1.00 91.31 335 ALA A O 1
ATOM 2695 N N . ASP A 1 336 ? -24.446 -23.057 28.223 1.00 90.44 336 ASP A N 1
ATOM 2696 C CA . ASP A 1 336 ? 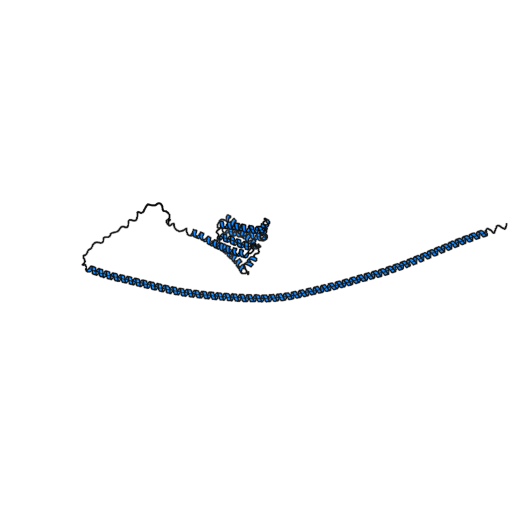-23.884 -22.894 29.570 1.00 90.44 336 ASP A CA 1
ATOM 2697 C C . ASP A 1 336 ? -24.307 -21.563 30.219 1.00 90.44 336 ASP A C 1
ATOM 2699 O O . ASP A 1 336 ? -24.654 -21.530 31.402 1.00 90.44 336 ASP A O 1
ATOM 2703 N N . ILE A 1 337 ? -24.337 -20.464 29.454 1.00 89.69 337 ILE A N 1
ATOM 2704 C CA . ILE A 1 337 ? -24.831 -19.160 29.933 1.00 89.69 337 ILE A CA 1
ATOM 2705 C C . ILE A 1 337 ? -26.313 -19.251 30.310 1.00 89.69 337 ILE A C 1
ATOM 2707 O O . ILE A 1 337 ? -26.695 -18.819 31.397 1.00 89.69 337 ILE A O 1
ATOM 2711 N N . ASN A 1 338 ? -27.140 -19.853 29.453 1.00 90.62 338 ASN A N 1
ATOM 2712 C CA . ASN A 1 338 ? -28.568 -20.014 29.723 1.00 90.62 338 ASN A CA 1
ATOM 2713 C C . ASN A 1 338 ? -28.821 -20.914 30.945 1.00 90.62 338 ASN A C 1
ATOM 2715 O O . ASN A 1 338 ? -29.735 -20.650 31.728 1.00 90.62 338 ASN A O 1
ATOM 2719 N N . ALA A 1 339 ? -28.008 -21.958 31.137 1.00 91.00 339 ALA A N 1
ATOM 2720 C CA . ALA A 1 339 ? -28.079 -22.816 32.317 1.00 91.00 339 ALA A CA 1
ATOM 2721 C C . ALA A 1 339 ? -27.746 -22.042 33.602 1.00 91.00 339 ALA A C 1
ATOM 2723 O O . ALA A 1 339 ? -28.504 -22.125 34.569 1.00 91.00 339 ALA A O 1
ATOM 2724 N N . LYS A 1 340 ? -26.680 -21.227 33.590 1.00 89.56 340 LYS A N 1
ATOM 2725 C CA . LYS A 1 340 ? -26.310 -20.364 34.725 1.00 89.56 340 LYS A CA 1
ATOM 2726 C C . LYS A 1 340 ? -27.378 -19.319 35.040 1.00 89.56 340 LYS A C 1
ATOM 2728 O O . LYS A 1 340 ? -27.727 -19.147 36.201 1.00 89.56 340 LYS A O 1
ATOM 2733 N N . GLN A 1 341 ? -27.947 -18.667 34.026 1.00 88.62 341 GLN A N 1
ATOM 2734 C CA . GLN A 1 341 ? -29.037 -17.703 34.226 1.00 88.62 341 GLN A CA 1
ATOM 2735 C C . GLN A 1 341 ? -30.265 -18.357 34.866 1.00 88.62 341 GLN A C 1
ATOM 2737 O O . GLN A 1 341 ? -30.860 -17.799 35.784 1.00 88.62 341 GLN A O 1
ATOM 2742 N N . LYS A 1 342 ? -30.616 -19.573 34.433 1.00 92.19 342 LYS A N 1
ATOM 2743 C CA . LYS A 1 342 ? -31.714 -20.335 35.036 1.00 92.19 342 LYS A CA 1
ATOM 2744 C C . LYS A 1 342 ? -31.430 -20.688 36.500 1.00 92.19 342 LYS A C 1
ATOM 2746 O O . LYS A 1 342 ? -32.333 -20.597 37.329 1.00 92.19 342 LYS A O 1
ATOM 2751 N N . GLU A 1 343 ? -30.193 -21.063 36.821 1.00 90.06 343 GLU A N 1
ATOM 2752 C CA . GLU A 1 343 ? -29.765 -21.329 38.198 1.00 90.06 343 GLU A CA 1
ATOM 2753 C C . GLU A 1 343 ? -29.844 -20.066 39.075 1.00 90.06 343 GLU A C 1
ATOM 2755 O O . GLU A 1 343 ? -30.380 -20.124 40.184 1.00 90.06 343 GLU A O 1
ATOM 2760 N N . GLU A 1 344 ? -29.403 -18.912 38.564 1.00 88.75 344 GLU A N 1
ATOM 2761 C CA . GLU A 1 344 ? -29.517 -17.618 39.248 1.00 88.75 344 GLU A CA 1
ATOM 2762 C C . GLU A 1 344 ? -30.977 -17.200 39.474 1.00 88.75 344 GLU A C 1
ATOM 2764 O O . GLU A 1 344 ? -31.336 -16.746 40.565 1.00 88.75 344 GLU A O 1
ATOM 2769 N N . ASP A 1 345 ? -31.848 -17.385 38.481 1.00 89.19 345 ASP A N 1
ATOM 2770 C CA . ASP A 1 345 ? -33.276 -17.087 38.603 1.00 89.19 345 ASP A CA 1
ATOM 2771 C C . ASP A 1 345 ? -33.962 -17.984 39.640 1.00 89.19 345 ASP A C 1
ATOM 2773 O O . ASP A 1 345 ? -34.784 -17.517 40.441 1.00 89.19 345 ASP A O 1
ATOM 2777 N N . ASP A 1 346 ? -33.615 -19.270 39.670 1.00 91.75 346 ASP A N 1
ATOM 2778 C CA . ASP A 1 346 ? -34.129 -20.203 40.668 1.00 91.75 346 ASP A CA 1
ATOM 2779 C C . ASP A 1 346 ? -33.578 -19.892 42.070 1.00 91.75 346 ASP A C 1
ATOM 2781 O O . ASP A 1 346 ? -34.329 -19.968 43.051 1.00 91.75 346 ASP A O 1
ATOM 2785 N N . ALA A 1 347 ? -32.322 -19.449 42.187 1.00 89.00 347 ALA A N 1
ATOM 2786 C CA . ALA A 1 347 ? -31.750 -18.953 43.438 1.00 89.00 347 ALA A CA 1
ATOM 2787 C C . ALA A 1 347 ? -32.483 -17.696 43.940 1.00 89.00 347 ALA A C 1
ATOM 2789 O O . ALA A 1 347 ? -32.918 -17.661 45.095 1.00 89.00 347 ALA A O 1
ATOM 2790 N N . ARG A 1 348 ? -32.746 -16.716 43.065 1.00 89.88 348 ARG A N 1
ATOM 2791 C CA . ARG A 1 348 ? -33.531 -15.509 43.395 1.00 89.88 348 ARG A CA 1
ATOM 2792 C C . ARG A 1 348 ? -34.952 -15.847 43.840 1.00 89.88 348 ARG A C 1
ATOM 2794 O O . ARG A 1 348 ? -35.476 -15.235 44.772 1.00 89.88 348 ARG A O 1
ATOM 2801 N N . LYS A 1 349 ? -35.604 -16.834 43.213 1.00 91.31 349 LYS A N 1
ATOM 2802 C CA . LYS A 1 349 ? -36.927 -17.318 43.653 1.00 91.31 349 LYS A CA 1
ATOM 2803 C C . LYS A 1 349 ? -36.867 -17.949 45.044 1.00 91.31 349 LYS A C 1
ATOM 2805 O O . LYS A 1 349 ? -37.770 -17.714 45.849 1.00 91.31 349 LYS A O 1
ATOM 2810 N N . ARG A 1 350 ? -35.828 -18.738 45.344 1.00 90.00 350 ARG A N 1
ATOM 2811 C CA . ARG A 1 350 ? -35.618 -19.321 46.682 1.00 90.00 350 ARG A CA 1
ATOM 2812 C C . ARG A 1 350 ? -35.395 -18.232 47.728 1.00 90.00 350 ARG A C 1
ATOM 2814 O O . ARG A 1 350 ? -36.019 -18.291 48.784 1.00 90.00 350 ARG A O 1
ATOM 2821 N N . GLU A 1 351 ? -34.591 -17.222 47.416 1.00 89.19 351 GLU A N 1
ATOM 2822 C CA . GLU A 1 351 ? -34.340 -16.082 48.301 1.00 89.19 351 GLU A CA 1
ATOM 2823 C C . GLU A 1 351 ? -35.624 -15.288 48.585 1.00 89.19 351 GLU A C 1
ATOM 2825 O O . GLU A 1 351 ? -35.951 -15.044 49.746 1.00 89.19 351 GLU A O 1
ATOM 2830 N N . LYS A 1 352 ? -36.428 -14.986 47.553 1.00 89.88 352 LYS A N 1
ATOM 2831 C CA . LYS A 1 352 ? -37.744 -14.341 47.725 1.00 89.88 352 LYS A CA 1
ATOM 2832 C C . LYS A 1 352 ? -38.673 -15.151 48.632 1.00 89.88 352 LYS A C 1
ATOM 2834 O O . LYS A 1 352 ? -39.279 -14.587 49.539 1.00 89.88 352 LYS A O 1
ATOM 2839 N N . ARG A 1 353 ? -38.744 -16.475 48.446 1.00 90.44 353 ARG A N 1
ATOM 2840 C CA . ARG A 1 353 ? -39.536 -17.361 49.321 1.00 90.44 353 ARG A CA 1
ATOM 2841 C C . ARG A 1 353 ? -39.026 -17.346 50.763 1.00 90.44 353 ARG A C 1
ATOM 2843 O O . ARG A 1 353 ? -39.830 -17.289 51.688 1.00 90.44 353 ARG A O 1
ATOM 2850 N N . GLN A 1 354 ? -37.710 -17.365 50.976 1.00 88.75 354 GLN A N 1
ATOM 2851 C CA . GLN A 1 354 ? -37.137 -17.255 52.321 1.00 88.75 354 GLN A CA 1
ATOM 2852 C C . GLN A 1 354 ? -37.443 -15.898 52.963 1.00 88.75 354 GLN A C 1
ATOM 2854 O O . GLN A 1 354 ? -37.770 -15.851 54.149 1.00 88.75 354 GLN A O 1
ATOM 2859 N N . ALA A 1 355 ? -37.389 -14.807 52.197 1.00 87.38 355 ALA A N 1
ATOM 2860 C CA . ALA A 1 355 ? -37.753 -13.476 52.670 1.00 87.38 355 ALA A CA 1
ATOM 2861 C C . ALA A 1 355 ? -39.237 -13.398 53.073 1.00 87.38 355 ALA A C 1
ATOM 2863 O O . ALA A 1 355 ? -39.553 -12.863 54.135 1.00 87.38 355 ALA A O 1
ATOM 2864 N N . GLU A 1 356 ? -40.143 -13.992 52.290 1.00 89.44 356 GLU A N 1
ATOM 2865 C CA . GLU A 1 356 ? -41.566 -14.093 52.640 1.00 89.44 356 GLU A CA 1
ATOM 2866 C C . GLU A 1 356 ? -41.800 -14.911 53.915 1.00 89.44 356 GLU A C 1
ATOM 2868 O O . GLU A 1 356 ? -42.576 -14.495 54.777 1.00 89.44 356 GLU A O 1
ATOM 2873 N N . ILE A 1 357 ? -41.107 -16.044 54.075 1.00 89.56 357 ILE A N 1
ATOM 2874 C CA . ILE A 1 357 ? -41.180 -16.858 55.298 1.00 89.56 357 ILE A CA 1
ATOM 2875 C C . ILE A 1 357 ? -40.695 -16.049 56.505 1.00 89.56 357 ILE A C 1
ATOM 2877 O O . ILE A 1 357 ? -41.383 -15.998 57.523 1.00 89.56 357 ILE A O 1
ATOM 2881 N N . ARG A 1 358 ? -39.551 -15.360 56.391 1.00 87.19 358 ARG A N 1
ATOM 2882 C CA . ARG A 1 358 ? -39.026 -14.488 57.457 1.00 87.19 358 ARG A CA 1
ATOM 2883 C C . ARG A 1 358 ? -40.015 -13.382 57.814 1.00 87.19 358 ARG A C 1
ATOM 2885 O O . ARG A 1 358 ? -40.241 -13.135 58.995 1.00 87.19 358 ARG A O 1
ATOM 2892 N N . LYS A 1 359 ? -40.642 -12.753 56.815 1.00 89.19 359 LYS A N 1
ATOM 2893 C CA . LYS A 1 359 ? -41.664 -11.723 57.032 1.00 89.19 359 LYS A CA 1
ATOM 2894 C C . LYS A 1 359 ? -42.868 -12.278 57.798 1.00 89.19 359 LYS A C 1
ATOM 2896 O O . LYS A 1 359 ? -43.285 -11.658 58.771 1.00 89.19 359 LYS A O 1
ATOM 2901 N N . LYS A 1 360 ? -43.370 -13.463 57.426 1.00 88.12 360 LYS A N 1
ATOM 2902 C CA . LYS A 1 360 ? -44.460 -14.138 58.155 1.00 88.12 360 LYS A CA 1
ATOM 2903 C C . LYS A 1 360 ? -44.086 -14.443 59.605 1.00 88.12 360 LYS A C 1
ATOM 2905 O O . LYS A 1 360 ? -44.866 -14.132 60.495 1.00 88.12 360 LYS A O 1
ATOM 2910 N N . ILE A 1 361 ? -42.880 -14.962 59.854 1.00 87.56 361 ILE A N 1
ATOM 2911 C CA . ILE A 1 361 ? -42.387 -15.222 61.219 1.00 87.56 361 ILE A CA 1
ATOM 2912 C C . ILE A 1 361 ? -42.373 -13.931 62.048 1.00 87.56 361 ILE A C 1
ATOM 2914 O O . ILE A 1 361 ? -42.827 -13.922 63.189 1.00 87.56 361 ILE A O 1
ATOM 2918 N N . VAL A 1 362 ? -41.889 -12.821 61.480 1.00 87.38 362 VAL A N 1
ATOM 2919 C CA . VAL A 1 362 ? -41.879 -11.518 62.166 1.00 87.38 362 VAL A CA 1
ATOM 2920 C C . VAL A 1 362 ? -43.300 -11.021 62.448 1.00 87.38 362 VAL A C 1
ATOM 2922 O O . VAL A 1 362 ? -43.569 -10.543 63.550 1.00 87.38 362 VAL A O 1
ATOM 2925 N N . GLU A 1 363 ? -44.219 -11.146 61.488 1.00 87.25 363 GLU A N 1
ATOM 2926 C CA . GLU A 1 363 ? -45.625 -10.762 61.665 1.00 87.25 363 GLU A CA 1
ATOM 2927 C C . GLU A 1 363 ? -46.325 -11.594 62.747 1.00 87.25 363 GLU A C 1
ATOM 2929 O O . GLU A 1 363 ? -47.061 -11.039 63.569 1.00 87.25 363 GLU A O 1
ATOM 2934 N N . ASP A 1 364 ? -46.087 -12.903 62.785 1.00 87.38 364 ASP A N 1
ATOM 2935 C CA . ASP A 1 364 ? -46.688 -13.795 63.776 1.00 87.38 364 ASP A CA 1
ATOM 2936 C C . ASP A 1 364 ? -46.100 -13.560 65.173 1.00 87.38 364 ASP A C 1
ATOM 2938 O O . ASP A 1 364 ? -46.865 -13.389 66.127 1.00 87.38 364 ASP A O 1
ATOM 2942 N N . ASN A 1 365 ? -44.783 -13.362 65.286 1.00 86.12 365 ASN A N 1
ATOM 2943 C CA . ASN A 1 365 ? -44.146 -12.934 66.535 1.00 86.12 365 ASN A CA 1
ATOM 2944 C C . ASN A 1 365 ? -44.703 -11.586 67.023 1.00 86.12 365 ASN A C 1
ATOM 2946 O O . ASN A 1 365 ? -44.960 -11.405 68.213 1.00 86.12 365 ASN A O 1
ATOM 2950 N N . ALA A 1 366 ? -44.948 -10.627 66.123 1.00 84.62 366 ALA A N 1
ATOM 2951 C CA . ALA A 1 366 ? -45.534 -9.338 66.490 1.00 84.62 366 ALA A CA 1
ATOM 2952 C C . ALA A 1 366 ? -46.978 -9.478 67.009 1.00 84.62 366 ALA A C 1
ATOM 2954 O O . ALA A 1 366 ? -47.366 -8.786 67.960 1.00 84.62 366 ALA A O 1
ATOM 2955 N N . LYS A 1 367 ? -47.782 -10.376 66.421 1.00 86.94 367 LYS A N 1
ATOM 2956 C CA . LYS A 1 367 ? -49.126 -10.708 66.929 1.00 86.94 367 LYS A CA 1
ATOM 2957 C C . LYS A 1 367 ? -49.047 -11.367 68.303 1.00 86.94 367 LYS A C 1
ATOM 2959 O O . LYS A 1 367 ? -49.848 -11.032 69.176 1.00 86.94 367 LYS A O 1
ATOM 2964 N N . GLU A 1 368 ? -48.090 -12.263 68.509 1.00 84.62 368 GLU A N 1
ATOM 2965 C CA . GLU A 1 368 ? -47.893 -12.955 69.779 1.00 84.62 368 GLU A CA 1
ATOM 2966 C C . GLU A 1 368 ? -47.462 -11.990 70.888 1.00 84.62 368 GLU A C 1
ATOM 2968 O O . GLU A 1 368 ? -48.099 -11.944 71.939 1.00 84.62 368 GLU A O 1
ATOM 2973 N N . VAL A 1 369 ? -46.509 -11.094 70.615 1.00 83.44 369 VAL A N 1
ATOM 2974 C CA . VAL A 1 369 ? -46.127 -10.015 71.543 1.00 83.44 369 VAL A CA 1
ATOM 2975 C C . VAL A 1 369 ? -47.327 -9.129 71.891 1.00 83.44 369 VAL A C 1
ATOM 2977 O O . VAL A 1 369 ? -47.512 -8.777 73.058 1.00 83.44 369 VAL A O 1
ATOM 2980 N N . LYS A 1 370 ? -48.185 -8.784 70.919 1.00 84.12 370 LYS A N 1
ATOM 2981 C CA . LYS A 1 370 ? -49.428 -8.039 71.191 1.00 84.12 370 LYS A CA 1
ATOM 2982 C C . LYS A 1 370 ? -50.378 -8.817 72.107 1.00 84.12 370 LYS A C 1
ATOM 2984 O O . LYS A 1 370 ? -50.940 -8.217 73.023 1.00 84.12 370 LYS A O 1
ATOM 2989 N N . ARG A 1 371 ? -50.546 -10.130 71.900 1.00 83.81 371 ARG A N 1
ATOM 2990 C CA . ARG A 1 371 ? -51.365 -10.991 72.776 1.00 83.81 371 ARG A CA 1
ATOM 2991 C C . ARG A 1 371 ? -50.800 -11.044 74.193 1.00 83.81 371 ARG A C 1
ATOM 2993 O O . ARG A 1 371 ? -51.547 -10.815 75.138 1.00 83.81 371 ARG A O 1
ATOM 3000 N N . VAL A 1 372 ? -49.493 -11.260 74.340 1.00 83.62 372 VAL A N 1
ATOM 3001 C CA . VAL A 1 372 ? -48.820 -11.297 75.647 1.00 83.62 372 VAL A CA 1
ATOM 3002 C C . VAL A 1 372 ? -48.958 -9.957 76.370 1.00 83.62 372 VAL A C 1
ATOM 3004 O O . VAL A 1 372 ? -49.339 -9.938 77.538 1.00 83.62 372 VAL A O 1
ATOM 3007 N N . LYS A 1 373 ? -48.749 -8.827 75.678 1.00 83.88 373 LYS A N 1
ATOM 3008 C CA . LYS A 1 373 ? -48.962 -7.487 76.254 1.00 83.88 373 LYS A CA 1
ATOM 3009 C C . LYS A 1 373 ? -50.405 -7.268 76.704 1.00 83.88 373 LYS A C 1
ATOM 3011 O O . LYS A 1 373 ? -50.617 -6.693 77.767 1.00 83.88 373 LYS A O 1
ATOM 3016 N N . LYS A 1 374 ? -51.390 -7.737 75.931 1.00 85.81 374 LYS A N 1
ATOM 3017 C CA . LYS A 1 374 ? -52.810 -7.642 76.300 1.00 85.81 374 LYS A CA 1
ATOM 3018 C C . LYS A 1 374 ? -53.116 -8.453 77.563 1.00 85.81 374 LYS A C 1
ATOM 3020 O O . LYS A 1 374 ? -53.703 -7.909 78.490 1.00 85.81 374 LYS A O 1
ATOM 3025 N N . ILE A 1 375 ? -52.651 -9.702 77.632 1.00 84.38 375 ILE A N 1
ATOM 3026 C CA . ILE A 1 375 ? -52.820 -10.566 78.812 1.00 84.38 375 ILE A CA 1
ATOM 3027 C C . ILE A 1 375 ? -52.126 -9.955 80.039 1.00 84.38 375 ILE A C 1
ATOM 3029 O O . ILE A 1 375 ? -52.692 -9.943 81.131 1.00 84.38 375 ILE A O 1
ATOM 3033 N N . ALA A 1 376 ? -50.914 -9.418 79.873 1.00 79.75 376 ALA A N 1
ATOM 3034 C CA . ALA A 1 376 ? -50.192 -8.742 80.948 1.00 79.75 376 ALA A CA 1
ATOM 3035 C C . ALA A 1 376 ? -50.950 -7.500 81.447 1.00 79.75 376 ALA A C 1
ATOM 3037 O O . ALA A 1 376 ? -51.109 -7.331 82.653 1.00 79.75 376 ALA A O 1
ATOM 3038 N N . ALA A 1 377 ? -51.482 -6.675 80.540 1.00 80.69 377 ALA A N 1
ATOM 3039 C CA . ALA A 1 377 ? -52.288 -5.509 80.895 1.00 80.69 377 ALA A CA 1
ATOM 3040 C C . ALA A 1 377 ? -53.589 -5.891 81.625 1.00 80.69 377 ALA A C 1
ATOM 3042 O O . ALA A 1 377 ? -53.969 -5.232 82.590 1.00 80.69 377 ALA A O 1
ATOM 3043 N N . GLU A 1 378 ? -54.255 -6.971 81.206 1.00 83.88 378 GLU A N 1
ATOM 3044 C CA . GLU A 1 378 ? -55.440 -7.504 81.892 1.00 83.88 378 GLU A CA 1
ATOM 3045 C C . GLU A 1 378 ? -55.106 -8.010 83.303 1.00 83.88 378 GLU A C 1
ATOM 3047 O O . GLU A 1 378 ? -55.854 -7.732 84.242 1.00 83.88 378 GLU A O 1
ATOM 3052 N N . ARG A 1 379 ? -53.960 -8.682 83.490 1.00 81.75 379 ARG A N 1
ATOM 3053 C CA . ARG A 1 379 ? -53.483 -9.096 84.823 1.00 81.75 379 ARG A CA 1
ATOM 3054 C C . ARG A 1 379 ? -53.179 -7.906 85.727 1.00 81.75 379 ARG A C 1
ATOM 3056 O O . ARG A 1 379 ? -53.597 -7.929 86.880 1.00 81.75 379 ARG A O 1
ATOM 3063 N N . ILE A 1 380 ? -52.503 -6.879 85.208 1.00 81.56 380 ILE A N 1
ATOM 3064 C CA . ILE A 1 380 ? -52.202 -5.653 85.963 1.00 81.56 380 ILE A CA 1
ATOM 3065 C C . ILE A 1 380 ? -53.504 -4.977 86.401 1.00 81.56 380 ILE A C 1
ATOM 3067 O O . ILE A 1 380 ? -53.675 -4.717 87.586 1.00 81.56 380 ILE A O 1
ATOM 3071 N N . ARG A 1 381 ? -54.470 -4.795 85.488 1.00 79.44 381 ARG A N 1
ATOM 3072 C CA . ARG A 1 381 ? -55.789 -4.229 85.831 1.00 79.44 381 ARG A CA 1
ATOM 3073 C C . ARG A 1 381 ? -56.516 -5.043 86.895 1.00 79.44 381 ARG A C 1
ATOM 3075 O O . ARG A 1 381 ? -57.140 -4.467 87.780 1.00 79.44 381 ARG A O 1
ATOM 3082 N N . LYS A 1 382 ? -56.447 -6.375 86.821 1.00 83.50 382 LYS A N 1
ATOM 3083 C CA . LYS A 1 382 ? -57.060 -7.252 87.824 1.00 83.50 382 LYS A CA 1
ATOM 3084 C C . LYS A 1 382 ? -56.409 -7.072 89.201 1.00 83.50 382 LYS A C 1
ATOM 3086 O O . LYS A 1 382 ? -57.132 -6.885 90.171 1.00 83.50 382 LYS A O 1
ATOM 3091 N N . GLN A 1 383 ? -55.076 -7.056 89.272 1.00 81.31 383 GLN A N 1
ATOM 3092 C CA . GLN A 1 383 ? -54.338 -6.806 90.518 1.00 81.31 383 GLN A CA 1
ATOM 3093 C C . GLN A 1 383 ? -54.618 -5.411 91.090 1.00 81.31 383 GLN A C 1
ATOM 3095 O O . GLN A 1 383 ? -54.711 -5.242 92.302 1.00 81.31 383 GLN A O 1
ATOM 3100 N N . GLU A 1 384 ? -54.774 -4.409 90.228 1.00 80.00 384 GLU A N 1
ATOM 3101 C CA . GLU A 1 384 ? -55.081 -3.037 90.627 1.00 80.00 384 GLU A CA 1
ATOM 3102 C C . GLU A 1 384 ? -56.508 -2.916 91.182 1.00 80.00 384 GLU A C 1
ATOM 3104 O O . GLU A 1 384 ? -56.709 -2.289 92.220 1.00 80.00 384 GLU A O 1
ATOM 3109 N N . MET A 1 385 ? -57.486 -3.599 90.575 1.00 80.06 385 MET A N 1
ATOM 3110 C CA . MET A 1 385 ? -58.838 -3.702 91.140 1.00 80.06 385 MET A CA 1
ATOM 3111 C C . MET A 1 385 ? -58.865 -4.466 92.470 1.00 80.06 385 MET A C 1
ATOM 3113 O O . MET A 1 385 ? -59.599 -4.072 93.373 1.00 80.06 385 MET A O 1
ATOM 3117 N N . GLU A 1 386 ? -58.071 -5.531 92.613 1.00 81.19 386 GLU A N 1
ATOM 3118 C CA . GLU A 1 386 ? -57.933 -6.269 93.876 1.00 81.19 386 GLU A CA 1
ATOM 3119 C C . GLU A 1 386 ? -57.321 -5.384 94.974 1.00 81.19 386 GLU A C 1
ATOM 3121 O O . GLU A 1 386 ? -57.885 -5.313 96.066 1.00 81.19 386 GLU A O 1
ATOM 3126 N N . ARG A 1 387 ? -56.265 -4.612 94.670 1.00 76.12 387 ARG A N 1
ATOM 3127 C CA . ARG A 1 387 ? -55.695 -3.617 95.598 1.00 76.12 387 ARG A CA 1
ATOM 3128 C C . ARG A 1 387 ? -56.700 -2.542 95.992 1.00 76.12 387 ARG A C 1
ATOM 3130 O O . ARG A 1 387 ? -56.856 -2.273 97.176 1.00 76.12 387 ARG A O 1
ATOM 3137 N N . GLN A 1 388 ? -57.425 -1.964 95.034 1.00 77.75 388 GLN A N 1
ATOM 3138 C CA . GLN A 1 388 ? -58.459 -0.968 95.335 1.00 77.75 388 GLN A CA 1
ATOM 3139 C C . GLN A 1 388 ? -59.594 -1.554 96.187 1.00 77.75 388 GLN A C 1
ATOM 3141 O O . GLN A 1 388 ? -60.169 -0.859 97.026 1.00 77.75 388 GLN A O 1
ATOM 3146 N N . ALA A 1 389 ? -59.942 -2.828 95.987 1.00 75.75 389 ALA A N 1
ATOM 3147 C CA . ALA A 1 389 ? -60.927 -3.515 96.814 1.00 75.75 389 ALA A CA 1
ATOM 3148 C C . ALA A 1 389 ? -60.404 -3.767 98.239 1.00 75.75 389 ALA A C 1
ATOM 3150 O O . ALA A 1 389 ? -61.164 -3.611 99.196 1.00 75.75 389 ALA A O 1
ATOM 3151 N N . GLU A 1 390 ? -59.126 -4.117 98.398 1.00 76.38 390 GLU A N 1
ATOM 3152 C CA . GLU A 1 390 ? -58.471 -4.243 99.704 1.00 76.38 390 GLU A CA 1
ATOM 3153 C C . GLU A 1 390 ? -58.364 -2.899 100.429 1.00 76.38 390 GLU A C 1
ATOM 3155 O O . GLU A 1 390 ? -58.756 -2.823 101.591 1.00 76.38 390 GLU A O 1
ATOM 3160 N N . GLU A 1 391 ? -57.947 -1.832 99.744 1.00 74.56 391 GLU A N 1
ATOM 3161 C CA . GLU A 1 391 ? -57.902 -0.467 100.288 1.00 74.56 391 GLU A CA 1
ATOM 3162 C C . GLU A 1 391 ? -59.288 0.022 100.727 1.00 74.56 391 GLU A C 1
ATOM 3164 O O . GLU A 1 391 ? -59.445 0.627 101.786 1.00 74.56 391 GLU A O 1
ATOM 3169 N N . LYS A 1 392 ? -60.340 -0.288 99.960 1.00 75.31 392 LYS A N 1
ATOM 3170 C CA . LYS A 1 392 ? -61.718 0.005 100.383 1.00 75.31 392 LYS A CA 1
ATOM 3171 C C . LYS A 1 392 ? -62.117 -0.796 101.620 1.00 75.31 392 LYS A C 1
ATOM 3173 O O . LYS A 1 392 ? -62.777 -0.253 102.500 1.00 75.31 392 LYS A O 1
ATOM 3178 N N . ARG A 1 393 ? -61.724 -2.071 101.721 1.00 75.62 393 ARG A N 1
ATOM 3179 C CA . ARG A 1 393 ? -62.002 -2.909 102.903 1.00 75.62 393 ARG A CA 1
ATOM 3180 C C . ARG A 1 393 ? -61.263 -2.414 104.146 1.00 75.62 393 ARG A C 1
ATOM 3182 O O . ARG A 1 393 ? -61.840 -2.457 105.230 1.00 75.62 393 ARG A O 1
ATOM 3189 N N . THR A 1 394 ? -60.022 -1.945 104.016 1.00 74.69 394 THR A N 1
ATOM 3190 C CA . THR A 1 394 ? -59.268 -1.364 105.138 1.00 74.69 394 THR A CA 1
ATOM 3191 C C . THR A 1 394 ? -59.864 -0.029 105.575 1.00 74.69 394 THR A C 1
ATOM 3193 O O . THR A 1 394 ? -60.088 0.148 106.769 1.00 74.69 394 THR A O 1
ATOM 3196 N N . LEU A 1 395 ? -60.236 0.846 104.633 1.00 72.88 395 LEU A N 1
ATOM 3197 C CA . LEU A 1 395 ? -60.959 2.093 104.922 1.00 72.88 395 LEU A CA 1
ATOM 3198 C C . LEU A 1 395 ? -62.288 1.844 105.643 1.00 72.88 395 LEU A C 1
ATOM 3200 O O . LEU A 1 395 ? -62.590 2.528 106.617 1.00 72.88 395 LEU A O 1
ATOM 3204 N N . ILE A 1 396 ? -63.071 0.851 105.209 1.00 75.12 396 ILE A N 1
ATOM 3205 C CA . ILE A 1 396 ? -64.329 0.480 105.877 1.00 75.12 396 ILE A CA 1
ATOM 3206 C C . ILE A 1 396 ? -64.062 0.043 107.323 1.00 75.12 396 ILE A C 1
ATOM 3208 O O . ILE A 1 396 ? -64.711 0.555 108.231 1.00 75.12 396 ILE A O 1
ATOM 3212 N N . ARG A 1 397 ? -63.065 -0.823 107.560 1.00 74.69 397 ARG A N 1
ATOM 3213 C CA . ARG A 1 397 ? -62.688 -1.246 108.922 1.00 74.69 397 ARG A CA 1
ATOM 3214 C C . ARG A 1 397 ? -62.220 -0.082 109.795 1.00 74.69 397 ARG A C 1
ATOM 3216 O O . ARG A 1 397 ? -62.504 -0.065 110.988 1.00 74.69 397 ARG A O 1
ATOM 3223 N N . GLU A 1 398 ? -61.509 0.886 109.221 1.00 75.12 398 GLU A N 1
ATOM 3224 C CA . GLU A 1 398 ? -61.049 2.075 109.944 1.00 75.12 398 GLU A CA 1
ATOM 3225 C C . GLU A 1 398 ? -62.210 3.024 110.291 1.00 75.12 398 GLU A C 1
ATOM 3227 O O . GLU A 1 398 ? -62.242 3.612 111.371 1.00 75.12 398 GLU A O 1
ATOM 3232 N N . ILE A 1 399 ? -63.200 3.154 109.404 1.00 75.75 399 ILE A N 1
ATOM 3233 C CA . ILE A 1 399 ? -64.430 3.911 109.674 1.00 75.75 399 ILE A CA 1
ATOM 3234 C C . ILE A 1 399 ? -65.264 3.211 110.755 1.00 75.75 399 ILE A C 1
ATOM 3236 O O . ILE A 1 399 ? -65.786 3.874 111.651 1.00 75.75 399 ILE A O 1
ATOM 3240 N N . GLU A 1 400 ? -65.381 1.883 110.699 1.00 75.62 400 GLU A N 1
ATOM 3241 C CA . GLU A 1 400 ? -66.095 1.086 111.701 1.00 75.62 400 GLU A CA 1
ATOM 3242 C C . GLU A 1 400 ? -65.430 1.167 113.079 1.00 75.62 400 GLU A C 1
ATOM 3244 O O . GLU A 1 400 ? -66.129 1.376 114.072 1.00 75.62 400 GLU A O 1
ATOM 3249 N N . SER A 1 401 ? -64.096 1.100 113.151 1.00 74.38 401 SER A N 1
ATOM 3250 C CA . SER A 1 401 ? -63.366 1.238 114.417 1.00 74.38 401 SER A CA 1
ATOM 3251 C C . SER A 1 401 ? -63.486 2.649 115.001 1.00 74.38 401 SER A C 1
ATOM 3253 O O . SER A 1 401 ? -63.706 2.797 116.204 1.00 74.38 401 SER A O 1
ATOM 3255 N N . LYS A 1 402 ? -63.438 3.694 114.159 1.00 73.25 402 LYS A N 1
ATOM 3256 C CA . LYS A 1 402 ? -63.682 5.084 114.582 1.00 73.25 402 LYS A CA 1
ATOM 3257 C C . LYS A 1 402 ? -65.107 5.279 115.098 1.00 73.25 402 LYS A C 1
ATOM 3259 O O . LYS A 1 402 ? -65.280 5.888 116.149 1.00 73.25 402 LYS A O 1
ATOM 3264 N N . ARG A 1 403 ? -66.116 4.713 114.424 1.00 73.00 403 ARG A N 1
ATOM 3265 C CA . ARG A 1 403 ? -67.512 4.742 114.895 1.00 73.00 403 ARG A CA 1
ATOM 3266 C C . ARG A 1 403 ? -67.693 4.002 116.216 1.00 73.00 403 ARG A C 1
ATOM 3268 O O . ARG A 1 403 ? -68.391 4.503 117.089 1.00 73.00 403 ARG A O 1
ATOM 3275 N N . GLN A 1 404 ? -67.065 2.840 116.390 1.00 71.50 404 GLN A N 1
ATOM 3276 C CA . GLN A 1 404 ? -67.106 2.113 117.662 1.00 71.50 404 GLN A CA 1
ATOM 3277 C C . GLN A 1 404 ? -66.458 2.916 118.793 1.00 71.50 404 GLN A C 1
ATOM 3279 O O . GLN A 1 404 ? -67.055 3.032 119.860 1.00 71.50 404 GLN A O 1
ATOM 3284 N N . ALA A 1 405 ? -65.304 3.542 118.547 1.00 71.44 405 ALA A N 1
ATOM 3285 C CA . ALA A 1 405 ? -64.649 4.411 119.523 1.00 71.44 405 ALA A CA 1
ATOM 3286 C C . ALA A 1 405 ? -65.508 5.639 119.886 1.00 71.44 405 ALA A C 1
ATOM 3288 O O . ALA A 1 405 ? -65.544 6.059 121.042 1.00 71.44 405 ALA A O 1
ATOM 3289 N N . GLU A 1 406 ? -66.232 6.205 118.918 1.00 73.56 406 GLU A N 1
ATOM 3290 C CA . GLU A 1 406 ? -67.139 7.337 119.127 1.00 73.56 406 GLU A CA 1
ATOM 3291 C C . GLU A 1 406 ? -68.394 6.937 119.921 1.00 73.56 406 GLU A C 1
ATOM 3293 O O . GLU A 1 406 ? -68.782 7.641 120.854 1.00 73.56 406 GLU A O 1
ATOM 3298 N N . ILE A 1 407 ? -68.969 5.761 119.641 1.00 73.31 407 ILE A N 1
ATOM 3299 C CA . ILE A 1 407 ? -70.055 5.165 120.436 1.00 73.31 407 ILE A CA 1
ATOM 3300 C C . ILE A 1 407 ? -69.593 4.916 121.875 1.00 73.31 407 ILE A C 1
ATOM 3302 O O . ILE A 1 407 ? -70.315 5.233 122.819 1.00 73.31 407 ILE A O 1
ATOM 3306 N N . GLU A 1 408 ? -68.379 4.399 122.067 1.00 71.31 408 GLU A N 1
ATOM 3307 C CA . GLU A 1 408 ? -67.816 4.147 123.395 1.00 71.31 408 GLU A CA 1
ATOM 3308 C C . GLU A 1 408 ? -67.560 5.454 124.168 1.00 71.31 408 GLU A C 1
ATOM 3310 O O . GLU A 1 408 ? -67.766 5.528 125.382 1.00 71.31 408 GLU A O 1
ATOM 3315 N N . LYS A 1 409 ? -67.165 6.522 123.463 1.00 73.00 409 LYS A N 1
ATOM 3316 C CA . LYS A 1 409 ? -66.986 7.864 124.030 1.00 73.00 409 LYS A CA 1
ATOM 3317 C C . LYS A 1 409 ? -68.324 8.483 124.447 1.00 73.00 409 LYS A C 1
ATOM 3319 O O . LYS A 1 409 ? -68.429 8.995 125.560 1.00 73.00 409 LYS A O 1
ATOM 3324 N N . LEU A 1 410 ? -69.356 8.356 123.610 1.00 69.81 410 LEU A N 1
ATOM 3325 C CA . LEU A 1 410 ? -70.722 8.796 123.913 1.00 69.81 410 LEU A CA 1
ATOM 3326 C C . LEU A 1 410 ? -71.350 7.991 125.061 1.00 69.81 410 LEU A C 1
ATOM 3328 O O . LEU A 1 410 ? -72.057 8.560 125.890 1.00 69.81 410 LEU A O 1
ATOM 3332 N N . ALA A 1 411 ? -71.059 6.690 125.161 1.00 66.50 411 ALA A N 1
ATOM 3333 C CA . ALA A 1 411 ? -71.479 5.854 126.286 1.00 66.50 411 ALA A CA 1
ATOM 3334 C C . ALA A 1 411 ? -70.813 6.295 127.602 1.00 66.50 411 ALA A C 1
ATOM 3336 O O . ALA A 1 411 ? -71.489 6.410 128.624 1.00 66.50 411 ALA A O 1
ATOM 3337 N N . LYS A 1 412 ? -69.514 6.629 127.572 1.00 65.75 412 LYS A N 1
ATOM 3338 C CA . LYS A 1 412 ? -68.785 7.183 128.729 1.00 65.75 412 LYS A CA 1
ATOM 3339 C C . LYS A 1 412 ? -69.291 8.576 129.127 1.00 65.75 412 LYS A C 1
ATOM 3341 O O . LYS A 1 412 ? -69.361 8.874 130.317 1.00 65.75 412 LYS A O 1
ATOM 3346 N N . GLU A 1 413 ? -69.683 9.422 128.173 1.00 66.50 413 GLU A N 1
ATOM 3347 C CA . GLU A 1 413 ? -70.311 10.723 128.464 1.00 66.50 413 GLU A CA 1
ATOM 3348 C C . GLU A 1 413 ? -71.730 10.591 129.031 1.00 66.50 413 GLU A C 1
ATOM 3350 O O . GLU A 1 413 ? -72.084 11.330 129.951 1.00 66.50 413 GLU A O 1
ATOM 3355 N N . LYS A 1 414 ? -72.531 9.634 128.540 1.00 62.91 414 LYS A N 1
ATOM 3356 C CA . LYS A 1 414 ? -73.847 9.317 129.117 1.00 62.91 414 LYS A CA 1
ATOM 3357 C C . LYS A 1 414 ? -73.731 8.787 130.544 1.00 62.91 414 LYS A C 1
ATOM 3359 O O . LYS A 1 414 ? -74.443 9.282 131.409 1.00 62.91 414 LYS A O 1
ATOM 3364 N N . ALA A 1 415 ? -72.787 7.881 130.802 1.00 60.25 415 ALA A N 1
ATOM 3365 C CA . ALA A 1 415 ? -72.519 7.373 132.146 1.00 60.25 415 ALA A CA 1
ATOM 3366 C C . ALA A 1 415 ? -72.105 8.500 133.110 1.00 60.25 415 ALA A C 1
ATOM 3368 O O . ALA A 1 415 ? -72.617 8.574 134.222 1.00 60.25 415 ALA A O 1
ATOM 3369 N N . LYS A 1 416 ? -71.269 9.451 132.662 1.00 59.50 416 LYS A N 1
ATOM 3370 C CA . LYS A 1 416 ? -70.908 10.640 133.458 1.00 59.50 416 LYS A CA 1
ATOM 3371 C C . LYS A 1 416 ? -72.087 11.588 133.711 1.00 59.50 416 LYS A C 1
ATOM 3373 O O . LYS A 1 416 ? -72.139 12.211 134.768 1.00 59.50 416 LYS A O 1
ATOM 3378 N N . LYS A 1 417 ? -73.028 11.716 132.767 1.00 58.31 417 LYS A N 1
ATOM 3379 C CA . LYS A 1 417 ? -74.257 12.510 132.956 1.00 58.31 417 LYS A CA 1
ATOM 3380 C C . LYS A 1 417 ? -75.248 11.835 133.907 1.00 58.31 417 LYS A C 1
ATOM 3382 O O . LYS A 1 417 ? -75.801 12.524 134.756 1.00 58.31 417 LYS A O 1
ATOM 3387 N N . GLU A 1 418 ? -75.420 10.516 133.830 1.00 58.31 418 GLU A N 1
ATOM 3388 C CA . GLU A 1 418 ? -76.252 9.757 134.780 1.00 58.31 418 GLU A CA 1
ATOM 3389 C C . GLU A 1 418 ? -75.658 9.750 136.198 1.00 58.31 418 GLU A C 1
ATOM 3391 O O . GLU A 1 418 ? -76.394 9.842 137.180 1.00 58.31 418 GLU A O 1
ATOM 3396 N N . GLU A 1 419 ? -74.329 9.718 136.330 1.00 57.09 419 GLU A N 1
ATOM 3397 C CA . GLU A 1 419 ? -73.640 9.821 137.622 1.00 57.09 419 GLU A CA 1
ATOM 3398 C C . GLU A 1 419 ? -73.746 11.238 138.226 1.00 57.09 419 GLU A C 1
ATOM 3400 O O . GLU A 1 419 ? -73.926 11.396 139.435 1.00 57.09 419 GLU A O 1
ATOM 3405 N N . ALA A 1 420 ? -73.736 12.281 137.386 1.00 56.53 420 ALA A N 1
ATOM 3406 C CA . ALA A 1 420 ? -73.991 13.661 137.806 1.00 56.53 420 ALA A CA 1
ATOM 3407 C C . ALA A 1 420 ? -75.462 13.909 138.201 1.00 56.53 420 ALA A C 1
ATOM 3409 O O . ALA A 1 420 ? -75.724 14.695 139.112 1.00 56.53 420 ALA A O 1
ATOM 3410 N N . GLU A 1 421 ? -76.423 13.230 137.565 1.00 56.25 421 GLU A N 1
ATOM 3411 C CA . GLU A 1 421 ? -77.839 13.291 137.956 1.00 56.25 421 GLU A CA 1
ATOM 3412 C C . GLU A 1 421 ? -78.140 12.499 139.237 1.00 56.25 421 GLU A C 1
ATOM 3414 O O . GLU A 1 421 ? -78.966 12.945 140.034 1.00 56.25 421 GLU A O 1
ATOM 3419 N N . ARG A 1 422 ? -77.436 11.388 139.506 1.00 55.22 422 ARG A N 1
ATOM 3420 C CA . ARG A 1 422 ? -77.515 10.694 140.807 1.00 55.22 422 ARG A CA 1
ATOM 3421 C C . ARG A 1 422 ? -76.999 11.559 141.957 1.00 55.22 422 ARG A C 1
ATOM 3423 O O . ARG A 1 422 ? -77.674 11.654 142.974 1.00 55.22 422 ARG A O 1
ATOM 3430 N N . ARG A 1 423 ? -75.892 12.287 141.762 1.00 54.62 423 ARG A N 1
ATOM 3431 C CA . ARG A 1 423 ? -75.366 13.223 142.776 1.00 54.62 423 ARG A CA 1
ATOM 3432 C C . ARG A 1 423 ? -76.259 14.440 143.038 1.00 54.62 423 ARG A C 1
ATOM 3434 O O . ARG A 1 423 ? -76.163 15.017 144.112 1.00 54.62 423 ARG A O 1
ATOM 3441 N N . LYS A 1 424 ? -77.139 14.820 142.103 1.00 53.94 424 LYS A N 1
ATOM 3442 C CA . LYS A 1 424 ? -78.183 15.829 142.363 1.00 53.94 424 LYS A CA 1
ATOM 3443 C C . LYS A 1 424 ? -79.368 15.257 143.145 1.00 53.94 424 LYS A C 1
ATOM 3445 O O . LYS A 1 424 ? -79.883 15.934 144.018 1.00 53.94 424 LYS A O 1
ATOM 3450 N N . ARG A 1 425 ? -79.757 14.001 142.899 1.00 52.53 425 ARG A N 1
ATOM 3451 C CA . ARG A 1 425 ? -80.846 13.339 143.647 1.00 52.53 425 ARG A CA 1
ATOM 3452 C C . ARG A 1 425 ? -80.457 12.917 145.068 1.00 52.53 425 ARG A C 1
ATOM 3454 O O . ARG A 1 425 ? -81.340 12.732 145.892 1.00 52.53 425 ARG A O 1
ATOM 3461 N N . GLU A 1 426 ? -79.165 12.791 145.358 1.00 50.38 426 GLU A N 1
ATOM 3462 C CA . GLU A 1 426 ? -78.650 12.531 146.713 1.00 50.38 426 GLU A CA 1
ATOM 3463 C C . GLU A 1 426 ? -78.397 13.817 147.528 1.00 50.38 426 GLU A C 1
ATOM 3465 O O . GLU A 1 426 ? -78.182 13.731 148.733 1.00 50.38 426 GLU A O 1
ATOM 3470 N N . GLY A 1 427 ? -78.463 15.003 146.906 1.00 49.66 427 GLY A N 1
ATOM 3471 C CA . GLY A 1 427 ? -78.349 16.299 147.594 1.00 49.66 427 GLY A CA 1
ATOM 3472 C C . GLY A 1 427 ? -79.665 16.832 148.174 1.00 49.66 427 GLY A C 1
ATOM 3473 O O . GLY A 1 427 ? -79.636 17.519 149.187 1.00 49.66 427 GLY A O 1
ATOM 3474 N N . ASP A 1 428 ? -80.811 16.454 147.600 1.00 48.00 428 ASP A N 1
ATOM 3475 C CA . ASP A 1 428 ? -82.128 17.027 147.935 1.00 48.00 428 ASP A CA 1
ATOM 3476 C C . ASP A 1 428 ? -82.945 16.175 148.942 1.00 48.00 428 ASP A C 1
ATOM 3478 O O . ASP A 1 428 ? -84.160 16.320 149.043 1.00 48.00 428 ASP A O 1
ATOM 3482 N N . ILE A 1 429 ? -82.308 15.254 149.687 1.00 50.84 429 ILE A N 1
ATOM 3483 C CA . ILE A 1 429 ? -82.981 14.371 150.678 1.00 50.84 429 ILE A CA 1
ATOM 3484 C C . ILE A 1 429 ? -82.504 14.622 152.130 1.00 50.84 429 ILE A C 1
ATOM 3486 O O . ILE A 1 429 ? -83.016 14.018 153.067 1.00 50.84 429 ILE A O 1
ATOM 3490 N N . TYR A 1 430 ? -81.588 15.569 152.361 1.00 44.59 430 TYR A N 1
ATOM 3491 C CA . TYR A 1 430 ? -81.096 15.919 153.708 1.00 44.59 430 TYR A CA 1
ATOM 3492 C C . TYR A 1 430 ? -81.488 17.332 154.182 1.00 44.59 430 TYR A C 1
ATOM 3494 O O . TYR A 1 430 ? -80.779 17.919 154.992 1.00 44.59 430 TYR A O 1
ATOM 3502 N N . GLU A 1 431 ? -82.623 17.865 153.718 1.00 46.16 431 GLU A N 1
ATOM 3503 C CA . GLU A 1 431 ? -83.152 19.172 154.159 1.00 46.16 431 GLU A CA 1
ATOM 3504 C C . GLU A 1 431 ? -84.537 19.105 154.840 1.00 46.16 431 GLU A C 1
ATOM 3506 O O . GLU A 1 431 ? -85.194 20.128 154.974 1.00 46.16 431 GLU A O 1
ATOM 3511 N N . ASP A 1 432 ? -84.982 17.932 155.317 1.00 42.53 432 ASP A N 1
ATOM 3512 C CA . ASP A 1 432 ? -86.291 17.805 155.998 1.00 42.53 432 ASP A CA 1
ATOM 3513 C C . ASP A 1 432 ? -86.259 17.066 157.355 1.00 42.53 432 ASP A C 1
ATOM 3515 O O . ASP A 1 432 ? -87.297 16.655 157.877 1.00 42.53 432 ASP A O 1
ATOM 3519 N N . ILE A 1 433 ? -85.080 16.915 157.980 1.00 46.94 433 ILE A N 1
ATOM 3520 C CA . ILE A 1 433 ? -84.968 16.548 159.405 1.00 46.94 433 ILE A CA 1
ATOM 3521 C C . ILE A 1 433 ? -83.839 17.358 160.066 1.00 46.94 433 ILE A C 1
ATOM 3523 O O . ILE A 1 433 ? -82.664 17.047 159.871 1.00 46.94 433 ILE A O 1
ATOM 3527 N N . GLN A 1 434 ? -84.277 18.280 160.937 1.00 33.03 434 GLN A N 1
ATOM 3528 C CA . GLN A 1 434 ? -83.577 19.319 161.724 1.00 33.03 434 GLN A CA 1
ATOM 3529 C C . GLN A 1 434 ? -83.435 20.670 161.038 1.00 33.03 434 GLN A C 1
ATOM 3531 O O . GLN A 1 434 ? -83.673 21.660 161.771 1.00 33.03 434 GLN A O 1
#

Secondary structure (DSSP, 8-state):
--THHHHHHHHHHHHHHHHHHHHHS-S-HHHHHHHS-HHHHHHHHHHHHHHHHHHHHHHHHS-TT-SHHHHHH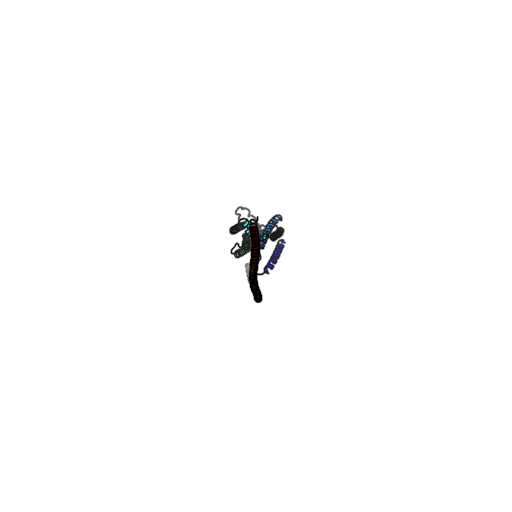HHHHHHHHHHHHHTSHHHH--HHHHHHHTT--HHHHHHHHHHHHHHHHHHHHHHS-HHHHHHHHHHHHHHHHHH-TTSTTHHHHHHHHHHHHHHHHHHHHHHHHHHHHHHTTSSSS----PPPS---S---------------------------TTHHHHHHHHHHHHHHHHHHHHHHHHHHHHHHHHHHHHHHHHHHHHHHHHHHHHHHHHHHHHHHHHHHHHHHHHHHHHHHHHHHHHHHHHHHHHHHHHHHHHHHHHHHHHHHHHHHHHHHHHHHHHHHHHHHHHHHHHHHHHHHHHHHHHHHHHHHHHHHHHHHHHHHHHHHHHHHHHHHHHHHHHHHHHHHHHHHHTTTTSSS--

Sequence (434 aa):
MQKGGLALIFLSVTLGIMFLNFASAQVSLGDFFNSIGADNISLLIIFGLSGLLAKWALSRSMGPGSSMPGILAMLIAFGITAAAHFTGIAYTFDLNSLFYDLGVSETMLFYIVPLLFLGLIIFFTRKFNFGAVLAIVGIGLFLTGWLTDFFYEYTTVMVIGIIMFLFGLWLWRRHSKKKDMALSGYSDYPYSKKPGFFRKGAGWAGSKAWGGAKATGRGIKKGVGWTTGKDIWKQKAEERKAYEEELERQRNYAKMSEARRLAREKAYREQQEKQDKERKKQEFREQQKTQQGAVKTYEQNWVESADKARKIQEQRKLEKQRREQEEKDNAKIRADINAKQKEEDDARKREKRQAEIRKKIVEDNAKEVKRVKKIAAERIRKQEMERQAEEKRTLIREIESKRQAEIEKLAKEKAKKEEAERRKREGDIYEDIQ

pLDDT: mean 75.1, std 16.25, range [33.03, 96.12]

Radius of gyration: 72.31 Å; chains: 1; bounding box: 149×73×270 Å